Protein AF-A0A954NXP2-F1 (afdb_monomer_lite)

Structure (mmCIF, N/CA/C/O backbone):
data_AF-A0A954NXP2-F1
#
_entry.id   AF-A0A954NXP2-F1
#
loop_
_atom_site.group_PDB
_atom_site.id
_atom_site.type_symbol
_atom_site.label_atom_id
_atom_site.label_alt_id
_atom_site.label_comp_id
_atom_site.label_asym_id
_atom_site.label_entity_id
_atom_site.label_seq_id
_atom_site.pdbx_PDB_ins_code
_atom_site.Cartn_x
_atom_site.Cartn_y
_atom_site.Cartn_z
_atom_site.occupancy
_atom_site.B_iso_or_equiv
_atom_site.auth_seq_id
_atom_site.auth_comp_id
_atom_site.auth_asym_id
_atom_site.auth_atom_id
_atom_site.pdbx_PDB_model_num
ATOM 1 N N . MET A 1 1 ? -45.393 -19.868 -52.062 1.00 35.34 1 MET A N 1
ATOM 2 C CA . MET A 1 1 ? -44.579 -20.499 -53.121 1.00 35.34 1 MET A CA 1
ATOM 3 C C . MET A 1 1 ? -43.355 -21.127 -52.468 1.00 35.34 1 MET A C 1
ATOM 5 O O . MET A 1 1 ? -42.611 -20.427 -51.803 1.00 35.34 1 MET A O 1
ATOM 9 N N . ASN A 1 2 ? -43.303 -22.457 -52.566 1.00 32.53 2 ASN A N 1
ATOM 10 C CA . ASN A 1 2 ? -42.284 -23.473 -52.252 1.00 32.53 2 ASN A CA 1
ATOM 11 C C . ASN A 1 2 ? -40.882 -23.080 -51.724 1.00 32.53 2 ASN A C 1
ATOM 13 O O . ASN A 1 2 ? -40.105 -22.480 -52.453 1.00 32.53 2 ASN A O 1
ATOM 17 N N . MET A 1 3 ? -40.582 -23.494 -50.477 1.00 29.58 3 MET A N 1
ATOM 18 C CA . MET A 1 3 ? -39.776 -24.674 -50.037 1.00 29.58 3 MET A CA 1
ATOM 19 C C . MET A 1 3 ? -38.393 -25.016 -50.697 1.00 29.58 3 MET A C 1
ATOM 21 O O . MET A 1 3 ? -38.147 -24.638 -51.835 1.00 29.58 3 MET A O 1
ATOM 25 N N . PRO A 1 4 ? -37.506 -25.772 -49.985 1.00 55.12 4 PRO A N 1
ATOM 26 C CA . PRO A 1 4 ? -36.051 -25.554 -49.837 1.00 55.12 4 PRO A CA 1
ATOM 27 C C . PRO A 1 4 ? -35.172 -26.794 -50.176 1.00 55.12 4 PRO A C 1
ATOM 29 O O . PRO A 1 4 ? -35.686 -27.806 -50.637 1.00 55.12 4 PRO A O 1
ATOM 32 N N . VAL A 1 5 ? -33.867 -26.758 -49.846 1.00 34.09 5 VAL A N 1
ATOM 33 C CA . VAL A 1 5 ? -32.928 -27.911 -49.715 1.00 34.09 5 VAL A CA 1
ATOM 34 C C . VAL A 1 5 ? -31.866 -27.489 -48.665 1.00 34.09 5 VAL A C 1
ATOM 36 O O . VAL A 1 5 ? -31.324 -26.403 -48.819 1.00 34.09 5 VAL A O 1
ATOM 39 N N . SER A 1 6 ? -31.600 -28.076 -47.485 1.00 31.89 6 SER A N 1
ATOM 40 C CA . SER A 1 6 ? -31.419 -29.438 -46.932 1.00 31.89 6 SER A CA 1
ATOM 41 C C . SER A 1 6 ? -30.158 -30.189 -47.375 1.00 31.89 6 SER A C 1
ATOM 43 O O . SER A 1 6 ? -30.139 -30.759 -48.457 1.00 31.89 6 SER A O 1
ATOM 45 N N . SER A 1 7 ? -29.178 -30.322 -46.471 1.00 29.47 7 SER A N 1
ATOM 46 C CA . SER A 1 7 ? -28.538 -31.623 -46.206 1.00 29.47 7 SER A CA 1
ATOM 47 C C . SER A 1 7 ? -27.720 -31.605 -44.909 1.00 29.47 7 SER A C 1
ATOM 49 O O . SER A 1 7 ? -26.630 -31.042 -44.835 1.00 29.47 7 SER A O 1
ATOM 51 N N . SER A 1 8 ? -28.265 -32.277 -43.901 1.00 28.92 8 SER A N 1
ATOM 52 C CA . SER A 1 8 ? -27.575 -32.868 -42.756 1.00 28.92 8 SER A CA 1
ATOM 53 C C . SER A 1 8 ? -27.006 -34.242 -43.128 1.00 28.92 8 SER A C 1
ATOM 55 O O . SER A 1 8 ? -27.719 -35.015 -43.768 1.00 28.92 8 SER A O 1
ATOM 57 N N . VAL A 1 9 ? -25.831 -34.613 -42.616 1.00 31.02 9 VAL A N 1
ATOM 58 C CA . VAL A 1 9 ? -25.469 -36.021 -42.361 1.00 31.02 9 VAL A CA 1
ATOM 59 C C . VAL A 1 9 ? -24.745 -36.090 -41.016 1.00 31.02 9 VAL A C 1
ATOM 61 O O . VAL A 1 9 ? -23.775 -35.373 -40.790 1.00 31.02 9 VAL A O 1
ATOM 64 N N . GLY A 1 10 ? -25.270 -36.920 -40.113 1.00 25.20 10 GLY A N 1
ATOM 65 C CA . GLY A 1 10 ? -24.649 -37.302 -38.845 1.00 25.20 10 GLY A CA 1
ATOM 66 C C . GLY A 1 10 ? -24.140 -38.748 -38.873 1.00 25.20 10 GLY A C 1
ATOM 67 O O . GLY A 1 10 ? -23.970 -39.311 -39.949 1.00 25.20 10 GLY A O 1
ATOM 68 N N . ILE A 1 11 ? -24.032 -39.336 -37.667 1.00 28.58 11 ILE A N 1
ATOM 69 C CA . ILE A 1 11 ? -23.613 -40.710 -37.273 1.00 28.58 11 ILE A CA 1
ATOM 70 C C . ILE A 1 11 ? -22.171 -40.697 -36.724 1.00 28.58 11 ILE A C 1
ATOM 72 O O . ILE A 1 11 ? -21.231 -40.452 -37.462 1.00 28.58 11 ILE A O 1
ATOM 76 N N . SER A 1 12 ? -21.921 -40.715 -35.407 1.00 26.72 12 SER A N 1
ATOM 77 C CA . SER A 1 12 ? -22.229 -41.668 -34.309 1.00 26.72 12 SER A CA 1
ATOM 78 C C . SER A 1 12 ? -21.112 -42.688 -34.027 1.00 26.72 12 SER A C 1
ATOM 80 O O . SER A 1 12 ? -20.816 -43.529 -34.860 1.00 26.72 12 SER A O 1
ATOM 82 N N . ARG A 1 13 ? -20.603 -42.607 -32.782 1.00 29.20 13 ARG A N 1
ATOM 83 C CA . ARG A 1 13 ? -20.212 -43.659 -31.808 1.00 29.20 13 ARG A CA 1
ATOM 84 C C . ARG A 1 13 ? -19.467 -44.923 -32.280 1.00 29.20 13 ARG A C 1
ATOM 86 O O . ARG A 1 13 ? -20.029 -45.698 -33.036 1.00 29.20 13 ARG A O 1
ATOM 93 N N . LEU A 1 14 ? -18.342 -45.227 -31.606 1.00 27.02 14 LEU A N 1
ATOM 94 C CA . LEU A 1 14 ? -17.979 -46.492 -30.902 1.00 27.02 14 LEU A CA 1
ATOM 95 C C . LEU A 1 14 ? -16.476 -46.419 -30.522 1.00 27.02 14 LEU A C 1
ATOM 97 O O . LEU A 1 14 ? -15.640 -46.166 -31.375 1.00 27.02 14 LEU A O 1
ATOM 101 N N . HIS A 1 15 ? -16.115 -46.297 -29.240 1.00 26.23 15 HIS A N 1
ATOM 102 C CA . HIS A 1 15 ? -15.745 -47.370 -28.296 1.00 26.23 15 HIS A CA 1
ATOM 103 C C . HIS A 1 15 ? -14.485 -48.202 -28.639 1.00 26.23 15 HIS A C 1
ATOM 105 O O . HIS A 1 15 ? -14.541 -49.138 -29.425 1.00 26.23 15 HIS A O 1
ATOM 111 N N . SER A 1 16 ? -13.442 -47.945 -27.830 1.00 26.14 16 SER A N 1
ATOM 112 C CA . SER A 1 16 ? -12.602 -48.901 -27.074 1.00 26.14 16 SER A CA 1
ATOM 113 C C . SER A 1 16 ? -11.532 -49.767 -27.762 1.00 26.14 16 SER A C 1
ATOM 115 O O . SER A 1 16 ? -11.750 -50.287 -28.847 1.00 26.14 16 SER A O 1
ATOM 117 N N . LEU A 1 17 ? -10.481 -50.037 -26.952 1.00 25.75 17 LEU A N 1
ATOM 118 C CA . LEU A 1 17 ? -9.454 -51.109 -26.995 1.00 25.75 17 LEU A CA 1
ATOM 119 C C . LEU A 1 17 ? -8.111 -50.677 -27.650 1.00 25.75 17 LEU A C 1
ATOM 121 O O . LEU A 1 17 ? -8.141 -50.157 -28.750 1.00 25.75 17 LEU A O 1
ATOM 125 N N . TRP A 1 18 ? -6.890 -50.793 -27.090 1.00 24.31 18 TRP A N 1
ATOM 126 C CA . TRP A 1 18 ? -6.266 -51.576 -25.999 1.00 24.31 18 TRP A CA 1
ATOM 127 C C . TRP A 1 18 ? -4.946 -50.890 -25.534 1.00 24.31 18 TRP A C 1
ATOM 129 O O . TRP A 1 18 ? -4.217 -50.349 -26.352 1.00 24.31 18 TRP A O 1
ATOM 139 N N . HIS A 1 19 ? -4.717 -50.769 -24.219 1.00 26.81 19 HIS A N 1
ATOM 140 C CA . HIS A 1 19 ? -3.652 -51.396 -23.395 1.00 26.81 19 HIS A CA 1
ATOM 141 C C . HIS A 1 19 ? -2.162 -51.000 -23.572 1.00 26.81 19 HIS A C 1
ATOM 143 O O . HIS A 1 19 ? -1.520 -51.307 -24.565 1.00 26.81 19 HIS A O 1
ATOM 149 N N . ALA A 1 20 ? -1.628 -50.511 -22.440 1.00 24.98 20 ALA A N 1
ATOM 150 C CA . ALA A 1 20 ? -0.360 -50.878 -21.796 1.00 24.98 20 ALA A CA 1
ATOM 151 C C . ALA A 1 20 ? 0.980 -50.456 -22.431 1.00 24.98 20 ALA A C 1
ATOM 153 O O . ALA A 1 20 ? 1.526 -51.150 -23.280 1.00 24.98 20 ALA A O 1
ATOM 154 N N . VAL A 1 21 ? 1.619 -49.444 -21.827 1.00 28.14 21 VAL A N 1
ATOM 155 C CA . VAL A 1 21 ? 3.072 -49.479 -21.593 1.00 28.14 21 VAL A CA 1
ATOM 156 C C . VAL A 1 21 ? 3.339 -49.144 -20.127 1.00 28.14 21 VAL A C 1
ATOM 158 O O . VAL A 1 21 ? 2.949 -48.107 -19.599 1.00 28.14 21 VAL A O 1
ATOM 161 N N . THR A 1 22 ? 3.938 -50.124 -19.471 1.00 27.75 22 THR A N 1
ATOM 162 C CA . THR A 1 22 ? 4.284 -50.239 -18.060 1.00 27.75 22 THR A CA 1
ATOM 163 C C . THR A 1 22 ? 5.412 -49.309 -17.621 1.00 27.75 22 THR A C 1
ATOM 165 O O . THR A 1 22 ? 6.361 -49.059 -18.359 1.00 27.75 22 THR A O 1
ATOM 168 N N . CYS A 1 23 ? 5.330 -48.894 -16.354 1.00 24.05 23 CYS A N 1
ATOM 169 C CA . CYS A 1 23 ? 6.409 -48.328 -15.553 1.00 24.05 23 CYS A CA 1
ATOM 170 C C . CYS A 1 23 ? 7.691 -49.175 -15.594 1.00 24.05 23 CYS A C 1
ATOM 172 O O . CYS A 1 23 ? 7.631 -50.381 -15.363 1.00 24.05 23 CYS A O 1
ATOM 174 N N . LEU A 1 24 ? 8.848 -48.519 -15.715 1.00 27.11 24 LEU A N 1
ATOM 175 C CA . LEU A 1 24 ? 10.123 -49.021 -15.198 1.00 27.11 24 LEU A CA 1
ATOM 176 C C . LEU A 1 24 ? 10.852 -47.879 -14.457 1.00 27.11 24 LEU A C 1
ATOM 178 O O . LEU A 1 24 ? 11.089 -46.831 -15.058 1.00 27.11 24 LEU A O 1
ATOM 182 N N . PRO A 1 25 ? 11.208 -48.042 -13.171 1.00 30.77 25 PRO A N 1
ATOM 183 C CA . PRO A 1 25 ? 12.010 -47.071 -12.438 1.00 30.77 25 PRO A CA 1
ATOM 184 C C . PRO A 1 25 ? 13.507 -47.339 -12.650 1.00 30.77 25 PRO A C 1
ATOM 186 O O . PRO A 1 25 ? 13.994 -48.446 -12.421 1.00 30.77 25 PRO A O 1
ATOM 189 N N . LEU A 1 26 ? 14.258 -46.307 -13.042 1.00 30.31 26 LEU A N 1
ATOM 190 C CA . LEU A 1 26 ? 15.721 -46.338 -13.045 1.00 30.31 26 LEU A CA 1
ATOM 191 C C . LEU A 1 26 ? 16.240 -46.239 -11.604 1.00 30.31 26 LEU A C 1
ATOM 193 O O . LEU A 1 26 ? 16.196 -45.185 -10.968 1.00 30.31 26 LEU A O 1
ATOM 197 N N . ALA A 1 27 ? 16.730 -47.367 -11.097 1.00 28.39 27 ALA A N 1
ATOM 198 C CA . ALA A 1 27 ? 17.447 -47.474 -9.838 1.00 28.39 27 ALA A CA 1
ATOM 199 C C . ALA A 1 27 ? 18.807 -46.755 -9.925 1.00 28.39 27 ALA A C 1
ATOM 201 O O . ALA A 1 27 ? 19.636 -47.069 -10.778 1.00 28.39 27 ALA A O 1
ATOM 202 N N . ARG A 1 28 ? 19.056 -45.811 -9.009 1.00 32.50 28 ARG A N 1
ATOM 203 C CA . ARG A 1 28 ? 20.395 -45.272 -8.721 1.00 32.50 28 ARG A CA 1
ATOM 204 C C . ARG A 1 28 ? 21.007 -46.051 -7.549 1.00 32.50 28 ARG A C 1
ATOM 206 O O . ARG A 1 28 ? 20.306 -46.262 -6.557 1.00 32.50 28 ARG A O 1
ATOM 213 N N . PRO A 1 29 ? 22.282 -46.472 -7.612 1.00 30.42 29 PRO A N 1
ATOM 214 C CA . PRO A 1 29 ? 22.904 -47.207 -6.521 1.00 30.42 29 PRO A CA 1
ATOM 215 C C . PRO A 1 29 ? 23.227 -46.276 -5.347 1.00 30.42 29 PRO A C 1
ATOM 217 O O . PRO A 1 29 ? 23.830 -45.215 -5.503 1.00 30.42 29 PRO A O 1
ATOM 220 N N . ALA A 1 30 ? 22.822 -46.711 -4.156 1.00 30.14 30 ALA A N 1
ATOM 221 C CA . ALA A 1 30 ? 23.174 -46.110 -2.882 1.00 30.14 30 ALA A CA 1
ATOM 222 C C . ALA A 1 30 ? 24.629 -46.448 -2.523 1.00 30.14 30 ALA A C 1
ATOM 224 O O . ALA A 1 30 ? 24.979 -47.616 -2.353 1.00 30.14 30 ALA A O 1
ATOM 225 N N . VAL A 1 31 ? 25.464 -45.424 -2.346 1.00 29.83 31 VAL A N 1
ATOM 226 C CA . VAL A 1 31 ? 26.772 -45.565 -1.698 1.00 29.83 31 VAL A CA 1
ATOM 227 C C . VAL A 1 31 ? 26.551 -45.494 -0.188 1.00 29.83 31 VAL A C 1
ATOM 229 O O . VAL A 1 31 ? 26.245 -44.441 0.367 1.00 29.83 31 VAL A O 1
ATOM 232 N N . ARG A 1 32 ? 26.673 -46.647 0.477 1.00 27.39 32 ARG A N 1
ATOM 233 C CA . ARG A 1 32 ? 26.807 -46.753 1.934 1.00 27.39 32 ARG A CA 1
ATOM 234 C C . ARG A 1 32 ? 28.261 -46.471 2.312 1.00 27.39 32 ARG A C 1
ATOM 236 O O . ARG A 1 32 ? 29.141 -47.227 1.915 1.00 27.39 32 ARG A O 1
ATOM 243 N N . LEU A 1 33 ? 28.495 -45.456 3.139 1.00 28.25 33 LEU A N 1
ATOM 244 C CA . LEU A 1 33 ? 29.699 -45.350 3.966 1.00 28.25 33 LEU A CA 1
ATOM 245 C C . LEU A 1 33 ? 29.295 -45.630 5.413 1.00 28.25 33 LEU A C 1
ATOM 247 O O . LEU A 1 33 ? 28.451 -44.942 5.984 1.00 28.25 33 LEU A O 1
ATOM 251 N N . ALA A 1 34 ? 29.859 -46.700 5.967 1.00 27.86 34 ALA A N 1
ATOM 252 C CA . ALA A 1 34 ? 29.659 -47.134 7.336 1.00 27.86 34 ALA A CA 1
ATOM 253 C C . ALA A 1 34 ? 30.870 -46.760 8.203 1.00 27.86 34 ALA A C 1
ATOM 255 O O . ALA A 1 34 ? 32.005 -46.949 7.784 1.00 27.86 34 ALA A O 1
ATOM 256 N N . ALA A 1 35 ? 30.543 -46.342 9.429 1.00 27.70 35 ALA A N 1
ATOM 257 C CA . ALA A 1 35 ? 31.264 -46.518 10.693 1.00 27.70 35 ALA A CA 1
ATOM 258 C C . ALA A 1 35 ? 32.653 -45.879 10.890 1.00 27.70 35 ALA A C 1
ATOM 260 O O . ALA A 1 35 ? 33.600 -46.105 10.149 1.00 27.70 35 ALA A O 1
ATOM 261 N N . GLY A 1 36 ? 32.793 -45.185 12.026 1.00 26.08 36 GLY A N 1
ATOM 262 C CA . GLY A 1 36 ? 34.093 -44.774 12.552 1.00 26.08 36 GLY A CA 1
ATOM 263 C C . GLY A 1 36 ? 34.014 -43.892 13.795 1.00 26.08 36 GLY A C 1
ATOM 264 O O . GLY A 1 36 ? 34.561 -42.798 13.803 1.00 26.08 36 GLY A O 1
ATOM 265 N N . ALA A 1 37 ? 33.310 -44.336 14.838 1.00 31.61 37 ALA A N 1
ATOM 266 C CA . ALA A 1 37 ? 33.402 -43.730 16.163 1.00 31.61 37 ALA A CA 1
ATOM 267 C C . ALA A 1 37 ? 34.673 -44.226 16.862 1.00 31.61 37 ALA A C 1
ATOM 269 O O . ALA A 1 37 ? 34.780 -45.422 17.122 1.00 31.61 37 ALA A O 1
ATOM 270 N N . GLN A 1 38 ? 35.589 -43.330 17.235 1.00 29.72 38 GLN A N 1
ATOM 271 C CA . GLN A 1 38 ? 36.598 -43.616 18.255 1.00 29.72 38 GLN A CA 1
ATOM 272 C C . GLN A 1 38 ? 36.770 -42.412 19.182 1.00 29.72 38 GLN A C 1
ATOM 274 O O . GLN A 1 38 ? 37.301 -41.367 18.822 1.00 29.72 38 GLN A O 1
ATOM 279 N N . ARG A 1 39 ? 36.276 -42.601 20.409 1.00 31.14 39 ARG A N 1
ATOM 280 C CA . ARG A 1 39 ? 36.709 -41.883 21.604 1.00 31.14 39 ARG A CA 1
ATOM 281 C C . ARG A 1 39 ? 38.089 -42.415 21.982 1.00 31.14 39 ARG A C 1
ATOM 283 O O . ARG A 1 39 ? 38.246 -43.630 22.073 1.00 31.14 39 ARG A O 1
ATOM 290 N N . LEU A 1 40 ? 39.028 -41.533 22.306 1.00 27.58 40 LEU A N 1
ATOM 291 C CA . LEU A 1 40 ? 40.162 -41.907 23.142 1.00 27.58 40 LEU A CA 1
ATOM 292 C C . LEU A 1 40 ? 40.403 -40.817 24.183 1.00 27.58 40 LEU A C 1
ATOM 294 O O . LEU A 1 40 ? 40.869 -39.721 23.885 1.00 27.58 40 LEU A O 1
ATOM 298 N N . SER A 1 41 ? 40.023 -41.146 25.413 1.00 27.23 41 SER A N 1
ATOM 299 C CA . SER A 1 41 ? 40.457 -40.468 26.623 1.00 27.23 41 SER A CA 1
ATOM 300 C C . SER A 1 41 ? 41.920 -40.827 26.872 1.00 27.23 41 SER A C 1
ATOM 302 O O . SER A 1 41 ? 42.241 -42.010 26.960 1.00 27.23 41 SER A O 1
ATOM 304 N N . ILE A 1 42 ? 42.788 -39.833 27.050 1.00 30.53 42 ILE A N 1
ATOM 305 C CA . ILE A 1 42 ? 44.069 -40.023 27.733 1.00 30.53 42 ILE A CA 1
ATOM 306 C C . ILE A 1 42 ? 44.112 -39.030 28.888 1.00 30.53 42 ILE A C 1
ATOM 308 O O . ILE A 1 42 ? 44.123 -37.816 28.704 1.00 30.53 42 ILE A O 1
ATOM 312 N N . VAL A 1 43 ? 44.072 -39.602 30.087 1.00 31.05 43 VAL A N 1
ATOM 313 C CA . VAL A 1 43 ? 44.421 -38.965 31.350 1.00 31.05 43 VAL A CA 1
ATOM 314 C C . VAL A 1 43 ? 45.938 -39.037 31.471 1.00 31.05 43 VAL A C 1
ATOM 316 O O . VAL A 1 43 ? 46.486 -40.135 31.502 1.00 31.05 43 VAL A O 1
ATOM 319 N N . THR A 1 44 ? 46.601 -37.895 31.619 1.00 32.72 44 THR A N 1
ATOM 320 C CA . THR A 1 44 ? 47.915 -37.820 32.265 1.00 32.72 44 THR A CA 1
ATOM 321 C C . THR A 1 44 ? 48.008 -36.535 33.074 1.00 32.72 44 THR A C 1
ATOM 323 O O . THR A 1 44 ? 47.600 -35.458 32.646 1.00 32.72 44 THR A O 1
ATOM 326 N N . ALA A 1 45 ? 48.472 -36.708 34.305 1.00 28.45 45 ALA A N 1
ATOM 327 C CA . ALA A 1 45 ? 48.513 -35.721 35.362 1.00 28.45 45 ALA A CA 1
ATOM 328 C C . ALA A 1 45 ? 49.803 -34.884 35.349 1.00 28.45 45 ALA A C 1
ATOM 330 O O . ALA A 1 45 ? 50.826 -35.308 34.819 1.00 28.45 45 ALA A O 1
ATOM 331 N N . ALA A 1 46 ? 49.719 -33.790 36.113 1.00 29.22 46 ALA A N 1
ATOM 332 C CA . ALA A 1 46 ? 50.785 -33.077 36.819 1.00 29.22 46 ALA A CA 1
ATOM 333 C C . ALA A 1 46 ? 51.602 -32.023 36.051 1.00 29.22 46 ALA A C 1
ATOM 335 O O . ALA A 1 46 ? 52.263 -32.301 35.057 1.00 29.22 46 ALA A O 1
ATOM 336 N N . GLY A 1 47 ? 51.629 -30.813 36.624 1.00 27.36 47 GLY A N 1
ATOM 337 C CA . GLY A 1 47 ? 52.615 -29.784 36.298 1.00 27.36 47 GLY A CA 1
ATOM 338 C C . GLY A 1 47 ? 52.134 -28.360 36.559 1.00 27.36 47 GLY A C 1
ATOM 339 O O . GLY A 1 47 ? 51.875 -27.619 35.621 1.00 27.36 47 GLY A O 1
ATOM 340 N N . VAL A 1 48 ? 52.012 -27.970 37.831 1.00 35.22 48 VAL A N 1
ATOM 341 C CA . VAL A 1 48 ? 51.867 -26.563 38.236 1.00 35.22 48 VAL A CA 1
ATOM 342 C C . VAL A 1 48 ? 53.174 -25.831 37.927 1.00 35.22 48 VAL A C 1
ATOM 344 O O . VAL A 1 48 ? 54.196 -26.144 38.531 1.00 35.22 48 VAL A O 1
ATOM 347 N N . LEU A 1 49 ? 53.131 -24.831 37.045 1.00 31.66 49 LEU A N 1
ATOM 348 C CA . LEU A 1 49 ? 54.122 -23.756 36.972 1.00 31.66 49 LEU A CA 1
ATOM 349 C C . LEU A 1 49 ? 53.380 -22.432 36.770 1.00 31.66 49 LEU A C 1
ATOM 351 O O . LEU A 1 49 ? 52.818 -22.157 35.714 1.00 31.66 49 LEU A O 1
ATOM 355 N N . LEU A 1 50 ? 53.346 -21.646 37.844 1.00 34.59 50 LEU A N 1
ATOM 356 C CA . LEU A 1 50 ? 52.819 -20.290 37.892 1.00 34.59 50 LEU A CA 1
ATOM 357 C C . LEU A 1 50 ? 53.883 -19.350 37.300 1.00 34.59 50 LEU A C 1
ATOM 359 O O . LEU A 1 50 ? 54.918 -19.125 37.925 1.00 34.59 50 LEU A O 1
ATOM 363 N N . SER A 1 51 ? 53.641 -18.787 36.119 1.00 33.66 51 SER A N 1
ATOM 364 C CA . SER A 1 51 ? 54.375 -17.619 35.625 1.00 33.66 51 SER A CA 1
ATOM 365 C C . SER A 1 51 ? 53.377 -16.539 35.218 1.00 33.66 51 SER A C 1
ATOM 367 O O . SER A 1 51 ? 52.497 -16.741 34.384 1.00 33.66 51 SER A O 1
ATOM 369 N N . GLY A 1 52 ? 53.470 -15.398 35.901 1.00 38.41 52 GLY A N 1
ATOM 370 C CA . GLY A 1 52 ? 52.617 -14.243 35.672 1.00 38.41 52 GLY A CA 1
ATOM 371 C C . GLY A 1 52 ? 52.926 -13.577 34.335 1.00 38.41 52 GLY A C 1
ATOM 372 O O . GLY A 1 52 ? 54.077 -13.255 34.049 1.00 38.41 52 GLY A O 1
ATOM 373 N N . LEU A 1 53 ? 51.879 -13.319 33.554 1.00 34.09 53 LEU A N 1
ATOM 374 C CA . LEU A 1 53 ? 51.887 -12.314 32.498 1.00 34.09 53 LEU A CA 1
ATOM 375 C C . LEU A 1 53 ? 50.871 -11.230 32.869 1.00 34.09 53 LEU A C 1
ATOM 377 O O . LEU A 1 53 ? 49.664 -11.469 32.876 1.00 34.09 53 LEU A O 1
ATOM 381 N N . SER A 1 54 ? 51.376 -10.034 33.173 1.00 32.75 54 SER A N 1
ATOM 382 C CA . SER A 1 54 ? 50.585 -8.805 33.206 1.00 32.75 54 SER A CA 1
ATOM 383 C C . SER A 1 54 ? 50.051 -8.515 31.805 1.00 32.75 54 SER A C 1
ATOM 385 O O . SER A 1 54 ? 50.827 -8.245 30.890 1.00 32.75 54 SER A O 1
ATOM 387 N N . ALA A 1 55 ? 48.731 -8.539 31.637 1.00 34.81 55 ALA A N 1
ATOM 388 C CA . ALA A 1 55 ? 48.081 -7.987 30.458 1.00 34.81 55 ALA A CA 1
ATOM 389 C C . ALA A 1 55 ? 48.062 -6.456 30.582 1.00 34.81 55 ALA A C 1
ATOM 391 O O . ALA A 1 55 ? 47.358 -5.896 31.422 1.00 34.81 55 ALA A O 1
ATOM 392 N N . ALA A 1 56 ? 48.867 -5.781 29.763 1.00 32.22 56 ALA A N 1
ATOM 393 C CA . ALA A 1 56 ? 48.778 -4.342 29.576 1.00 32.22 56 ALA A CA 1
ATOM 394 C C . ALA A 1 56 ? 47.465 -4.015 28.845 1.00 32.22 56 ALA A C 1
ATOM 396 O O . ALA A 1 56 ? 47.251 -4.434 27.708 1.00 32.22 56 ALA A O 1
ATOM 397 N N . VAL A 1 57 ? 46.580 -3.279 29.515 1.00 33.44 57 VAL A N 1
ATOM 398 C CA . VAL A 1 57 ? 45.400 -2.661 28.903 1.00 33.44 57 VAL A CA 1
ATOM 399 C C . VAL A 1 57 ? 45.887 -1.487 28.057 1.00 33.44 57 VAL A C 1
ATOM 401 O O . VAL A 1 57 ? 46.358 -0.488 28.594 1.00 33.44 57 VAL A O 1
ATOM 404 N N . VAL A 1 58 ? 45.790 -1.607 26.733 1.00 35.91 58 VAL A N 1
ATOM 405 C CA . VAL A 1 58 ? 45.932 -0.463 25.825 1.00 35.91 58 VAL A CA 1
ATOM 406 C C . VAL A 1 58 ? 44.608 0.295 25.856 1.00 35.91 58 VAL A C 1
ATOM 408 O O . VAL A 1 58 ? 43.598 -0.180 25.340 1.00 35.91 58 VAL A O 1
ATOM 411 N N . ALA A 1 59 ? 44.600 1.452 26.516 1.00 33.59 59 ALA A N 1
ATOM 412 C CA . ALA A 1 59 ? 43.495 2.396 26.455 1.00 33.59 59 ALA A CA 1
ATOM 413 C C . ALA A 1 59 ? 43.471 3.036 25.058 1.00 33.59 59 ALA A C 1
ATOM 415 O O . ALA A 1 59 ? 44.442 3.671 24.652 1.00 33.59 59 ALA A O 1
ATOM 416 N N . ALA A 1 60 ? 42.380 2.840 24.317 1.00 36.84 60 ALA A N 1
ATOM 417 C CA . ALA A 1 60 ? 42.138 3.545 23.065 1.00 36.84 60 ALA A CA 1
ATOM 418 C C . ALA A 1 60 ? 41.725 4.996 23.366 1.00 36.84 60 ALA A C 1
ATOM 420 O O . ALA A 1 60 ? 40.838 5.230 24.189 1.00 36.84 60 ALA A O 1
ATOM 421 N N . GLU A 1 61 ? 42.376 5.958 22.712 1.00 36.31 61 GLU A N 1
ATOM 422 C CA . GLU A 1 61 ? 42.025 7.378 22.790 1.00 36.31 61 GLU A CA 1
ATOM 423 C C . GLU A 1 61 ? 40.613 7.636 22.229 1.00 36.31 61 GLU A C 1
ATOM 425 O O . GLU A 1 61 ? 40.218 7.020 21.233 1.00 36.31 61 GLU A O 1
ATOM 430 N N . PRO A 1 62 ? 39.833 8.548 22.838 1.00 32.19 62 PRO A N 1
ATOM 431 C CA . PRO A 1 62 ? 38.505 8.890 22.352 1.00 32.19 62 PRO A CA 1
ATOM 432 C C . PRO A 1 62 ? 38.616 9.690 21.051 1.00 32.19 62 PRO A C 1
ATOM 434 O O . PRO A 1 62 ? 39.162 10.792 21.029 1.00 32.19 62 PRO A O 1
ATOM 437 N N . GLN A 1 63 ? 38.065 9.150 19.963 1.00 31.19 63 GLN A N 1
ATOM 438 C CA . GLN A 1 63 ? 37.930 9.898 18.718 1.00 31.19 63 GLN A CA 1
ATOM 439 C C . GLN A 1 63 ? 36.873 10.994 18.871 1.00 31.19 63 GLN A C 1
ATOM 441 O O . GLN A 1 63 ? 35.711 10.734 19.188 1.00 31.19 63 GLN A O 1
ATOM 446 N N . THR A 1 64 ? 37.293 12.233 18.640 1.00 31.52 64 THR A N 1
ATOM 447 C CA . THR A 1 64 ? 36.427 13.402 18.518 1.00 31.52 64 THR A CA 1
ATOM 448 C C . THR A 1 64 ? 35.576 13.270 17.258 1.00 31.52 64 THR A C 1
ATOM 450 O O . THR A 1 64 ? 36.102 13.304 16.148 1.00 31.52 64 THR A O 1
ATOM 453 N N . VAL A 1 65 ? 34.265 13.107 17.427 1.00 37.16 65 VAL A N 1
ATOM 454 C CA . VAL A 1 65 ? 33.301 13.123 16.321 1.00 37.16 65 VAL A CA 1
ATOM 455 C C . VAL A 1 65 ? 33.089 14.575 15.894 1.00 37.16 65 VAL A C 1
ATOM 457 O O . VAL A 1 65 ? 32.568 15.383 16.662 1.00 37.16 65 VAL A O 1
ATOM 460 N N . GLU A 1 66 ? 33.526 14.908 14.683 1.00 33.41 66 GLU A N 1
ATOM 461 C CA . GLU A 1 66 ? 33.247 16.191 14.034 1.00 33.41 66 GLU A CA 1
ATOM 462 C C . GLU A 1 66 ? 31.728 16.322 13.791 1.00 33.41 66 GLU A C 1
ATOM 464 O O . GLU A 1 66 ? 31.098 15.349 13.358 1.00 33.41 66 GLU A O 1
ATOM 469 N N . PRO A 1 67 ? 31.091 17.471 14.087 1.00 36.00 67 PRO A N 1
ATOM 470 C CA . PRO A 1 67 ? 29.666 17.639 13.841 1.00 36.00 67 PRO A CA 1
ATOM 471 C C . PRO A 1 67 ? 29.375 17.565 12.340 1.00 36.00 67 PRO A C 1
ATOM 473 O O . PRO A 1 67 ? 30.071 18.163 11.521 1.00 36.00 67 PRO A O 1
ATOM 476 N N . ALA A 1 68 ? 28.324 16.822 11.993 1.00 36.66 68 ALA A N 1
ATOM 477 C CA . ALA A 1 68 ? 27.871 16.651 10.623 1.00 36.66 68 ALA A CA 1
ATOM 478 C C . ALA A 1 68 ? 27.652 18.010 9.937 1.00 36.66 68 ALA A C 1
ATOM 480 O O . ALA A 1 68 ? 26.929 18.871 10.444 1.00 36.66 68 ALA A O 1
ATOM 481 N N . SER A 1 69 ? 28.272 18.167 8.766 1.00 33.09 69 SER A N 1
ATOM 482 C CA . SER A 1 69 ? 28.034 19.277 7.844 1.00 33.09 69 SER A CA 1
ATOM 483 C C . SER A 1 69 ? 26.527 19.419 7.566 1.00 33.09 69 SER A C 1
ATOM 485 O O . SER A 1 69 ? 25.860 18.395 7.372 1.00 33.09 69 SER A O 1
ATOM 487 N N . PRO A 1 70 ? 25.958 20.641 7.564 1.00 38.12 70 PRO A N 1
ATOM 488 C CA . PRO A 1 70 ? 24.534 20.836 7.331 1.00 38.12 70 PRO A CA 1
ATOM 489 C C . PRO A 1 70 ? 24.143 20.264 5.967 1.00 38.12 70 PRO A C 1
ATOM 491 O O . PRO A 1 70 ? 24.773 20.556 4.949 1.00 38.12 70 PRO A O 1
ATOM 494 N N . ALA A 1 71 ? 23.104 19.425 5.971 1.00 36.88 71 ALA A N 1
ATOM 495 C CA . ALA A 1 71 ? 22.534 18.826 4.776 1.00 36.88 71 ALA A CA 1
ATOM 496 C C . ALA A 1 71 ? 22.272 19.912 3.725 1.00 36.88 71 ALA A C 1
ATOM 498 O O . ALA A 1 71 ? 21.584 20.898 3.998 1.00 36.88 71 ALA A O 1
ATOM 499 N N . ALA A 1 72 ? 22.841 19.732 2.532 1.00 35.38 72 ALA A N 1
ATOM 500 C CA . ALA A 1 72 ? 22.536 20.568 1.384 1.00 35.38 72 ALA A CA 1
ATOM 501 C C . ALA A 1 72 ? 21.012 20.605 1.196 1.00 35.38 72 ALA A C 1
ATOM 503 O O . ALA A 1 72 ? 20.365 19.556 1.158 1.00 35.38 72 ALA A O 1
ATOM 504 N N . ALA A 1 73 ? 20.445 21.812 1.133 1.00 39.62 73 ALA A N 1
ATOM 505 C CA . ALA A 1 73 ? 19.025 22.008 0.882 1.00 39.62 73 ALA A CA 1
ATOM 506 C C . ALA A 1 73 ? 18.627 21.243 -0.389 1.00 39.62 73 ALA A C 1
ATOM 508 O O . ALA A 1 73 ? 19.297 21.358 -1.418 1.00 39.62 73 ALA A O 1
ATOM 509 N N . ALA A 1 74 ? 17.568 20.435 -0.292 1.00 45.22 74 ALA A N 1
ATOM 510 C CA . ALA A 1 74 ? 17.055 19.671 -1.420 1.00 45.22 74 ALA A CA 1
ATOM 511 C C . ALA A 1 74 ? 16.775 20.611 -2.610 1.00 45.22 74 ALA A C 1
ATOM 513 O O . ALA A 1 74 ? 16.305 21.735 -2.394 1.00 45.22 74 ALA A O 1
ATOM 514 N N . PRO A 1 75 ? 17.069 20.192 -3.853 1.00 50.91 75 PRO A N 1
ATOM 515 C CA . PRO A 1 75 ? 16.808 21.012 -5.027 1.00 50.91 75 PRO A CA 1
ATOM 516 C C . PRO A 1 75 ? 15.326 21.393 -5.071 1.00 50.91 75 PRO A C 1
ATOM 518 O O . PRO A 1 75 ? 14.443 20.544 -4.952 1.00 50.91 75 PRO A O 1
ATOM 521 N N . VAL A 1 76 ? 15.054 22.690 -5.220 1.00 57.91 76 VAL A N 1
ATOM 522 C CA . VAL A 1 76 ? 13.689 23.202 -5.346 1.00 57.91 76 VAL A CA 1
ATOM 523 C C . VAL A 1 76 ? 13.156 22.763 -6.706 1.00 57.91 76 VAL A C 1
ATOM 525 O O . VAL A 1 76 ? 13.574 23.289 -7.737 1.00 57.91 76 VAL A O 1
ATOM 528 N N . VAL A 1 77 ? 12.250 21.786 -6.711 1.00 68.94 77 VAL A N 1
ATOM 529 C CA . VAL A 1 77 ? 11.524 21.370 -7.915 1.00 68.94 77 VAL A CA 1
ATOM 530 C C . VAL A 1 77 ? 10.682 22.557 -8.387 1.00 68.94 77 VAL A C 1
ATOM 532 O O . VAL A 1 77 ? 9.730 22.948 -7.715 1.00 68.94 77 VAL A O 1
ATOM 535 N N . GLN A 1 78 ? 11.040 23.161 -9.522 1.00 73.88 78 GLN A N 1
ATOM 536 C CA . GLN A 1 78 ? 10.197 24.166 -10.169 1.00 73.88 78 GLN A CA 1
ATOM 537 C C . GLN A 1 78 ? 9.106 23.448 -10.964 1.00 73.88 78 GLN A C 1
ATOM 539 O O . GLN A 1 78 ? 9.402 22.726 -11.912 1.00 73.88 78 GLN A O 1
ATOM 544 N N . THR A 1 79 ? 7.848 23.645 -10.577 1.00 85.38 79 THR A N 1
ATOM 545 C CA . THR A 1 79 ? 6.684 23.099 -11.285 1.00 85.38 79 THR A CA 1
ATOM 546 C C . THR A 1 79 ? 5.605 24.165 -11.463 1.00 85.38 79 THR A C 1
ATOM 548 O O . THR A 1 79 ? 5.489 25.100 -10.664 1.00 85.38 79 THR A O 1
ATOM 551 N N . ALA A 1 80 ? 4.815 24.023 -12.528 1.00 86.12 80 ALA A N 1
ATOM 552 C CA . ALA A 1 80 ? 3.684 24.892 -12.838 1.00 86.12 80 ALA A CA 1
ATOM 553 C C . ALA A 1 80 ? 2.547 24.784 -11.803 1.00 86.12 80 ALA A C 1
ATOM 555 O O . ALA A 1 80 ? 1.727 25.696 -11.702 1.00 86.12 80 ALA A O 1
ATOM 556 N N . GLY A 1 81 ? 2.501 23.703 -11.021 1.00 94.44 81 GLY A N 1
ATOM 557 C CA . GLY A 1 81 ? 1.509 23.502 -9.973 1.00 94.44 81 GLY A CA 1
ATOM 558 C C . GLY A 1 81 ? 1.725 22.205 -9.207 1.00 94.44 81 GLY A C 1
ATOM 559 O O . GLY A 1 81 ? 2.693 21.482 -9.431 1.00 94.44 81 GLY A O 1
ATOM 560 N N . ILE A 1 82 ? 0.797 21.915 -8.298 1.00 97.50 82 ILE A N 1
ATOM 561 C CA . ILE A 1 82 ? 0.687 20.595 -7.680 1.00 97.50 82 ILE A CA 1
ATOM 562 C C . ILE A 1 82 ? -0.740 20.066 -7.817 1.00 97.50 82 ILE A C 1
ATOM 564 O O . ILE A 1 82 ? -1.719 20.815 -7.671 1.00 97.50 82 ILE A O 1
ATOM 568 N N . VAL A 1 83 ? -0.837 18.757 -8.035 1.00 98.00 83 VAL A N 1
ATOM 569 C CA . VAL A 1 83 ? -2.072 17.975 -7.966 1.00 98.00 83 VAL A CA 1
ATOM 570 C C . VAL A 1 83 ? -2.030 17.129 -6.704 1.00 98.00 83 VAL A C 1
ATOM 572 O O . VAL A 1 83 ? -1.025 16.480 -6.426 1.00 98.00 83 VAL A O 1
ATOM 575 N N . VAL A 1 84 ? -3.135 17.118 -5.960 1.00 98.25 84 VAL A N 1
ATOM 576 C CA . VAL A 1 84 ? -3.303 16.291 -4.762 1.00 98.25 84 VAL A CA 1
ATOM 577 C C . VAL A 1 84 ? -4.415 15.292 -5.027 1.00 98.25 84 VAL A C 1
ATOM 579 O O . VAL A 1 84 ? -5.495 15.681 -5.477 1.00 98.25 84 VAL A O 1
ATOM 582 N N . ARG A 1 85 ? -4.148 14.006 -4.792 1.00 97.62 85 ARG A N 1
ATOM 583 C CA . ARG A 1 85 ? -5.120 12.925 -4.986 1.00 97.62 85 ARG A CA 1
ATOM 584 C C . ARG A 1 85 ? -5.256 12.075 -3.721 1.00 97.62 85 ARG A C 1
ATOM 586 O O . ARG A 1 85 ? -4.235 11.767 -3.116 1.00 97.62 85 ARG A O 1
ATOM 593 N N . PRO A 1 86 ? -6.475 11.633 -3.374 1.00 97.56 86 PRO A N 1
ATOM 594 C CA . PRO A 1 86 ? -7.760 12.087 -3.918 1.00 97.56 86 PRO A CA 1
ATOM 595 C C . PRO A 1 86 ? -8.045 13.570 -3.602 1.00 97.56 86 PRO A C 1
ATOM 597 O O . PRO A 1 86 ? -7.421 14.163 -2.726 1.00 97.56 86 PRO A O 1
ATOM 600 N N . ALA A 1 87 ? -8.974 14.177 -4.348 1.00 97.25 87 ALA A N 1
ATOM 601 C CA . ALA A 1 87 ? -9.335 15.591 -4.189 1.00 97.25 87 ALA A CA 1
ATOM 602 C C . ALA A 1 87 ? -10.207 15.865 -2.949 1.00 97.25 87 ALA A C 1
ATOM 604 O O . ALA A 1 87 ? -10.304 17.008 -2.515 1.00 97.25 87 ALA A O 1
ATOM 605 N N . SER A 1 88 ? -10.823 14.825 -2.387 1.00 98.19 88 SER A N 1
ATOM 606 C CA . SER A 1 88 ? -11.569 14.810 -1.127 1.00 98.19 88 SER A CA 1
ATOM 607 C C . SER A 1 88 ? -11.443 13.423 -0.496 1.00 98.19 88 SER A C 1
ATOM 609 O O . SER A 1 88 ? -11.170 12.449 -1.204 1.00 98.19 88 SER A O 1
ATOM 611 N N . VAL A 1 89 ? -11.635 13.319 0.818 1.00 98.50 89 VAL A N 1
ATOM 612 C CA . VAL A 1 89 ? -11.559 12.039 1.539 1.00 98.50 89 VAL A CA 1
ATOM 613 C C . VAL A 1 89 ? -12.766 11.863 2.449 1.00 98.50 89 VAL A C 1
ATOM 615 O O . VAL A 1 89 ? -13.136 12.772 3.185 1.00 98.50 89 VAL A O 1
ATOM 618 N N . GLU A 1 90 ? -13.332 10.663 2.439 1.00 98.25 90 GLU A N 1
ATOM 619 C CA . GLU A 1 90 ? -14.316 10.212 3.420 1.00 98.25 90 GLU A CA 1
ATOM 620 C C . GLU A 1 90 ? -13.693 9.075 4.232 1.00 98.25 90 GLU A C 1
ATOM 622 O O . GLU A 1 90 ? -13.221 8.083 3.671 1.00 98.25 90 GLU A O 1
ATOM 627 N N . LEU A 1 91 ? -13.644 9.236 5.553 1.00 98.06 91 LEU A N 1
ATOM 628 C CA . LEU A 1 91 ? -13.153 8.223 6.478 1.00 98.06 91 LEU A CA 1
ATOM 629 C C . LEU A 1 91 ? -14.322 7.676 7.293 1.00 98.06 91 LEU A C 1
ATOM 631 O O . LEU A 1 91 ? -14.923 8.389 8.093 1.00 98.06 91 LEU A O 1
ATOM 635 N N . ASP A 1 92 ? -14.612 6.392 7.100 1.00 95.62 92 ASP A N 1
ATOM 636 C CA . ASP A 1 92 ? -15.689 5.697 7.803 1.00 95.62 92 ASP A CA 1
ATOM 637 C C . ASP A 1 92 ? -15.137 4.758 8.885 1.00 95.62 92 ASP A C 1
ATOM 639 O O . ASP A 1 92 ? -14.437 3.783 8.589 1.00 95.62 92 ASP A O 1
ATOM 643 N N . GLY A 1 93 ? -15.445 5.075 10.140 1.00 95.62 93 GLY A N 1
ATOM 644 C CA . GLY A 1 93 ? -15.185 4.240 11.300 1.00 95.62 93 GLY A CA 1
ATOM 645 C C . GLY A 1 93 ? -13.818 4.424 11.957 1.00 95.62 93 GLY A C 1
ATOM 646 O O . GLY A 1 93 ? -12.896 5.083 11.467 1.00 95.62 93 GLY A O 1
ATOM 647 N N . ASN A 1 94 ? -13.673 3.790 13.120 1.00 96.94 94 ASN A N 1
ATOM 648 C CA . ASN A 1 94 ? -12.421 3.773 13.869 1.00 96.94 94 ASN A CA 1
ATOM 649 C C . ASN A 1 94 ? -11.281 3.152 13.044 1.00 96.94 94 ASN A C 1
ATOM 651 O O . ASN A 1 94 ? -11.470 2.165 12.331 1.00 96.94 94 ASN A O 1
ATOM 655 N N . PHE A 1 95 ? -10.068 3.690 13.204 1.00 96.69 95 PHE A N 1
ATOM 656 C CA . PHE A 1 95 ? -8.850 3.236 12.510 1.00 96.69 95 PHE A CA 1
ATOM 657 C C . PHE A 1 95 ? -8.878 3.409 10.981 1.00 96.69 95 PHE A C 1
ATOM 659 O O . PHE A 1 95 ? -7.990 2.895 10.292 1.00 96.69 95 PHE A O 1
ATOM 666 N N . SER A 1 96 ? -9.880 4.114 10.447 1.00 97.31 96 SER A N 1
ATOM 667 C CA . SER A 1 96 ? -9.955 4.444 9.029 1.00 97.31 96 SER A CA 1
ATOM 668 C C . SER A 1 96 ? -8.801 5.364 8.636 1.00 97.31 96 SER A C 1
ATOM 670 O O . SER A 1 96 ? -8.451 6.301 9.362 1.00 97.31 96 SER A O 1
ATOM 672 N N . ARG A 1 97 ? -8.168 5.037 7.509 1.00 97.75 97 ARG A N 1
ATOM 673 C CA . ARG A 1 97 ? -6.970 5.698 6.989 1.00 97.75 97 ARG A CA 1
ATOM 674 C C . ARG A 1 97 ? -7.123 5.945 5.499 1.00 97.75 97 ARG A C 1
ATOM 676 O O . ARG A 1 97 ? -7.786 5.165 4.820 1.00 97.75 97 ARG A O 1
ATOM 683 N N . ALA A 1 98 ? -6.460 6.982 5.006 1.00 98.44 98 ALA A N 1
ATOM 684 C CA . ALA A 1 98 ? -6.323 7.247 3.579 1.00 98.44 98 ALA A CA 1
ATOM 685 C C . ALA A 1 98 ? -4.940 7.821 3.277 1.00 98.44 98 ALA A C 1
ATOM 687 O O . ALA A 1 98 ? -4.386 8.558 4.086 1.00 98.44 98 ALA A O 1
ATOM 688 N N . GLN A 1 99 ? -4.387 7.507 2.113 1.00 98.69 99 GLN A N 1
ATOM 689 C CA . GLN A 1 99 ? -3.120 8.047 1.644 1.00 98.69 99 GLN A CA 1
ATOM 690 C C . GLN A 1 99 ? -3.383 9.200 0.671 1.00 98.69 99 GLN A C 1
ATOM 692 O O . GLN A 1 99 ? -4.059 9.025 -0.340 1.00 98.69 99 GLN A O 1
ATOM 697 N N . LEU A 1 100 ? -2.824 10.378 0.938 1.00 98.69 100 LEU A N 1
ATOM 698 C CA . LEU A 1 100 ? -2.779 11.461 -0.044 1.00 98.69 100 LEU A CA 1
ATOM 699 C C . LEU A 1 100 ? -1.497 11.360 -0.874 1.00 98.69 100 LEU A C 1
ATOM 701 O O . LEU A 1 100 ? -0.422 11.101 -0.337 1.00 98.69 100 LEU A O 1
ATOM 705 N N . LEU A 1 101 ? -1.607 11.598 -2.178 1.00 98.56 101 LEU A N 1
ATOM 706 C CA . LEU A 1 101 ? -0.488 11.708 -3.110 1.00 98.56 101 LEU A CA 1
ATOM 707 C C . LEU A 1 101 ? -0.381 13.144 -3.617 1.00 98.56 101 LEU A C 1
ATOM 709 O O . LEU A 1 101 ? -1.395 13.754 -3.957 1.00 98.56 101 LEU A O 1
ATOM 713 N N . VAL A 1 102 ? 0.840 13.668 -3.705 1.00 98.31 102 VAL A N 1
ATOM 714 C CA . VAL A 1 102 ? 1.143 14.989 -4.271 1.00 98.31 102 VAL A CA 1
ATOM 715 C C . VAL A 1 102 ? 2.038 14.812 -5.482 1.00 98.31 102 VAL A C 1
ATOM 717 O O . VAL A 1 102 ? 3.136 14.280 -5.372 1.00 98.31 102 VAL A O 1
ATOM 720 N N . THR A 1 103 ? 1.601 15.296 -6.636 1.00 97.50 103 THR A N 1
ATOM 721 C CA . THR A 1 103 ? 2.348 15.187 -7.893 1.00 97.50 103 THR A CA 1
ATOM 722 C C . THR A 1 103 ? 2.639 16.575 -8.453 1.00 97.50 103 THR A C 1
ATOM 724 O O . THR A 1 103 ? 1.780 17.458 -8.400 1.00 97.50 103 THR A O 1
ATOM 727 N N . ALA A 1 104 ? 3.850 16.776 -8.977 1.00 96.25 104 ALA A N 1
ATOM 728 C CA . ALA A 1 104 ? 4.352 18.047 -9.504 1.00 96.25 104 ALA A CA 1
ATOM 729 C C . ALA A 1 104 ? 3.753 18.425 -10.874 1.00 96.25 104 ALA A C 1
ATOM 731 O O . ALA A 1 104 ? 4.494 18.657 -11.826 1.00 96.25 104 ALA A O 1
ATOM 732 N N . GLU A 1 105 ? 2.429 18.503 -10.970 1.00 95.25 105 GLU A N 1
ATOM 733 C CA . GLU A 1 105 ? 1.697 18.864 -12.187 1.00 95.25 105 GLU A CA 1
ATOM 734 C C . GLU A 1 105 ? 0.667 19.961 -11.917 1.00 95.25 105 GLU A C 1
ATOM 736 O O . GLU A 1 105 ? 0.199 20.139 -10.792 1.00 95.25 105 GLU A O 1
ATOM 741 N N . ALA A 1 106 ? 0.278 20.701 -12.956 1.00 90.19 106 ALA A N 1
ATOM 742 C CA . ALA A 1 106 ? -0.753 21.735 -12.834 1.00 90.19 106 ALA A CA 1
ATOM 743 C C . ALA A 1 106 ? -2.189 21.177 -12.898 1.00 90.19 106 ALA A C 1
ATOM 745 O O . ALA A 1 106 ? -3.093 21.762 -12.298 1.00 90.19 106 ALA A O 1
ATOM 746 N N . ASP A 1 107 ? -2.391 20.062 -13.606 1.00 92.12 107 ASP A N 1
ATOM 747 C CA . ASP A 1 107 ? -3.693 19.443 -13.886 1.00 92.12 107 ASP A CA 1
ATOM 748 C C . ASP A 1 107 ? -3.588 17.915 -13.713 1.00 92.12 107 ASP A C 1
ATOM 750 O O . ASP A 1 107 ? -2.611 17.326 -14.186 1.00 92.12 107 ASP A O 1
ATOM 754 N N . PRO A 1 108 ? -4.563 17.243 -13.065 1.00 92.50 108 PRO A N 1
ATOM 755 C CA . PRO A 1 108 ? -4.630 15.783 -13.021 1.00 92.50 108 PRO A CA 1
ATOM 756 C C . PRO A 1 108 ? -4.445 15.076 -14.372 1.00 92.50 108 PRO A C 1
ATOM 758 O O . PRO A 1 108 ? -3.845 14.004 -14.407 1.00 92.50 108 PRO A O 1
ATOM 761 N N . ALA A 1 109 ? -4.933 15.655 -15.475 1.00 93.31 109 ALA A N 1
ATOM 762 C CA . ALA A 1 109 ? -4.808 15.072 -16.813 1.00 93.31 109 ALA A CA 1
ATOM 763 C C . ALA A 1 109 ? -3.375 15.121 -17.377 1.00 93.31 109 ALA A C 1
ATOM 765 O O . ALA A 1 109 ? -3.066 14.398 -18.322 1.00 93.31 109 ALA A O 1
ATOM 766 N N . ALA A 1 110 ? -2.504 15.957 -16.803 1.00 92.56 110 ALA A N 1
ATOM 767 C CA . ALA A 1 110 ? -1.100 16.075 -17.190 1.00 92.56 110 ALA A CA 1
ATOM 768 C C . ALA A 1 110 ? -0.187 15.076 -16.458 1.00 92.56 110 ALA A C 1
ATOM 770 O O . ALA A 1 110 ? 0.995 14.989 -16.780 1.00 92.56 110 ALA A O 1
ATOM 771 N N . ILE A 1 111 ? -0.711 14.312 -15.490 1.00 94.38 111 ILE A N 1
ATOM 772 C CA . ILE A 1 111 ? 0.076 13.306 -14.773 1.00 94.38 111 ILE A CA 1
ATOM 773 C C . ILE A 1 111 ? 0.499 12.200 -15.739 1.00 94.38 111 ILE A C 1
ATOM 775 O O . ILE A 1 111 ? -0.326 11.533 -16.360 1.00 94.38 111 ILE A O 1
ATOM 779 N N . THR A 1 112 ? 1.806 11.973 -15.812 1.00 94.69 112 THR A N 1
ATOM 780 C CA . THR A 1 112 ? 2.434 10.913 -16.601 1.00 94.69 112 THR A CA 1
ATOM 781 C C . THR A 1 112 ? 3.286 10.017 -15.709 1.00 94.69 112 THR A C 1
ATOM 783 O O . THR A 1 112 ? 3.584 10.352 -14.561 1.00 94.69 112 THR A O 1
ATOM 786 N N . ALA A 1 113 ? 3.789 8.915 -16.268 1.00 93.94 113 ALA A N 1
ATOM 787 C CA . ALA A 1 113 ? 4.782 8.083 -15.598 1.00 93.94 113 ALA A CA 1
ATOM 788 C C . ALA A 1 113 ? 6.064 8.852 -15.221 1.00 93.94 113 ALA A C 1
ATOM 790 O O . ALA A 1 113 ? 6.819 8.367 -14.388 1.00 93.94 113 ALA A O 1
ATOM 791 N N . ARG A 1 114 ? 6.344 10.032 -15.798 1.00 92.88 114 ARG A N 1
ATOM 792 C CA . ARG A 1 114 ? 7.524 10.866 -15.485 1.00 92.88 114 ARG A CA 1
ATOM 793 C C . ARG A 1 114 ? 7.259 11.952 -14.440 1.00 92.88 114 ARG A C 1
ATOM 795 O O . ARG A 1 114 ? 8.215 12.580 -13.990 1.00 92.88 114 ARG A O 1
ATOM 802 N N . SER A 1 115 ? 6.006 12.171 -14.049 1.00 94.75 115 SER A N 1
ATOM 803 C CA . SER A 1 115 ? 5.651 13.233 -13.110 1.00 94.75 115 SER A CA 1
ATOM 804 C C . SER A 1 115 ? 6.262 12.984 -11.730 1.00 94.75 115 SER A C 1
ATOM 806 O O . SER A 1 115 ? 6.210 11.875 -11.200 1.00 94.75 115 SER A O 1
ATOM 808 N N . ILE A 1 116 ? 6.853 14.027 -11.147 1.00 95.25 116 ILE A N 1
ATOM 809 C CA . ILE A 1 116 ? 7.600 13.929 -9.888 1.00 95.25 116 ILE A CA 1
ATOM 810 C C . ILE A 1 116 ? 6.625 13.776 -8.717 1.00 95.25 116 ILE A C 1
ATOM 812 O O . ILE A 1 116 ? 5.685 14.563 -8.573 1.00 95.25 116 ILE A O 1
ATOM 816 N N . ASP A 1 117 ? 6.876 12.788 -7.859 1.00 97.12 117 ASP A N 1
ATOM 817 C CA . ASP A 1 117 ? 6.185 12.644 -6.582 1.00 97.12 117 ASP A CA 1
ATOM 818 C C . ASP A 1 117 ? 6.773 13.611 -5.549 1.00 97.12 117 ASP A C 1
ATOM 820 O O . ASP A 1 117 ? 7.970 13.604 -5.266 1.00 97.12 117 ASP A O 1
ATOM 824 N N . LEU A 1 118 ? 5.910 14.446 -4.980 1.00 97.50 118 LEU A N 1
ATOM 825 C CA . LEU A 1 118 ? 6.248 15.419 -3.947 1.00 97.50 118 LEU A CA 1
ATOM 826 C C . LEU A 1 118 ? 5.714 15.010 -2.571 1.00 97.50 118 LEU A C 1
ATOM 828 O O . LEU A 1 118 ? 5.973 15.725 -1.602 1.00 97.50 118 LEU A O 1
ATOM 832 N N . THR A 1 119 ? 5.009 13.878 -2.454 1.00 98.06 119 THR A N 1
ATOM 833 C CA . THR A 1 119 ? 4.288 13.456 -1.238 1.00 98.06 119 THR A CA 1
ATOM 834 C C . THR A 1 119 ? 5.170 13.481 0.010 1.00 98.06 119 THR A C 1
ATOM 836 O O . THR A 1 119 ? 4.797 14.073 1.021 1.00 98.06 119 THR A O 1
ATOM 839 N N . GLY A 1 120 ? 6.373 12.902 -0.072 1.00 95.62 120 GLY A N 1
ATOM 840 C CA . GLY A 1 120 ? 7.318 12.837 1.051 1.00 95.62 120 GLY A CA 1
ATOM 841 C C . GLY A 1 120 ? 8.040 14.153 1.375 1.00 95.62 120 GLY A C 1
ATOM 842 O O . GLY A 1 120 ? 8.704 14.242 2.403 1.00 95.62 120 GLY A O 1
ATOM 843 N N . THR A 1 121 ? 7.930 15.165 0.511 1.00 95.81 121 THR A N 1
ATOM 844 C CA . THR A 1 121 ? 8.540 16.499 0.698 1.00 95.81 121 THR A CA 1
ATOM 845 C C . THR A 1 121 ? 7.515 17.590 0.996 1.00 95.81 121 THR A C 1
ATOM 847 O O . THR A 1 121 ? 7.884 18.726 1.294 1.00 95.81 121 THR A O 1
ATOM 850 N N . ALA A 1 122 ? 6.230 17.258 0.893 1.00 97.62 122 ALA A N 1
ATOM 851 C CA . ALA A 1 122 ? 5.146 18.180 1.147 1.00 97.62 122 ALA A CA 1
ATOM 852 C C . ALA A 1 122 ? 5.026 18.489 2.646 1.00 97.62 122 ALA A C 1
ATOM 854 O O . ALA A 1 122 ? 5.281 17.650 3.511 1.00 97.62 122 ALA A O 1
ATOM 855 N N . VAL A 1 123 ? 4.609 19.714 2.945 1.00 98.38 123 VAL A N 1
ATOM 856 C CA . VAL A 1 123 ? 4.254 20.146 4.296 1.00 98.38 123 VAL A CA 1
ATOM 857 C C . VAL A 1 123 ? 2.751 19.989 4.462 1.00 98.38 123 VAL A C 1
ATOM 859 O O . VAL A 1 123 ? 1.979 20.558 3.688 1.00 98.38 123 VAL A O 1
ATOM 862 N N . TRP A 1 124 ? 2.356 19.232 5.481 1.00 98.50 124 TRP A N 1
ATOM 863 C CA . TRP A 1 124 ? 0.974 18.865 5.762 1.00 98.50 124 TRP A CA 1
ATOM 864 C C . TRP A 1 124 ? 0.472 19.547 7.033 1.00 98.50 124 TRP A C 1
ATOM 866 O O . TRP A 1 124 ? 1.213 19.663 8.008 1.00 98.50 124 TRP A O 1
ATOM 876 N N . ALA A 1 125 ? -0.791 19.967 7.034 1.00 98.62 125 ALA A N 1
ATOM 877 C CA . ALA A 1 125 ? -1.470 20.476 8.220 1.00 98.62 125 ALA A CA 1
ATOM 878 C C . ALA A 1 125 ? -2.952 20.089 8.198 1.00 98.62 125 ALA A C 1
ATOM 880 O O . ALA A 1 125 ? -3.604 20.209 7.161 1.00 98.62 125 ALA A O 1
ATOM 881 N N . SER A 1 126 ? -3.489 19.669 9.343 1.00 98.75 126 SER A N 1
ATOM 882 C CA . SER A 1 126 ? -4.932 19.499 9.540 1.00 98.75 126 SER A CA 1
ATOM 883 C C . SER A 1 126 ? -5.523 20.759 10.164 1.00 98.75 126 SER A C 1
ATOM 885 O O . SER A 1 126 ? -4.921 21.348 11.062 1.00 98.75 126 SER A O 1
ATOM 887 N N . SER A 1 127 ? -6.707 21.177 9.711 1.00 98.81 127 SER A N 1
ATOM 888 C CA . SER A 1 127 ? -7.449 22.260 10.365 1.00 98.81 127 SER A CA 1
ATOM 889 C C . SER A 1 127 ? -7.962 21.872 11.756 1.00 98.81 127 SER A C 1
ATOM 891 O O . SER A 1 127 ? -8.192 22.758 12.575 1.00 98.81 127 SER A O 1
ATOM 893 N N . ASP A 1 128 ? -8.162 20.573 12.013 1.00 98.69 128 ASP A N 1
ATOM 894 C CA . ASP A 1 128 ? -8.562 20.043 13.317 1.00 98.69 128 ASP A CA 1
ATOM 895 C C . ASP A 1 128 ? -8.039 18.608 13.520 1.00 98.69 128 ASP A C 1
ATOM 897 O O . ASP A 1 128 ? -8.617 17.623 13.052 1.00 98.69 128 ASP A O 1
ATOM 901 N N . GLU A 1 129 ? -6.940 18.485 14.265 1.00 98.50 129 GLU A N 1
ATOM 902 C CA . GLU A 1 129 ? -6.328 17.196 14.613 1.00 98.50 129 GLU A CA 1
ATOM 903 C C . GLU A 1 129 ? -7.187 16.334 15.550 1.00 98.50 129 GLU A C 1
ATOM 905 O O . GLU A 1 129 ? -6.910 15.146 15.711 1.00 98.50 129 GLU A O 1
ATOM 910 N N . LYS A 1 130 ? -8.241 16.894 16.160 1.00 98.50 130 LYS A N 1
ATOM 911 C CA . LYS A 1 130 ? -9.200 16.112 16.955 1.00 98.50 130 LYS A CA 1
ATOM 912 C C . LYS A 1 130 ? -10.193 15.355 16.080 1.00 98.50 130 LYS A C 1
ATOM 914 O O . LYS A 1 130 ? -10.812 14.423 16.580 1.00 98.50 130 LYS A O 1
ATOM 919 N N . ILE A 1 131 ? -10.337 15.740 14.811 1.00 98.62 131 ILE A N 1
ATOM 920 C CA . ILE A 1 131 ? -11.191 15.071 13.820 1.00 98.62 131 ILE A CA 1
ATOM 921 C C . ILE A 1 131 ? -10.339 14.131 12.965 1.00 98.62 131 ILE A C 1
ATOM 923 O O . ILE A 1 131 ? -10.632 12.939 12.863 1.00 98.62 131 ILE A O 1
ATOM 927 N N . VAL A 1 132 ? -9.243 14.642 12.397 1.00 98.81 132 VAL A N 1
ATOM 928 C CA . VAL A 1 132 ? -8.341 13.877 11.525 1.00 98.81 132 VAL A CA 1
ATOM 929 C C . VAL A 1 132 ? -6.904 14.366 11.666 1.00 98.81 132 VAL A C 1
ATOM 931 O O . VAL A 1 132 ? -6.634 15.567 11.619 1.00 98.81 132 VAL A O 1
ATOM 934 N N . THR A 1 133 ? -5.961 13.435 11.803 1.00 98.75 133 THR A N 1
ATOM 935 C CA . THR A 1 133 ? -4.522 13.746 11.747 1.00 98.75 133 THR A CA 1
ATOM 936 C C . THR A 1 133 ? -3.954 13.437 10.368 1.00 98.75 133 THR A C 1
ATOM 938 O O . THR A 1 133 ? -4.504 12.614 9.638 1.00 98.75 133 THR A O 1
ATOM 941 N N . VAL A 1 134 ? -2.853 14.101 10.007 1.00 98.62 134 VAL A N 1
ATOM 942 C CA . VAL A 1 134 ? -2.091 13.847 8.778 1.00 98.62 134 VAL A CA 1
ATOM 943 C C . VAL A 1 134 ? -0.615 13.656 9.120 1.00 98.62 134 VAL A C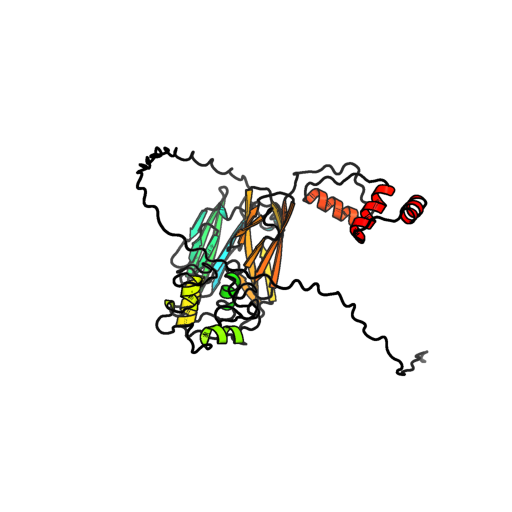 1
ATOM 945 O O . VAL A 1 134 ? -0.033 14.450 9.858 1.00 98.62 134 VAL A O 1
ATOM 948 N N . SER A 1 135 ? -0.006 12.584 8.618 1.00 97.44 135 SER A N 1
ATOM 949 C CA . SER A 1 135 ? 1.414 12.295 8.832 1.00 97.44 135 SER A CA 1
ATOM 950 C C . SER A 1 135 ? 2.312 13.106 7.888 1.00 97.44 135 SER A C 1
ATOM 952 O O . SER A 1 135 ? 1.863 13.670 6.891 1.00 97.44 135 SER A O 1
ATOM 954 N N . SER A 1 136 ? 3.627 13.095 8.133 1.00 95.94 136 SER A N 1
ATOM 955 C CA . SER A 1 136 ? 4.606 13.695 7.213 1.00 95.94 136 SER A CA 1
ATOM 956 C C . SER A 1 136 ? 4.679 12.998 5.848 1.00 95.94 136 SER A C 1
ATOM 958 O O . SER A 1 136 ? 5.315 13.517 4.937 1.00 95.94 136 SER A O 1
ATOM 960 N N . THR A 1 137 ? 4.064 11.822 5.699 1.00 95.69 137 THR A N 1
ATOM 961 C CA . THR A 1 137 ? 3.968 11.092 4.429 1.00 95.69 137 THR A CA 1
ATOM 962 C C . THR A 1 137 ? 2.591 11.231 3.786 1.00 95.69 137 THR A C 1
ATOM 964 O O . THR A 1 137 ? 2.321 10.516 2.832 1.00 95.69 137 THR A O 1
ATOM 967 N N . GLY A 1 138 ? 1.709 12.098 4.296 1.00 97.56 138 GLY A N 1
ATOM 968 C CA . GLY A 1 138 ? 0.360 12.288 3.755 1.00 97.56 138 GLY A CA 1
ATOM 969 C C . GLY A 1 138 ? -0.645 11.190 4.126 1.00 97.56 138 GLY A C 1
ATOM 970 O O . GLY A 1 138 ? -1.696 11.105 3.496 1.00 97.56 138 GLY A O 1
ATOM 971 N N . GLU A 1 139 ? -0.351 10.348 5.124 1.00 98.25 139 GLU A N 1
ATOM 972 C CA . GLU A 1 139 ? -1.323 9.377 5.653 1.00 98.25 139 GLU A CA 1
ATOM 973 C C . GLU A 1 139 ? -2.297 10.094 6.595 1.00 98.25 139 GLU A C 1
ATOM 975 O O . GLU A 1 139 ? -1.876 10.709 7.576 1.00 98.25 139 GLU A O 1
ATOM 980 N N . LEU A 1 140 ? -3.591 10.002 6.301 1.00 98.75 140 LEU A N 1
ATOM 981 C CA . LEU A 1 140 ? -4.680 10.482 7.142 1.00 98.75 140 LEU A CA 1
ATOM 982 C C . LEU A 1 140 ? -5.133 9.395 8.111 1.00 98.75 140 LEU A C 1
ATOM 984 O O . LEU A 1 140 ? -5.213 8.226 7.732 1.00 98.75 140 LEU A O 1
ATOM 988 N N . LEU A 1 141 ? -5.503 9.788 9.330 1.00 98.56 141 LEU A N 1
ATOM 989 C CA . LEU A 1 141 ? -6.095 8.900 10.332 1.00 98.56 141 LEU A CA 1
ATOM 990 C C . LEU A 1 141 ? -7.313 9.559 10.986 1.00 98.56 141 LEU A C 1
ATOM 992 O O . LEU A 1 141 ? -7.204 10.654 11.541 1.00 98.56 141 LEU A O 1
ATOM 996 N N . ALA A 1 142 ? -8.448 8.858 10.959 1.00 98.44 142 ALA A N 1
ATOM 997 C CA . ALA A 1 142 ? -9.679 9.268 11.632 1.00 98.44 142 ALA A CA 1
ATOM 998 C C . ALA A 1 142 ? -9.518 9.265 13.161 1.00 98.44 142 ALA A C 1
ATOM 1000 O O . ALA A 1 142 ? -9.051 8.277 13.736 1.00 98.44 142 ALA A O 1
ATOM 1001 N N . ILE A 1 143 ? -9.944 10.353 13.811 1.00 98.38 143 ILE A N 1
ATOM 1002 C CA . ILE A 1 143 ? -9.894 10.534 15.270 1.00 98.38 143 ILE A CA 1
ATOM 1003 C C . ILE A 1 143 ? -11.296 10.691 15.869 1.00 98.38 143 ILE A C 1
ATOM 1005 O O . ILE A 1 143 ? -11.585 10.047 16.877 1.00 98.38 143 ILE A O 1
ATOM 1009 N N . ALA A 1 144 ? -12.161 11.508 15.262 1.00 98.38 144 ALA A N 1
ATOM 1010 C CA . ALA A 1 144 ? -13.547 11.716 15.688 1.00 98.38 144 ALA A CA 1
ATOM 1011 C C . ALA A 1 144 ? -14.420 12.191 14.521 1.00 98.38 144 ALA A C 1
ATOM 1013 O O . ALA A 1 144 ? -13.900 12.725 13.544 1.00 98.38 144 ALA A O 1
ATOM 1014 N N . ASP A 1 145 ? -15.737 12.030 14.650 1.00 98.62 145 ASP A N 1
ATOM 1015 C CA . ASP A 1 145 ? -16.705 12.486 13.650 1.00 98.62 145 ASP A CA 1
ATOM 1016 C C . ASP A 1 145 ? -16.649 14.006 13.446 1.00 98.62 145 ASP A C 1
ATOM 1018 O O . ASP A 1 145 ? -16.568 14.778 14.407 1.00 98.62 145 ASP A O 1
ATOM 1022 N N . GLY A 1 146 ? -16.740 14.437 12.189 1.00 98.50 146 GLY A N 1
ATOM 1023 C CA . GLY A 1 146 ? -16.753 15.847 11.818 1.00 98.50 146 GLY A CA 1
ATOM 1024 C C . GLY A 1 146 ? -16.136 16.121 10.452 1.00 98.50 146 GLY A C 1
ATOM 1025 O O . GLY A 1 146 ? -15.803 15.213 9.693 1.00 98.50 146 GLY A O 1
ATOM 1026 N N . GLU A 1 147 ? -15.973 17.404 10.148 1.00 98.75 147 GLU A N 1
ATOM 1027 C CA . GLU A 1 147 ? -15.354 17.881 8.914 1.00 98.75 147 GLU A CA 1
ATOM 1028 C C . GLU A 1 147 ? -14.057 18.623 9.233 1.00 98.75 147 GLU A C 1
ATOM 1030 O O . GLU A 1 147 ? -13.989 19.428 10.163 1.00 98.75 147 GLU A O 1
ATOM 1035 N N . ALA A 1 148 ? -13.026 18.379 8.433 1.00 98.69 148 ALA A N 1
ATOM 1036 C CA . ALA A 1 148 ? -11.750 19.068 8.519 1.00 98.69 148 ALA A CA 1
ATOM 1037 C C . ALA A 1 148 ? -11.180 19.304 7.118 1.00 98.69 148 ALA A C 1
ATOM 1039 O O . ALA A 1 148 ? -11.600 18.710 6.129 1.00 98.69 148 ALA A O 1
ATOM 1040 N N . THR A 1 149 ? -10.203 20.194 7.018 1.00 98.81 149 THR A N 1
ATOM 1041 C CA . THR A 1 149 ? -9.478 20.464 5.778 1.00 98.81 149 THR A CA 1
ATOM 1042 C C . THR A 1 149 ? -8.004 20.171 5.980 1.00 98.81 149 THR A C 1
ATOM 1044 O O . THR A 1 149 ? -7.372 20.716 6.886 1.00 98.81 149 THR A O 1
ATOM 1047 N N . ILE A 1 150 ? -7.439 19.350 5.098 1.00 98.81 150 ILE A N 1
ATOM 1048 C CA . ILE A 1 150 ? -5.998 19.128 5.029 1.00 98.81 150 ILE A CA 1
ATOM 1049 C C . ILE A 1 150 ? -5.396 20.159 4.088 1.00 98.81 150 ILE A C 1
ATOM 1051 O O . ILE A 1 150 ? -5.738 20.213 2.908 1.00 98.81 150 ILE A O 1
ATOM 1055 N N . THR A 1 151 ? -4.495 20.983 4.610 1.00 98.69 151 THR A N 1
ATOM 1056 C CA . THR A 1 151 ? -3.687 21.912 3.818 1.00 98.69 151 THR A CA 1
ATOM 1057 C C . THR A 1 151 ? -2.366 21.246 3.473 1.00 98.69 151 THR A C 1
ATOM 1059 O O . THR A 1 151 ? -1.671 20.738 4.353 1.00 98.69 151 THR A O 1
ATOM 1062 N N . VAL A 1 152 ? -2.004 21.276 2.195 1.00 98.38 152 VAL A N 1
ATOM 1063 C CA . VAL A 1 152 ? -0.752 20.720 1.689 1.00 98.38 152 VAL A CA 1
ATOM 1064 C C . VAL A 1 152 ? 0.007 21.769 0.900 1.00 98.38 152 VAL A C 1
ATOM 1066 O O . VAL A 1 152 ? -0.547 22.412 0.007 1.00 98.38 152 VAL A O 1
ATOM 1069 N N . THR A 1 153 ? 1.279 21.953 1.248 1.00 98.06 153 THR A N 1
ATOM 1070 C CA . THR A 1 153 ? 2.185 22.878 0.565 1.00 98.06 153 THR A CA 1
ATOM 1071 C C . THR A 1 153 ? 3.393 22.130 0.024 1.00 98.06 153 THR A C 1
ATOM 1073 O O . THR A 1 153 ? 4.119 21.494 0.784 1.00 98.06 153 THR A O 1
ATOM 1076 N N . ALA A 1 154 ? 3.631 22.221 -1.282 1.00 96.44 154 ALA A N 1
ATOM 1077 C CA . ALA A 1 154 ? 4.786 21.620 -1.941 1.00 96.44 154 ALA A CA 1
ATOM 1078 C C . ALA A 1 154 ? 5.220 22.477 -3.135 1.00 96.44 154 ALA A C 1
ATOM 1080 O O . ALA A 1 154 ? 4.384 23.054 -3.826 1.00 96.44 154 ALA A O 1
ATOM 1081 N N . ALA A 1 155 ? 6.533 22.585 -3.363 1.00 94.19 155 ALA A N 1
ATOM 1082 C CA . ALA A 1 155 ? 7.109 23.371 -4.462 1.00 94.19 155 ALA A CA 1
ATOM 1083 C C . ALA A 1 155 ? 6.576 24.824 -4.568 1.00 94.19 155 ALA A C 1
ATOM 1085 O O . ALA A 1 155 ? 6.425 25.364 -5.660 1.00 94.19 155 ALA A O 1
ATOM 1086 N N . GLY A 1 156 ? 6.263 25.460 -3.430 1.00 93.88 156 GLY A N 1
ATOM 1087 C CA . GLY A 1 156 ? 5.713 26.824 -3.376 1.00 93.88 156 GLY A CA 1
ATOM 1088 C C . GLY A 1 156 ? 4.218 26.945 -3.700 1.00 93.88 156 GLY A C 1
ATOM 1089 O O . GLY A 1 156 ? 3.681 28.048 -3.653 1.00 93.88 156 GLY A O 1
ATOM 1090 N N . HIS A 1 157 ? 3.537 25.833 -3.984 1.00 96.56 157 HIS A N 1
ATOM 1091 C CA . HIS A 1 157 ? 2.098 25.782 -4.236 1.00 96.56 157 HIS A CA 1
ATOM 1092 C C . HIS A 1 157 ? 1.355 25.221 -3.029 1.00 96.56 157 HIS A C 1
ATOM 1094 O O . HIS A 1 157 ? 1.839 24.300 -2.372 1.00 96.56 157 HIS A O 1
ATOM 1100 N N . THR A 1 158 ? 0.152 25.734 -2.777 1.00 97.50 158 THR A N 1
ATOM 1101 C CA . THR A 1 158 ? -0.729 25.256 -1.705 1.00 97.50 158 THR A CA 1
ATOM 1102 C C . THR A 1 158 ? -2.049 24.750 -2.281 1.00 97.50 158 THR A C 1
ATOM 1104 O O . THR A 1 158 ? -2.631 25.352 -3.193 1.00 97.50 158 THR A O 1
ATOM 1107 N N . ARG A 1 159 ? -2.529 23.630 -1.740 1.00 98.12 159 ARG A N 1
ATOM 1108 C CA . ARG A 1 159 ? -3.836 23.032 -2.031 1.00 98.12 159 ARG A CA 1
ATOM 1109 C C . ARG A 1 159 ? -4.516 22.622 -0.730 1.00 98.12 159 ARG A C 1
ATOM 1111 O O . ARG A 1 159 ? -3.862 22.450 0.298 1.00 98.12 159 ARG A O 1
ATOM 1118 N N . THR A 1 160 ? -5.828 22.454 -0.797 1.00 98.50 160 THR A N 1
ATOM 1119 C CA . THR A 1 160 ? -6.647 21.983 0.319 1.00 98.50 160 THR A CA 1
ATOM 1120 C C . THR A 1 160 ? -7.462 20.772 -0.101 1.00 98.50 160 THR A C 1
ATOM 1122 O O . THR A 1 160 ? -7.990 20.750 -1.211 1.00 98.50 160 THR A O 1
ATOM 1125 N N . VAL A 1 161 ? -7.589 19.799 0.796 1.00 98.75 161 VAL A N 1
ATOM 1126 C CA . VAL A 1 161 ? -8.389 18.584 0.616 1.00 98.75 161 VAL A CA 1
ATOM 1127 C C . VAL A 1 161 ? -9.436 18.539 1.732 1.00 98.75 161 VAL A C 1
ATOM 1129 O O . VAL A 1 161 ? -9.047 18.450 2.900 1.00 98.75 161 VAL A O 1
ATOM 1132 N N . PRO A 1 162 ? -10.740 18.639 1.425 1.00 98.75 162 PRO A N 1
ATOM 1133 C CA . PRO A 1 162 ? -11.786 18.440 2.417 1.00 98.75 162 PRO A CA 1
ATOM 1134 C C . PRO A 1 162 ? -11.832 16.972 2.851 1.00 98.75 162 PRO A C 1
ATOM 1136 O O . PRO A 1 162 ? -11.712 16.059 2.026 1.00 98.75 162 PRO A O 1
ATOM 1139 N N . VAL A 1 163 ? -12.013 16.763 4.151 1.00 98.81 163 VAL A N 1
ATOM 1140 C CA . VAL A 1 163 ? -12.106 15.449 4.782 1.00 98.81 163 VAL A CA 1
ATOM 1141 C C . VAL A 1 163 ? -13.346 15.396 5.659 1.00 98.81 163 VAL A C 1
ATOM 1143 O O . VAL A 1 163 ? -13.536 16.259 6.515 1.00 98.81 163 VAL A O 1
ATOM 1146 N N . VAL A 1 164 ? -14.157 14.362 5.464 1.00 98.75 164 VAL A N 1
ATOM 1147 C CA . VAL A 1 164 ? -15.301 14.043 6.321 1.00 98.75 164 VAL A CA 1
ATOM 1148 C C . VAL A 1 164 ? -14.994 12.752 7.066 1.00 98.75 164 VAL A C 1
ATOM 1150 O O . VAL A 1 164 ? -14.570 11.767 6.461 1.00 98.75 164 VAL A O 1
ATOM 1153 N N . VAL A 1 165 ? -15.190 12.760 8.379 1.00 98.75 165 VAL A N 1
ATOM 1154 C CA . VAL A 1 165 ? -15.038 11.592 9.247 1.00 98.75 165 VAL A CA 1
ATOM 1155 C C . VAL A 1 165 ? -16.399 11.252 9.840 1.00 98.75 165 VAL A C 1
ATOM 1157 O O . VAL A 1 165 ? -17.086 12.135 10.357 1.00 98.75 165 VAL A O 1
ATOM 1160 N N . GLN A 1 166 ? -16.785 9.981 9.765 1.00 98.25 166 GLN A N 1
ATOM 1161 C CA . GLN A 1 166 ? -18.063 9.488 10.274 1.00 98.25 166 GLN A CA 1
ATOM 1162 C C . GLN A 1 166 ? -17.922 8.125 10.958 1.00 98.25 166 GLN A C 1
ATOM 1164 O O . GLN A 1 166 ? -16.987 7.373 10.684 1.00 98.25 166 GLN A O 1
ATOM 1169 N N . ASN A 1 167 ? -18.904 7.781 11.796 1.00 96.81 167 ASN A N 1
ATOM 1170 C CA . ASN A 1 167 ? -19.045 6.484 12.465 1.00 96.81 167 ASN A CA 1
ATOM 1171 C C . ASN A 1 167 ? -17.884 6.111 13.408 1.00 96.81 167 ASN A C 1
ATOM 1173 O O . ASN A 1 167 ? -17.657 4.929 13.683 1.00 96.81 167 ASN A O 1
ATOM 1177 N N . VAL A 1 168 ? -17.157 7.092 13.945 1.00 97.31 168 VAL A N 1
ATOM 1178 C CA . VAL A 1 168 ? -16.165 6.874 14.999 1.00 97.31 168 VAL A CA 1
ATOM 1179 C C . VAL A 1 168 ? -16.877 6.765 16.344 1.00 97.31 168 VAL A C 1
ATOM 1181 O O . VAL A 1 168 ? -17.465 7.718 16.850 1.00 97.31 168 VAL A O 1
ATOM 1184 N N . VAL A 1 169 ? -16.801 5.586 16.961 1.00 96.75 169 VAL A N 1
ATOM 1185 C CA . VAL A 1 169 ? -17.510 5.285 18.213 1.00 96.75 169 VAL A CA 1
ATOM 1186 C C . VAL A 1 169 ? -16.546 4.904 19.335 1.00 96.75 169 VAL A C 1
ATOM 1188 O O . VAL A 1 169 ? -15.410 4.498 19.091 1.00 96.75 169 VAL A O 1
ATOM 1191 N N . ALA A 1 170 ? -17.001 5.023 20.585 1.00 92.62 170 ALA A N 1
ATOM 1192 C CA . ALA A 1 170 ? -16.192 4.706 21.764 1.00 92.62 170 ALA A CA 1
ATOM 1193 C C . ALA A 1 170 ? -15.833 3.210 21.864 1.00 92.62 170 ALA A C 1
ATOM 1195 O O . ALA A 1 170 ? -14.728 2.865 22.276 1.00 92.62 170 ALA A O 1
ATOM 1196 N N . GLU A 1 171 ? -16.750 2.329 21.455 1.00 91.38 171 GLU A N 1
ATOM 1197 C CA . GLU A 1 171 ? -16.589 0.871 21.506 1.00 91.38 171 GLU A CA 1
ATOM 1198 C C . GLU A 1 171 ? -16.803 0.261 20.112 1.00 91.38 171 GLU A C 1
ATOM 1200 O O . GLU A 1 171 ? -17.886 -0.244 19.802 1.00 91.38 171 GLU A O 1
ATOM 1205 N N . PRO A 1 172 ? -15.803 0.340 19.217 1.00 93.06 172 PRO A N 1
ATOM 1206 C CA . PRO A 1 172 ? -15.972 -0.138 17.855 1.00 93.06 172 PRO A CA 1
ATOM 1207 C C . PRO A 1 172 ? -15.988 -1.662 17.780 1.00 93.06 172 PRO A C 1
ATOM 1209 O O . PRO A 1 172 ? -15.177 -2.357 18.395 1.00 93.06 172 PRO A O 1
ATOM 1212 N N . THR A 1 173 ? -16.877 -2.188 16.937 1.00 90.00 173 THR A N 1
ATOM 1213 C CA . THR A 1 173 ? -16.836 -3.595 16.530 1.00 90.00 173 THR A CA 1
ATOM 1214 C C . THR A 1 173 ? -15.898 -3.732 15.337 1.00 90.00 173 THR A C 1
ATOM 1216 O O . THR A 1 173 ? -16.258 -3.419 14.206 1.00 90.00 173 THR A O 1
ATOM 1219 N N . VAL A 1 174 ? -14.673 -4.193 15.582 1.00 94.94 174 VAL A N 1
ATOM 1220 C CA . VAL A 1 174 ? -13.677 -4.380 14.519 1.00 94.94 174 VAL A CA 1
ATOM 1221 C C . VAL A 1 174 ? -13.997 -5.636 13.705 1.00 94.94 174 VAL A C 1
ATOM 1223 O O . VAL A 1 174 ? -14.095 -6.736 14.247 1.00 94.94 174 VAL A O 1
ATOM 1226 N N . SER A 1 175 ? -14.135 -5.474 12.387 1.00 94.62 175 SER A N 1
ATOM 1227 C CA . SER A 1 175 ? -14.391 -6.576 11.451 1.00 94.62 175 SER A CA 1
ATOM 1228 C C . SER A 1 175 ? -13.197 -7.530 11.356 1.00 94.62 175 SER A C 1
ATOM 1230 O O . SER A 1 175 ? -12.057 -7.103 11.139 1.00 94.62 175 SER A O 1
ATOM 1232 N N . TYR A 1 176 ? -13.457 -8.837 11.468 1.00 96.25 176 TYR A N 1
ATOM 1233 C CA . TYR A 1 176 ? -12.420 -9.842 11.244 1.00 96.25 176 TYR A CA 1
ATOM 1234 C C . TYR A 1 176 ? -11.952 -9.834 9.785 1.00 96.25 176 TYR A C 1
ATOM 1236 O O . TYR A 1 176 ? -10.751 -9.752 9.535 1.00 96.25 176 TYR A O 1
ATOM 1244 N N . ASP A 1 177 ? -12.900 -9.867 8.842 1.00 94.50 177 ASP A N 1
ATOM 1245 C CA . ASP A 1 177 ? -12.616 -9.965 7.408 1.00 94.50 177 ASP A CA 1
ATOM 1246 C C . ASP A 1 177 ? -11.897 -8.711 6.890 1.00 94.50 177 ASP A C 1
ATOM 1248 O O . ASP A 1 177 ? -10.877 -8.817 6.226 1.00 94.50 177 ASP A O 1
ATOM 1252 N N . GLN A 1 178 ? -12.378 -7.513 7.239 1.00 93.19 178 GLN A N 1
ATOM 1253 C CA . GLN A 1 178 ? -11.890 -6.263 6.633 1.00 93.19 178 GLN A CA 1
ATOM 1254 C C . GLN A 1 178 ? -10.734 -5.600 7.396 1.00 93.19 178 GLN A C 1
ATOM 1256 O O . GLN A 1 178 ? -10.145 -4.641 6.893 1.00 93.19 178 GLN A O 1
ATOM 1261 N N . THR A 1 179 ? -10.416 -6.053 8.612 1.00 94.88 179 THR A N 1
ATOM 1262 C CA . THR A 1 179 ? -9.370 -5.427 9.439 1.00 94.88 179 THR A CA 1
ATOM 1263 C C . THR A 1 179 ? -8.401 -6.455 10.008 1.00 94.88 179 THR A C 1
ATOM 1265 O O . THR A 1 179 ? -7.208 -6.384 9.722 1.00 94.88 179 THR A O 1
ATOM 1268 N N . VAL A 1 180 ? -8.875 -7.441 10.774 1.00 97.00 180 VAL A N 1
ATOM 1269 C CA . VAL A 1 180 ? -7.984 -8.397 11.462 1.00 97.00 180 VAL A CA 1
ATOM 1270 C C . VAL A 1 180 ? -7.198 -9.250 10.468 1.00 97.00 180 VAL A C 1
ATOM 1272 O O . VAL A 1 180 ? -5.973 -9.331 10.557 1.00 97.00 180 VAL A O 1
ATOM 1275 N N . GLN A 1 181 ? -7.877 -9.863 9.501 1.00 95.31 181 GLN A N 1
ATOM 1276 C CA . GLN A 1 181 ? -7.252 -10.704 8.484 1.00 95.31 181 GLN A CA 1
ATOM 1277 C C . GLN A 1 181 ? -6.216 -9.934 7.633 1.00 95.31 181 GLN A C 1
ATOM 1279 O O . GLN A 1 181 ? -5.086 -10.427 7.490 1.00 95.31 181 GLN A O 1
ATOM 1284 N N . PRO A 1 182 ? -6.517 -8.726 7.116 1.00 95.50 182 PRO A N 1
ATOM 1285 C CA . PRO A 1 182 ? -5.526 -7.896 6.440 1.00 95.50 182 PRO A CA 1
ATOM 1286 C C . PRO A 1 182 ? -4.315 -7.558 7.310 1.00 95.50 182 PRO A C 1
ATOM 1288 O O . PRO A 1 182 ? -3.184 -7.696 6.847 1.00 95.50 182 PRO A O 1
ATOM 1291 N N . ILE A 1 183 ? -4.518 -7.212 8.587 1.00 96.88 183 ILE A N 1
ATOM 1292 C CA . ILE A 1 183 ? -3.422 -6.947 9.533 1.00 96.88 183 ILE A CA 1
ATOM 1293 C C . ILE A 1 183 ? -2.514 -8.181 9.668 1.00 96.88 183 ILE A C 1
ATOM 1295 O O . ILE A 1 183 ? -1.291 -8.064 9.570 1.00 96.88 183 ILE A O 1
ATOM 1299 N N . LEU A 1 184 ? -3.081 -9.382 9.839 1.00 95.69 184 LEU A N 1
ATOM 1300 C CA . LEU A 1 184 ? -2.293 -10.620 9.928 1.00 95.69 184 LEU A CA 1
ATOM 1301 C C . LEU A 1 184 ? -1.465 -10.875 8.660 1.00 95.69 184 LEU A C 1
ATOM 1303 O O . LEU A 1 184 ? -0.319 -11.325 8.755 1.00 95.69 184 LEU A O 1
ATOM 1307 N N . SER A 1 185 ? -2.038 -10.579 7.494 1.00 93.31 185 SER A N 1
ATOM 1308 C CA . SER A 1 185 ? -1.398 -10.775 6.189 1.00 93.31 185 SER A CA 1
ATOM 1309 C C . SER A 1 185 ? -0.265 -9.785 5.947 1.00 93.31 185 SER A C 1
ATOM 1311 O O . SER A 1 185 ? 0.854 -10.180 5.606 1.00 93.31 185 SER A O 1
ATOM 1313 N N . ARG A 1 186 ? -0.526 -8.504 6.209 1.00 93.38 186 ARG A N 1
ATOM 1314 C CA . ARG A 1 186 ? 0.441 -7.414 6.083 1.00 93.38 186 ARG A CA 1
ATOM 1315 C C . ARG A 1 186 ? 1.676 -7.630 6.947 1.00 93.38 186 ARG A C 1
ATOM 1317 O O . ARG A 1 186 ? 2.794 -7.526 6.453 1.00 93.38 186 ARG A O 1
ATOM 1324 N N . HIS A 1 187 ? 1.483 -8.007 8.211 1.00 94.25 187 HIS A N 1
ATOM 1325 C CA . HIS A 1 187 ? 2.590 -8.278 9.141 1.00 94.25 187 HIS A CA 1
ATOM 1326 C C . HIS A 1 187 ? 3.247 -9.650 8.923 1.00 94.25 187 HIS A C 1
ATOM 1328 O O . HIS A 1 187 ? 4.179 -10.033 9.635 1.00 94.25 187 HIS A O 1
ATOM 1334 N N . GLY A 1 188 ? 2.792 -10.404 7.918 1.00 92.62 188 GLY A N 1
ATOM 1335 C CA . GLY A 1 188 ? 3.387 -11.664 7.496 1.00 92.62 188 GLY A CA 1
ATOM 1336 C C . GLY A 1 188 ? 3.151 -12.839 8.450 1.00 92.62 188 GLY A C 1
ATOM 1337 O O . GLY A 1 188 ? 3.863 -13.845 8.370 1.00 92.62 188 GLY A O 1
ATOM 1338 N N . CYS A 1 189 ? 2.167 -12.746 9.348 1.00 94.81 189 CYS A N 1
ATOM 1339 C CA . CYS A 1 189 ? 1.867 -13.783 10.335 1.00 94.81 189 CYS A CA 1
ATOM 1340 C C . CYS A 1 189 ? 1.460 -15.101 9.657 1.00 94.81 189 CYS A C 1
ATOM 1342 O O . CYS A 1 189 ? 1.936 -16.175 10.032 1.00 94.81 189 CYS A O 1
ATOM 1344 N N . ASN A 1 190 ? 0.632 -15.011 8.617 1.00 93.56 190 ASN A N 1
ATOM 1345 C CA . ASN A 1 190 ? 0.063 -16.121 7.845 1.00 93.56 190 ASN A CA 1
ATOM 1346 C C . ASN A 1 190 ? 0.880 -16.476 6.577 1.00 93.56 190 ASN A C 1
ATOM 1348 O O . ASN A 1 190 ? 0.341 -17.012 5.605 1.00 93.56 190 ASN A O 1
ATOM 1352 N N . MET A 1 191 ? 2.190 -16.210 6.581 1.00 89.38 191 MET A N 1
ATOM 1353 C CA . MET A 1 191 ? 3.103 -16.544 5.476 1.00 89.38 191 MET A CA 1
ATOM 1354 C C . MET A 1 191 ? 3.698 -17.944 5.620 1.00 89.38 191 MET A C 1
ATOM 1356 O O . MET A 1 191 ? 3.916 -18.415 6.741 1.00 89.38 191 MET A O 1
ATOM 1360 N N . GLY A 1 192 ? 4.025 -18.585 4.490 1.00 90.56 192 GLY A N 1
ATOM 1361 C CA . GLY A 1 192 ? 4.502 -19.977 4.457 1.00 90.56 192 GLY A CA 1
ATOM 1362 C C . GLY A 1 192 ? 5.783 -20.225 5.265 1.00 90.56 192 GLY A C 1
ATOM 1363 O O . GLY A 1 192 ? 6.018 -21.335 5.734 1.00 90.56 192 GLY A O 1
ATOM 1364 N N . ALA A 1 193 ? 6.584 -19.184 5.512 1.00 90.06 193 ALA A N 1
ATOM 1365 C CA . ALA A 1 193 ? 7.753 -19.246 6.391 1.00 90.06 193 ALA A CA 1
ATOM 1366 C C . ALA A 1 193 ? 7.400 -19.278 7.901 1.00 90.06 193 ALA A C 1
ATOM 1368 O O . ALA A 1 193 ? 8.209 -19.714 8.725 1.00 90.06 193 ALA A O 1
ATOM 1369 N N . CYS A 1 194 ? 6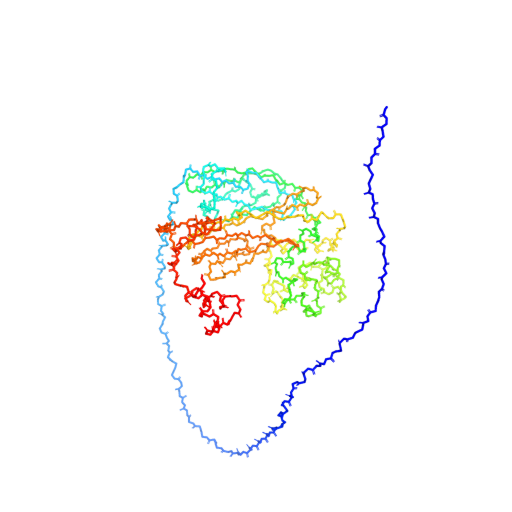.197 -18.829 8.272 1.00 94.19 194 CYS A N 1
ATOM 1370 C CA . CYS A 1 194 ? 5.731 -18.610 9.644 1.00 94.19 194 CYS A CA 1
ATOM 1371 C C . CYS A 1 194 ? 4.516 -19.497 9.977 1.00 94.19 194 CYS A C 1
ATOM 1373 O O . CYS A 1 194 ? 4.618 -20.728 9.909 1.00 94.19 194 CYS A O 1
ATOM 1375 N N . HIS A 1 195 ? 3.384 -18.914 10.393 1.00 95.94 195 HIS A N 1
ATOM 1376 C CA . HIS A 1 195 ? 2.257 -19.680 10.929 1.00 95.94 195 HIS A CA 1
ATOM 1377 C C . HIS A 1 195 ? 1.442 -20.411 9.863 1.00 95.94 195 HIS A C 1
ATOM 1379 O O . HIS A 1 195 ? 0.675 -21.289 10.240 1.00 95.94 195 HIS A O 1
ATOM 1385 N N . SER A 1 196 ? 1.662 -20.163 8.569 1.00 94.56 196 SER A N 1
ATOM 1386 C CA . SER A 1 196 ? 1.085 -20.992 7.499 1.00 94.56 196 SER A CA 1
ATOM 1387 C C . SER A 1 196 ? 2.056 -21.996 6.878 1.00 94.56 196 SER A C 1
ATOM 1389 O O . SER A 1 196 ? 1.752 -22.631 5.870 1.00 94.56 196 SER A O 1
ATOM 1391 N N . SER A 1 197 ? 3.210 -22.219 7.519 1.00 93.31 197 SER A N 1
ATOM 1392 C CA . SER A 1 197 ? 4.040 -23.390 7.219 1.00 93.31 197 SER A CA 1
ATOM 1393 C C . SER A 1 197 ? 3.250 -24.695 7.408 1.00 93.31 197 SER A C 1
ATOM 1395 O O . SER A 1 197 ? 2.261 -24.740 8.146 1.00 93.31 197 SER A O 1
ATOM 1397 N N . GLN A 1 198 ? 3.706 -25.788 6.783 1.00 90.06 198 GLN A N 1
ATOM 1398 C CA . GLN A 1 198 ? 3.017 -27.091 6.780 1.00 90.06 198 GLN A CA 1
ATOM 1399 C C . GLN A 1 198 ? 2.514 -27.529 8.171 1.00 90.06 198 GLN A C 1
ATOM 1401 O O . GLN A 1 198 ? 1.396 -28.039 8.296 1.00 90.06 198 GLN A O 1
ATOM 1406 N N . TYR A 1 199 ? 3.304 -27.271 9.217 1.00 90.62 199 TYR A N 1
ATOM 1407 C CA . TYR A 1 199 ? 3.005 -27.629 10.608 1.00 90.62 199 TYR A CA 1
ATOM 1408 C C . TYR A 1 199 ? 2.686 -26.422 11.512 1.00 90.62 199 TYR A C 1
ATOM 1410 O O . TYR A 1 199 ? 2.518 -26.587 12.721 1.00 90.62 199 TYR A O 1
ATOM 1418 N N . GLY A 1 200 ? 2.609 -25.208 10.957 1.00 92.81 200 GLY A N 1
ATOM 1419 C CA . GLY A 1 200 ? 2.560 -23.967 11.730 1.00 92.81 200 GLY A CA 1
ATOM 1420 C C . GLY A 1 200 ? 3.809 -23.763 12.601 1.00 92.81 200 GLY A C 1
ATOM 1421 O O . GLY A 1 200 ? 4.849 -24.402 12.417 1.00 92.81 200 GLY A O 1
ATOM 1422 N N . LYS A 1 201 ? 3.722 -22.867 13.589 1.00 92.75 201 LYS A N 1
ATOM 1423 C CA . LYS A 1 201 ? 4.805 -22.612 14.560 1.00 92.75 201 LYS A CA 1
ATOM 1424 C C . LYS A 1 201 ? 4.261 -22.641 15.979 1.00 92.75 201 LYS A C 1
ATOM 1426 O O . LYS A 1 201 ? 3.237 -22.029 16.267 1.00 92.75 201 LYS A O 1
ATOM 1431 N N . GLY A 1 202 ? 4.937 -23.359 16.878 1.00 87.94 202 GLY A N 1
ATOM 1432 C CA . GLY A 1 202 ? 4.552 -23.423 18.295 1.00 87.94 202 GLY A CA 1
ATOM 1433 C C . GLY A 1 202 ? 3.131 -23.955 18.531 1.00 87.94 202 GLY A C 1
ATOM 1434 O O . GLY A 1 202 ? 2.458 -23.516 19.460 1.00 87.94 202 GLY A O 1
ATOM 1435 N N . GLY A 1 203 ? 2.649 -24.849 17.659 1.00 89.31 203 GLY A N 1
ATOM 1436 C CA . GLY A 1 203 ? 1.279 -25.365 17.701 1.00 89.31 203 GLY A CA 1
ATOM 1437 C C . GLY A 1 203 ? 0.207 -24.349 17.301 1.00 89.31 203 GLY A C 1
ATOM 1438 O O . GLY A 1 203 ? -0.957 -24.583 17.601 1.00 89.31 203 GLY A O 1
ATOM 1439 N N . PHE A 1 204 ? 0.586 -23.225 16.682 1.00 94.69 204 PHE A N 1
ATOM 1440 C CA . PHE A 1 204 ? -0.309 -22.235 16.088 1.00 94.69 204 PHE A CA 1
ATOM 1441 C C . PHE A 1 204 ? -0.156 -22.259 14.565 1.00 94.69 204 PHE A C 1
ATOM 1443 O O . PHE A 1 204 ? 0.942 -22.001 14.050 1.00 94.69 204 PHE A O 1
ATOM 1450 N N . LYS A 1 205 ? -1.249 -22.592 13.874 1.00 95.06 205 LYS A N 1
ATOM 1451 C CA . LYS A 1 205 ? -1.309 -22.719 12.421 1.00 95.06 205 LYS A CA 1
ATOM 1452 C C . LYS A 1 205 ? -2.423 -21.835 11.869 1.00 95.06 205 LYS A C 1
ATOM 1454 O O . LYS A 1 205 ? -3.539 -21.889 12.368 1.00 95.06 205 LYS A O 1
ATOM 1459 N N . LEU A 1 206 ? -2.082 -21.058 10.855 1.00 95.69 206 LEU A N 1
ATOM 1460 C CA . LEU A 1 206 ? -2.990 -20.257 10.046 1.00 95.69 206 LEU A CA 1
ATOM 1461 C C . LEU A 1 206 ? -2.981 -20.811 8.621 1.00 95.69 206 LEU A C 1
ATOM 1463 O O . LEU A 1 206 ? -2.013 -21.446 8.193 1.00 95.69 206 LEU A O 1
ATOM 1467 N N . SER A 1 207 ? -4.047 -20.574 7.881 1.00 94.06 207 SER A N 1
ATOM 1468 C CA . SER A 1 207 ? -4.087 -20.797 6.444 1.00 94.06 207 SER A CA 1
ATOM 1469 C C . SER A 1 207 ? -3.146 -19.826 5.726 1.00 94.06 207 SER A C 1
ATOM 1471 O O . SER A 1 207 ? -2.851 -18.729 6.206 1.00 94.06 207 SER A O 1
ATOM 1473 N N . VAL A 1 208 ? -2.597 -20.253 4.588 1.00 90.19 208 VAL A N 1
ATOM 1474 C CA . VAL A 1 208 ? -1.714 -19.407 3.771 1.00 90.19 208 VAL A CA 1
ATOM 1475 C C . VAL A 1 208 ? -2.520 -18.200 3.301 1.00 90.19 208 VAL A C 1
ATOM 1477 O O . VAL A 1 208 ? -3.646 -18.388 2.855 1.00 90.19 208 VAL A O 1
ATOM 1480 N N . PHE A 1 209 ? -1.988 -16.984 3.462 1.00 83.00 209 PHE A N 1
ATOM 1481 C CA . PHE A 1 209 ? -2.660 -15.727 3.085 1.00 83.00 209 PHE A CA 1
ATOM 1482 C C . PHE A 1 209 ? -4.090 -15.564 3.647 1.00 83.00 209 PHE A C 1
ATOM 1484 O O . PHE A 1 209 ? -4.887 -14.789 3.133 1.00 83.00 209 PHE A O 1
ATOM 1491 N N . SER A 1 210 ? -4.420 -16.300 4.713 1.00 85.38 210 SER A N 1
ATOM 1492 C CA . SER A 1 210 ? -5.752 -16.343 5.319 1.00 85.38 210 SER A CA 1
ATOM 1493 C C . SER A 1 210 ? -6.893 -16.823 4.408 1.00 85.38 210 SER A C 1
ATOM 1495 O O . SER A 1 210 ? -8.047 -16.447 4.591 1.00 85.38 210 SER A O 1
ATOM 1497 N N . PHE A 1 211 ? -6.607 -17.735 3.472 1.00 87.44 211 PHE A N 1
ATOM 1498 C CA . PHE A 1 211 ? -7.614 -18.352 2.592 1.00 87.44 211 PHE A CA 1
ATOM 1499 C C . PHE A 1 211 ? -8.750 -19.108 3.316 1.00 87.44 211 PHE A C 1
ATOM 1501 O O . PHE A 1 211 ? -9.748 -19.456 2.686 1.00 87.44 211 PHE A O 1
ATOM 1508 N N . GLN A 1 212 ? -8.631 -19.397 4.618 1.00 92.50 212 GLN A N 1
ATOM 1509 C CA . GLN A 1 212 ? -9.676 -20.052 5.418 1.00 92.50 212 GLN A CA 1
ATOM 1510 C C . GLN A 1 212 ? -9.991 -19.245 6.695 1.00 92.50 212 GLN A C 1
ATOM 1512 O O . GLN A 1 212 ? -9.627 -19.673 7.795 1.00 92.50 212 GLN A O 1
ATOM 1517 N N . PRO A 1 213 ? -10.710 -18.107 6.587 1.00 93.56 213 PRO A N 1
ATOM 1518 C CA . PRO A 1 213 ? -10.924 -17.168 7.695 1.00 93.56 213 PRO A CA 1
ATOM 1519 C C . PRO A 1 213 ? -11.528 -17.799 8.954 1.00 93.56 213 PRO A C 1
ATOM 1521 O O . PRO A 1 213 ? -11.112 -17.480 10.065 1.00 93.56 213 PRO A O 1
ATOM 1524 N N . SER A 1 214 ? -12.480 -18.727 8.802 1.00 95.31 214 SER A N 1
ATOM 1525 C CA . SER A 1 214 ? -13.113 -19.402 9.945 1.00 95.31 214 SER A CA 1
ATOM 1526 C C . SER A 1 214 ? -12.139 -20.302 10.707 1.00 95.31 214 SER A C 1
ATOM 1528 O O . SER A 1 214 ? -12.172 -20.325 11.933 1.00 95.31 214 SER A O 1
ATOM 1530 N N . GLN A 1 215 ? -11.249 -21.008 9.999 1.00 95.25 215 GLN A N 1
ATOM 1531 C CA . GLN A 1 215 ? -10.234 -21.856 10.635 1.00 95.25 215 GLN A CA 1
ATOM 1532 C C . GLN A 1 215 ? -9.140 -21.014 11.293 1.00 95.25 215 GLN A C 1
ATOM 1534 O O . GLN A 1 215 ? -8.698 -21.335 12.394 1.00 95.25 215 GLN A O 1
ATOM 1539 N N . ASP A 1 216 ? -8.735 -19.913 10.656 1.00 96.19 216 ASP A N 1
ATOM 1540 C CA . ASP A 1 216 ? -7.785 -18.963 11.238 1.00 96.19 216 ASP A CA 1
ATOM 1541 C C . ASP A 1 216 ? -8.332 -18.363 12.536 1.00 96.19 216 ASP A C 1
ATOM 1543 O O . ASP A 1 216 ? -7.638 -18.338 13.554 1.00 96.19 216 ASP A O 1
ATOM 1547 N N . HIS A 1 217 ? -9.599 -17.939 12.522 1.00 97.25 217 HIS A N 1
ATOM 1548 C CA . HIS A 1 217 ? -10.282 -17.413 13.699 1.00 97.25 217 HIS A CA 1
ATOM 1549 C C . HIS A 1 217 ? -10.333 -18.442 14.827 1.00 97.25 217 HIS A C 1
ATOM 1551 O O . HIS A 1 217 ? -9.960 -18.134 15.959 1.00 97.25 217 HIS A O 1
ATOM 1557 N N . GLU A 1 218 ? -10.719 -19.682 14.522 1.00 95.88 218 GLU A N 1
ATOM 1558 C CA . GLU A 1 218 ? -10.745 -20.765 15.503 1.00 95.88 218 GLU A CA 1
ATOM 1559 C C . GLU A 1 218 ? -9.349 -21.028 16.090 1.00 95.88 218 GLU A C 1
ATOM 1561 O O . GLU A 1 218 ? -9.196 -21.130 17.312 1.00 95.88 218 GLU A O 1
ATOM 1566 N N . ALA A 1 219 ? -8.308 -21.050 15.252 1.00 95.56 219 ALA A N 1
ATOM 1567 C CA . ALA A 1 219 ? -6.924 -21.228 15.682 1.00 95.56 219 ALA A CA 1
ATOM 1568 C C . ALA A 1 219 ? -6.431 -20.090 16.596 1.00 95.56 219 ALA A C 1
ATOM 1570 O O . ALA A 1 219 ? -5.649 -20.322 17.529 1.00 95.56 219 ALA A O 1
ATOM 1571 N N . ILE A 1 220 ? -6.882 -18.860 16.342 1.00 96.81 220 ILE A N 1
ATOM 1572 C CA . ILE A 1 220 ? -6.553 -17.680 17.145 1.00 96.81 220 ILE A CA 1
ATOM 1573 C C . ILE A 1 220 ? -7.317 -17.693 18.472 1.00 96.81 220 ILE A C 1
ATOM 1575 O O . ILE A 1 220 ? -6.704 -17.540 19.526 1.00 96.81 220 ILE A O 1
ATOM 1579 N N . VAL A 1 221 ? -8.637 -17.877 18.433 1.00 96.56 221 VAL A N 1
ATOM 1580 C CA . VAL A 1 221 ? -9.536 -17.572 19.557 1.00 96.56 221 VAL A CA 1
ATOM 1581 C C . VAL A 1 221 ? -9.890 -18.799 20.397 1.00 96.56 221 VAL A C 1
ATOM 1583 O O . VAL A 1 221 ? -10.065 -18.685 21.610 1.00 96.56 221 VAL A O 1
ATOM 1586 N N . ARG A 1 222 ? -10.030 -19.979 19.783 1.00 92.00 222 ARG A N 1
ATOM 1587 C CA . ARG A 1 222 ? -10.590 -21.180 20.432 1.00 92.00 222 ARG A CA 1
ATOM 1588 C C . ARG A 1 222 ? -9.546 -22.240 20.752 1.00 92.00 222 ARG A C 1
ATOM 1590 O O . ARG A 1 222 ? -9.574 -22.830 21.834 1.00 92.00 222 ARG A O 1
ATOM 1597 N N . ASP A 1 223 ? -8.632 -22.473 19.824 1.00 91.00 223 ASP A N 1
ATOM 1598 C CA . ASP A 1 223 ? -7.686 -23.576 19.886 1.00 91.00 223 ASP A CA 1
ATOM 1599 C C . ASP A 1 223 ? -6.767 -23.515 21.127 1.00 91.00 223 ASP A C 1
ATOM 1601 O O . ASP A 1 223 ? -6.499 -22.455 21.701 1.00 91.00 223 ASP A O 1
ATOM 1605 N N . ARG A 1 224 ? -6.275 -24.685 21.560 1.00 86.56 224 ARG A N 1
ATOM 1606 C CA . ARG A 1 224 ? -5.405 -24.850 22.744 1.00 86.56 224 ARG A CA 1
ATOM 1607 C C . ARG A 1 224 ? -5.967 -24.196 24.016 1.00 86.56 224 ARG A C 1
ATOM 1609 O O . ARG A 1 224 ? -5.226 -23.520 24.732 1.00 86.56 224 ARG A O 1
ATOM 1616 N N . GLN A 1 225 ? -7.249 -24.428 24.309 1.00 87.25 225 GLN A N 1
ATOM 1617 C CA . GLN A 1 225 ? -7.934 -23.904 25.503 1.00 87.25 225 GLN A CA 1
ATOM 1618 C C . GLN A 1 225 ? -7.915 -22.365 25.564 1.00 87.25 225 GLN A C 1
ATOM 1620 O O . GLN A 1 225 ? -7.714 -21.789 26.627 1.00 87.25 225 GLN A O 1
ATOM 1625 N N . GLN A 1 226 ? -8.071 -21.698 24.412 1.00 88.69 226 GLN A N 1
ATOM 1626 C CA . GLN A 1 226 ? -8.151 -20.231 24.302 1.00 88.69 226 GLN A CA 1
ATOM 1627 C C . GLN A 1 226 ? -6.918 -19.474 24.820 1.00 88.69 226 GLN A C 1
ATOM 1629 O O . GLN A 1 226 ? -6.955 -18.269 25.036 1.00 88.69 226 GLN A O 1
ATOM 1634 N N . ARG A 1 227 ? -5.773 -20.150 24.967 1.00 90.56 227 ARG A N 1
ATOM 1635 C CA . ARG A 1 227 ? -4.564 -19.593 25.602 1.00 90.56 227 ARG A CA 1
ATOM 1636 C C . ARG A 1 227 ? -3.938 -18.374 24.908 1.00 90.56 227 ARG A C 1
ATOM 1638 O O . ARG A 1 227 ? -2.934 -17.856 25.394 1.00 90.56 227 ARG A O 1
ATOM 1645 N N . ARG A 1 228 ? -4.406 -18.010 23.710 1.00 95.06 228 ARG A N 1
ATOM 1646 C CA . ARG A 1 228 ? -3.820 -16.955 22.867 1.00 95.06 228 ARG A CA 1
ATOM 1647 C C . ARG A 1 228 ? -4.494 -15.602 23.055 1.00 95.06 228 ARG A C 1
ATOM 1649 O O . ARG A 1 228 ? -3.843 -14.592 22.786 1.00 95.06 228 ARG A O 1
ATOM 1656 N N . ILE A 1 229 ? -5.734 -15.601 23.540 1.00 97.06 229 ILE A N 1
ATOM 1657 C CA . ILE A 1 229 ? -6.557 -14.413 23.748 1.00 97.06 229 ILE A CA 1
ATOM 1658 C C . ILE A 1 229 ? -6.887 -14.295 25.231 1.00 97.06 229 ILE A C 1
ATOM 1660 O O . ILE A 1 229 ? -7.317 -15.256 25.862 1.00 97.06 229 ILE A O 1
ATOM 1664 N N . ASN A 1 230 ? -6.676 -13.108 25.781 1.00 96.62 230 ASN A N 1
ATOM 1665 C CA . ASN A 1 230 ? -7.125 -12.733 27.109 1.00 96.62 230 ASN A CA 1
ATOM 1666 C C . ASN A 1 230 ? -8.212 -11.666 26.946 1.00 96.62 230 ASN A C 1
ATOM 1668 O O . ASN A 1 230 ? -7.913 -10.540 26.576 1.00 96.62 230 ASN A O 1
ATOM 1672 N N . PHE A 1 231 ? -9.470 -12.028 27.194 1.00 95.12 231 PHE A N 1
ATOM 1673 C CA . PHE A 1 231 ? -10.597 -11.098 27.066 1.00 95.12 231 PHE A CA 1
ATOM 1674 C C . PHE A 1 231 ? -10.704 -10.105 28.227 1.00 95.12 231 PHE A C 1
ATOM 1676 O O . PHE A 1 231 ? -11.323 -9.060 28.069 1.00 95.12 231 PHE A O 1
ATOM 1683 N N . LEU A 1 232 ? -10.119 -10.424 29.387 1.00 96.00 232 LEU A N 1
ATOM 1684 C CA . LEU A 1 232 ? -10.143 -9.543 30.555 1.00 96.00 232 LEU A CA 1
ATOM 1685 C C . LEU A 1 232 ? -9.073 -8.452 30.447 1.00 96.00 232 LEU A C 1
ATOM 1687 O O . LEU A 1 232 ? -9.315 -7.299 30.783 1.00 96.00 232 LEU A O 1
ATOM 1691 N N . GLU A 1 233 ? -7.900 -8.824 29.941 1.00 97.06 233 GLU A N 1
ATOM 1692 C CA . GLU A 1 233 ? -6.787 -7.921 29.664 1.00 97.06 233 GLU A CA 1
ATOM 1693 C C . GLU A 1 233 ? -6.324 -8.129 28.211 1.00 97.06 233 GLU A C 1
ATOM 1695 O O . GLU A 1 233 ? -5.361 -8.868 27.975 1.00 97.06 233 GLU A O 1
ATOM 1700 N N . PRO A 1 234 ? -6.996 -7.506 27.223 1.00 97.06 234 PRO A N 1
ATOM 1701 C CA . PRO A 1 234 ? -6.716 -7.678 25.796 1.00 97.06 234 PRO A CA 1
ATOM 1702 C C . PRO A 1 234 ? -5.237 -7.575 25.430 1.00 97.06 234 PRO A C 1
ATOM 1704 O O . PRO A 1 234 ? -4.717 -8.457 24.744 1.00 97.06 234 PRO A O 1
ATOM 1707 N N . GLU A 1 235 ? -4.530 -6.576 25.965 1.00 97.69 235 GLU A N 1
ATOM 1708 C CA . GLU A 1 235 ? -3.092 -6.369 25.746 1.00 97.69 235 GLU A CA 1
ATOM 1709 C C . GLU A 1 235 ? -2.223 -7.548 26.216 1.00 97.69 235 GLU A C 1
ATOM 1711 O O . GLU A 1 235 ? -1.152 -7.798 25.663 1.00 97.69 235 GLU A O 1
ATOM 1716 N N . ASN A 1 236 ? -2.695 -8.325 27.198 1.00 97.62 236 ASN A N 1
ATOM 1717 C CA . ASN A 1 236 ? -1.986 -9.494 27.710 1.00 97.62 236 ASN A CA 1
ATOM 1718 C C . ASN A 1 236 ? -2.125 -10.741 26.819 1.00 97.62 236 ASN A C 1
ATOM 1720 O O . ASN A 1 236 ? -1.491 -11.768 27.094 1.00 97.62 236 ASN A O 1
ATOM 1724 N N . SER A 1 237 ? -2.899 -10.658 25.735 1.00 98.06 237 SER A N 1
ATOM 1725 C CA . SER A 1 237 ? -3.053 -11.722 24.742 1.00 98.06 237 SER A CA 1
ATOM 1726 C C . SER A 1 237 ? -1.716 -12.082 24.092 1.00 98.06 237 SER A C 1
ATOM 1728 O O . SER A 1 237 ? -0.967 -11.217 23.632 1.00 98.06 237 SER A O 1
ATOM 1730 N N . LEU A 1 238 ? -1.418 -13.381 23.969 1.00 96.50 238 LEU A N 1
ATOM 1731 C CA . LEU A 1 238 ? -0.217 -13.834 23.256 1.00 96.50 238 LEU A CA 1
ATOM 1732 C C . LEU A 1 238 ? -0.238 -13.425 21.779 1.00 96.50 238 LEU A C 1
ATOM 1734 O O . LEU A 1 238 ? 0.838 -13.245 21.209 1.00 96.50 238 LEU A O 1
ATOM 1738 N N . LEU A 1 239 ? -1.428 -13.254 21.186 1.00 97.00 239 LEU A N 1
ATOM 1739 C CA . LEU A 1 239 ? -1.590 -12.718 19.831 1.00 97.00 239 LEU A CA 1
ATOM 1740 C C . LEU A 1 239 ? -0.941 -11.333 19.668 1.00 97.00 239 LEU A C 1
ATOM 1742 O O . LEU A 1 239 ? -0.458 -11.031 18.585 1.00 97.00 239 LEU A O 1
ATOM 1746 N N . LEU A 1 240 ? -0.885 -10.525 20.731 1.00 98.12 240 LEU A N 1
ATOM 1747 C CA . LEU A 1 240 ? -0.280 -9.192 20.722 1.00 98.12 240 LEU A CA 1
ATOM 1748 C C . LEU A 1 240 ? 1.156 -9.222 21.247 1.00 98.12 240 LEU A C 1
ATOM 1750 O O . LEU A 1 240 ? 2.077 -8.785 20.561 1.00 98.12 240 LEU A O 1
ATOM 1754 N N . ARG A 1 241 ? 1.373 -9.827 22.420 1.00 98.00 241 ARG A N 1
ATOM 1755 C CA . ARG A 1 241 ? 2.675 -9.806 23.111 1.00 98.00 241 ARG A CA 1
ATOM 1756 C C . ARG A 1 241 ? 3.801 -10.479 22.335 1.00 98.00 241 ARG A C 1
ATOM 1758 O O . ARG A 1 241 ? 4.969 -10.129 22.499 1.00 98.00 241 ARG A O 1
ATOM 1765 N N . LYS A 1 242 ? 3.482 -11.502 21.535 1.00 97.06 242 LYS A N 1
ATOM 1766 C CA . LYS A 1 242 ? 4.474 -12.181 20.693 1.00 97.06 242 LYS A CA 1
ATOM 1767 C C . LYS A 1 242 ? 4.946 -11.230 19.584 1.00 97.06 242 LYS A C 1
ATOM 1769 O O . LYS A 1 242 ? 6.141 -10.943 19.556 1.00 97.06 242 LYS A O 1
ATOM 1774 N N . PRO A 1 243 ? 4.090 -10.726 18.673 1.00 97.25 243 PRO A N 1
ATOM 1775 C CA . PRO A 1 243 ? 4.566 -9.902 17.558 1.00 97.25 243 PRO A CA 1
ATOM 1776 C C . PRO A 1 243 ? 5.104 -8.533 17.989 1.00 97.25 243 PRO A C 1
ATOM 1778 O O . PRO A 1 243 ? 5.933 -7.984 17.262 1.00 97.25 243 PRO A O 1
ATOM 1781 N N . THR A 1 244 ? 4.729 -8.017 19.168 1.00 97.88 244 THR A N 1
ATOM 1782 C CA . THR A 1 244 ? 5.350 -6.823 19.780 1.00 97.88 244 THR A CA 1
ATOM 1783 C C . THR A 1 244 ? 6.688 -7.096 20.470 1.00 97.88 244 THR A C 1
ATOM 1785 O O . THR A 1 244 ? 7.375 -6.148 20.846 1.00 97.88 244 THR A O 1
ATOM 1788 N N . MET A 1 245 ? 7.096 -8.366 20.594 1.00 97.50 245 MET A N 1
ATOM 1789 C CA . MET A 1 245 ? 8.287 -8.821 21.325 1.00 97.50 245 MET A CA 1
ATOM 1790 C C . MET A 1 245 ? 8.269 -8.519 22.835 1.00 97.50 245 MET A C 1
ATOM 1792 O O . MET A 1 245 ? 9.314 -8.534 23.480 1.00 97.50 245 MET A O 1
ATOM 1796 N N . GLU A 1 246 ? 7.088 -8.341 23.434 1.00 97.00 246 GLU A N 1
ATOM 1797 C CA . GLU A 1 246 ? 6.914 -8.327 24.898 1.00 97.00 246 GLU A CA 1
ATOM 1798 C C . GLU A 1 246 ? 7.128 -9.720 25.518 1.00 97.00 246 GLU A C 1
ATOM 1800 O O . GLU A 1 246 ? 7.382 -9.853 26.715 1.00 97.00 246 GLU A O 1
ATOM 1805 N N . VAL A 1 247 ? 7.038 -10.775 24.701 1.00 96.62 247 VAL A N 1
ATOM 1806 C CA . VAL A 1 247 ? 7.512 -12.130 25.012 1.00 96.62 247 VAL A CA 1
ATOM 1807 C C . VAL A 1 247 ? 8.217 -12.742 23.790 1.00 96.62 247 VAL A C 1
ATOM 1809 O O . VAL A 1 247 ? 7.916 -12.360 22.659 1.00 96.62 247 VAL A O 1
ATOM 1812 N N . PRO A 1 248 ? 9.106 -13.745 23.955 1.00 96.25 248 PRO A N 1
ATOM 1813 C CA . PRO A 1 248 ? 9.863 -14.303 22.829 1.00 96.25 248 PRO A CA 1
ATOM 1814 C C . PRO A 1 248 ? 8.969 -14.902 21.726 1.00 96.25 248 PRO A C 1
ATOM 1816 O O . PRO A 1 248 ? 8.259 -15.876 21.981 1.00 96.25 248 PRO A O 1
ATOM 1819 N N . HIS A 1 249 ? 9.005 -14.366 20.499 1.00 95.19 249 HIS A N 1
ATOM 1820 C CA . HIS A 1 249 ? 8.242 -14.885 19.344 1.00 95.19 249 HIS A CA 1
ATOM 1821 C C . HIS A 1 249 ? 9.030 -15.893 18.496 1.00 95.19 249 HIS A C 1
ATOM 1823 O O . HIS A 1 249 ? 8.448 -16.807 17.915 1.00 95.19 249 HIS A O 1
ATOM 1829 N N . GLY A 1 250 ? 10.346 -15.712 18.364 1.00 92.00 250 GLY A N 1
ATOM 1830 C CA . GLY A 1 250 ? 11.182 -16.449 17.403 1.00 92.00 250 GLY A CA 1
ATOM 1831 C C . GLY A 1 250 ? 11.033 -15.992 15.942 1.00 92.00 250 GLY A C 1
ATOM 1832 O O . GLY A 1 250 ? 11.861 -16.350 15.118 1.00 92.00 250 GLY A O 1
ATOM 1833 N N . GLY A 1 251 ? 10.022 -15.173 15.622 1.00 90.81 251 GLY A N 1
ATOM 1834 C CA . GLY A 1 251 ? 9.795 -14.575 14.299 1.00 90.81 251 GLY A CA 1
ATOM 1835 C C . GLY A 1 251 ? 10.221 -13.108 14.203 1.00 90.81 251 GLY A C 1
ATOM 1836 O O . GLY A 1 251 ? 9.840 -12.447 13.239 1.00 90.81 251 GLY A O 1
ATOM 1837 N N . SER A 1 252 ? 10.986 -12.621 15.188 1.00 92.56 252 SER A N 1
ATOM 1838 C CA . SER A 1 252 ? 11.319 -11.205 15.412 1.00 92.56 252 SER A CA 1
ATOM 1839 C C . SER A 1 252 ? 10.086 -10.323 15.659 1.00 92.56 252 SER A C 1
ATOM 1841 O O . SER A 1 252 ? 8.965 -10.820 15.779 1.00 92.56 252 SER A O 1
ATOM 1843 N N . ARG A 1 253 ? 10.291 -9.007 15.798 1.00 95.62 253 ARG A N 1
ATOM 1844 C CA . ARG A 1 253 ? 9.194 -8.041 15.923 1.00 95.62 253 ARG A CA 1
ATOM 1845 C C . ARG A 1 253 ? 8.433 -7.962 14.601 1.00 95.62 253 ARG A C 1
ATOM 1847 O O . ARG A 1 253 ? 9.046 -7.745 13.561 1.00 95.62 253 ARG A O 1
ATOM 1854 N N . ARG A 1 254 ? 7.113 -8.121 14.670 1.00 95.44 254 ARG A N 1
ATOM 1855 C CA . ARG A 1 254 ? 6.189 -8.020 13.530 1.00 95.44 254 ARG A CA 1
ATOM 1856 C C . ARG A 1 254 ? 5.169 -6.909 13.694 1.00 95.44 254 ARG A C 1
ATOM 1858 O O . ARG A 1 254 ? 4.667 -6.433 12.701 1.00 95.44 254 ARG A O 1
ATOM 1865 N N . LEU A 1 255 ? 4.896 -6.469 14.919 1.00 96.25 255 LEU A N 1
ATOM 1866 C CA . LEU A 1 255 ? 3.910 -5.436 15.216 1.00 96.25 255 LEU A CA 1
ATOM 1867 C C . LEU A 1 255 ? 4.521 -4.421 16.182 1.00 96.25 255 LEU A C 1
ATOM 1869 O O . LEU A 1 255 ? 5.291 -4.786 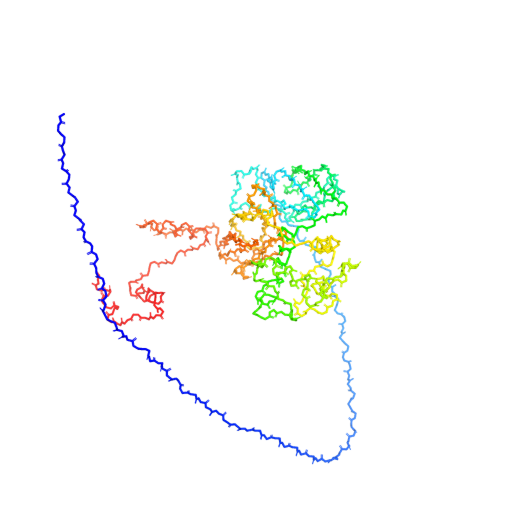17.072 1.00 96.25 255 LEU A O 1
ATOM 1873 N N . ARG A 1 256 ? 4.198 -3.136 16.028 1.00 96.25 256 ARG A N 1
ATOM 1874 C CA . ARG A 1 256 ? 4.609 -2.101 16.990 1.00 96.25 256 ARG A CA 1
ATOM 1875 C C . ARG A 1 256 ? 3.485 -1.878 17.996 1.00 96.25 256 ARG A C 1
ATOM 1877 O O . ARG A 1 256 ? 2.345 -1.648 17.593 1.00 96.25 256 ARG A O 1
ATOM 1884 N N . LYS A 1 257 ? 3.802 -1.927 19.293 1.00 97.06 257 LYS A N 1
ATOM 1885 C CA . LYS A 1 257 ? 2.845 -1.596 20.358 1.00 97.06 257 LYS A CA 1
ATOM 1886 C C . LYS A 1 257 ? 2.362 -0.152 20.187 1.00 97.06 257 LYS A C 1
ATOM 1888 O O . LYS A 1 257 ? 3.170 0.722 19.883 1.00 97.06 257 LYS A O 1
ATOM 1893 N N . GLY A 1 258 ? 1.058 0.068 20.333 1.00 96.56 258 GLY A N 1
ATOM 1894 C CA . GLY A 1 258 ? 0.419 1.377 20.163 1.00 96.56 258 GLY A CA 1
ATOM 1895 C C . GLY A 1 258 ? 0.235 1.842 18.712 1.00 96.56 258 GLY A C 1
ATOM 1896 O O . GLY A 1 258 ? -0.318 2.916 18.499 1.00 96.56 258 GLY A O 1
ATOM 1897 N N . SER A 1 259 ? 0.661 1.060 17.711 1.00 97.12 259 SER A N 1
ATOM 1898 C CA . SER A 1 259 ? 0.322 1.343 16.307 1.00 97.12 259 SER A CA 1
ATOM 1899 C C . SER A 1 259 ? -1.182 1.209 16.050 1.00 97.12 259 SER A C 1
ATOM 1901 O O . SER A 1 259 ? -1.882 0.525 16.797 1.00 97.12 259 SER A O 1
ATOM 1903 N N . VAL A 1 260 ? -1.671 1.809 14.959 1.00 97.25 260 VAL A N 1
ATOM 1904 C CA . VAL A 1 260 ? -3.077 1.701 14.526 1.00 97.25 260 VAL A CA 1
ATOM 1905 C C . VAL A 1 260 ? -3.512 0.236 14.428 1.00 97.25 260 VAL A C 1
ATOM 1907 O O . VAL A 1 260 ? -4.520 -0.144 15.015 1.00 97.25 260 VAL A O 1
ATOM 1910 N N . ASP A 1 261 ? -2.701 -0.609 13.788 1.00 97.75 261 ASP A N 1
ATOM 1911 C CA . ASP A 1 261 ? -2.983 -2.040 13.642 1.00 97.75 261 ASP A CA 1
ATOM 1912 C C . ASP A 1 261 ? -3.005 -2.771 14.998 1.00 97.75 261 ASP A C 1
ATOM 1914 O O . ASP A 1 261 ? -3.855 -3.628 15.232 1.00 97.75 261 ASP A O 1
ATOM 1918 N N . TYR A 1 262 ? -2.103 -2.420 15.926 1.00 98.44 262 TYR A N 1
ATOM 1919 C CA . TYR A 1 262 ? -2.113 -2.971 17.286 1.00 98.44 262 TYR A CA 1
ATOM 1920 C C . TYR A 1 262 ? -3.391 -2.579 18.034 1.00 98.44 262 TYR A C 1
ATOM 1922 O O . TYR A 1 262 ? -4.045 -3.444 18.612 1.00 98.44 262 TYR A O 1
ATOM 1930 N N . ASN A 1 263 ? -3.780 -1.304 17.983 1.00 97.94 263 ASN A N 1
ATOM 1931 C CA . ASN A 1 263 ? -4.978 -0.810 18.662 1.00 97.94 263 ASN A CA 1
ATOM 1932 C C . ASN A 1 263 ? -6.260 -1.400 18.052 1.00 97.94 263 ASN A C 1
ATOM 1934 O O . ASN A 1 263 ? -7.193 -1.715 18.788 1.00 97.94 263 ASN A O 1
ATOM 1938 N N . ALA A 1 264 ? -6.285 -1.632 16.736 1.00 98.19 264 ALA A N 1
ATOM 1939 C CA . ALA A 1 264 ? -7.381 -2.328 16.069 1.00 98.19 264 ALA A CA 1
ATOM 1940 C C . ALA A 1 264 ? -7.513 -3.783 16.552 1.00 98.19 264 ALA A C 1
ATOM 1942 O O . ALA A 1 264 ? -8.618 -4.240 16.835 1.00 98.19 264 ALA A O 1
ATOM 1943 N N . LEU A 1 265 ? -6.398 -4.505 16.717 1.00 98.44 265 LEU A N 1
ATOM 1944 C CA . LEU A 1 265 ? -6.415 -5.860 17.278 1.00 98.44 265 LEU A CA 1
ATOM 1945 C C . LEU A 1 265 ? -6.810 -5.877 18.762 1.00 98.44 265 LEU A C 1
ATOM 1947 O O . LEU A 1 265 ? -7.555 -6.764 19.174 1.00 98.44 265 LEU A O 1
ATOM 1951 N N . VAL A 1 266 ? -6.348 -4.908 19.561 1.00 98.12 266 VAL A N 1
ATOM 1952 C CA . VAL A 1 266 ? -6.790 -4.736 20.957 1.00 98.12 266 VAL A CA 1
ATOM 1953 C C . VAL A 1 266 ? -8.301 -4.541 20.999 1.00 98.12 266 VAL A C 1
ATOM 1955 O O . VAL A 1 266 ? -8.986 -5.285 21.691 1.00 98.12 266 VAL A O 1
ATOM 1958 N N . SER A 1 267 ? -8.827 -3.603 20.211 1.00 97.69 267 SER A N 1
ATOM 1959 C CA . SER A 1 267 ? -10.259 -3.317 20.137 1.00 97.69 267 SER A CA 1
ATOM 1960 C C . SER A 1 267 ? -11.076 -4.525 19.670 1.00 97.69 267 SER A C 1
ATOM 1962 O O . SER A 1 267 ? -12.109 -4.826 20.266 1.00 97.69 267 SER A O 1
ATOM 1964 N N . TRP A 1 268 ? -10.586 -5.275 18.679 1.00 98.12 268 TRP A N 1
ATOM 1965 C CA . TRP A 1 268 ? -11.207 -6.526 18.245 1.00 98.12 268 TRP A CA 1
ATOM 1966 C C . TRP A 1 268 ? -11.318 -7.544 19.388 1.00 98.12 268 TRP A C 1
ATOM 1968 O O . TRP A 1 268 ? -12.372 -8.151 19.571 1.00 98.12 268 TRP A O 1
ATOM 1978 N N . ILE A 1 269 ? -10.259 -7.709 20.188 1.00 98.00 269 ILE A N 1
ATOM 1979 C CA . ILE A 1 269 ? -10.262 -8.610 21.348 1.00 98.00 269 ILE A CA 1
ATOM 1980 C C . ILE A 1 269 ? -11.220 -8.103 22.430 1.00 98.00 269 ILE A C 1
ATOM 1982 O O . ILE A 1 269 ? -12.003 -8.897 22.951 1.00 98.00 269 ILE A O 1
ATOM 1986 N N . THR A 1 270 ? -11.202 -6.801 22.733 1.00 96.75 270 THR A N 1
ATOM 1987 C CA . THR A 1 270 ? -12.122 -6.165 23.691 1.00 96.75 270 THR A CA 1
ATOM 1988 C C . THR A 1 270 ? -13.583 -6.407 23.313 1.00 96.75 270 THR A C 1
ATOM 1990 O O . THR A 1 270 ? -14.393 -6.728 24.176 1.00 96.75 270 THR A O 1
ATOM 1993 N N . ALA A 1 271 ? -13.912 -6.352 22.019 1.00 95.81 271 ALA A N 1
ATOM 1994 C CA . ALA A 1 271 ? -15.249 -6.626 21.490 1.00 95.81 271 ALA A CA 1
ATOM 1995 C C . ALA A 1 271 ? -15.631 -8.125 21.481 1.00 95.81 271 ALA A C 1
ATOM 1997 O O . ALA A 1 271 ? -16.624 -8.516 20.868 1.00 95.81 271 ALA A O 1
ATOM 1998 N N . GLY A 1 272 ? -14.847 -8.994 22.129 1.00 95.88 272 GLY A N 1
ATOM 1999 C CA . GLY A 1 272 ? -15.108 -10.433 22.195 1.00 95.88 272 GLY A CA 1
ATOM 2000 C C . GLY A 1 272 ? -14.565 -11.228 21.006 1.00 95.88 272 GLY A C 1
ATOM 2001 O O . GLY A 1 272 ? -14.949 -12.384 20.826 1.00 95.88 272 GLY A O 1
ATOM 2002 N N . ALA A 1 273 ? -13.654 -10.640 20.222 1.00 96.94 273 ALA A N 1
ATOM 2003 C CA . ALA A 1 273 ? -13.018 -11.251 19.058 1.00 96.94 273 ALA A CA 1
ATOM 2004 C C . ALA A 1 273 ? -14.040 -11.860 18.071 1.00 96.94 273 ALA A C 1
ATOM 2006 O O . ALA A 1 273 ? -13.989 -13.070 17.811 1.00 96.94 273 ALA A O 1
ATOM 2007 N N . PRO A 1 274 ? -14.988 -11.064 17.530 1.00 96.69 274 PRO A N 1
ATOM 2008 C CA . PRO A 1 274 ? -15.986 -11.557 16.582 1.00 96.69 274 PRO A CA 1
ATOM 2009 C C . PRO A 1 274 ? -15.325 -12.248 15.382 1.00 96.69 274 PRO A C 1
ATOM 2011 O O . PRO A 1 274 ? -14.247 -11.853 14.933 1.00 96.69 274 PRO A O 1
ATOM 2014 N N . GLY A 1 275 ? -15.957 -13.320 14.904 1.00 96.50 275 GLY A N 1
ATOM 2015 C CA . GLY A 1 275 ? -15.466 -14.114 13.777 1.00 96.50 275 GLY A CA 1
ATOM 2016 C C . GLY A 1 275 ? -15.776 -13.509 12.409 1.00 96.50 275 GLY A C 1
ATOM 2017 O O . GLY A 1 275 ? -16.442 -12.475 12.328 1.00 96.50 275 GLY A O 1
ATOM 2018 N N . PRO A 1 276 ? -15.312 -14.158 11.327 1.00 95.56 276 PRO A N 1
ATOM 2019 C CA . PRO A 1 276 ? -15.672 -13.770 9.968 1.00 95.56 276 PRO A CA 1
ATOM 2020 C C . PRO A 1 276 ? -17.187 -13.850 9.754 1.00 95.56 276 PRO A C 1
ATOM 2022 O O . PRO A 1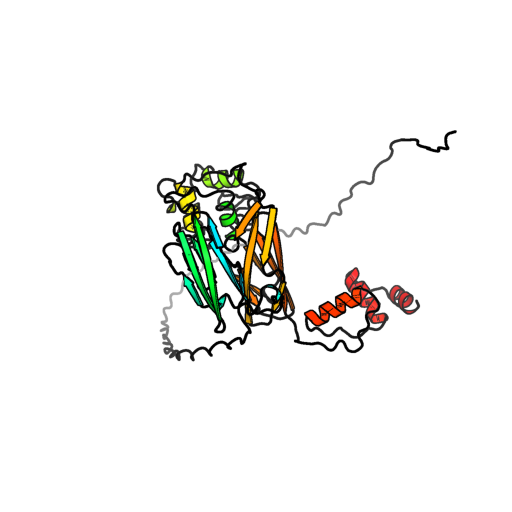 276 ? -17.866 -14.722 10.306 1.00 95.56 276 PRO A O 1
ATOM 2025 N N . SER A 1 277 ? -17.711 -12.957 8.920 1.00 94.19 277 SER A N 1
ATOM 2026 C CA . SER A 1 277 ? -19.134 -12.867 8.598 1.00 94.19 277 SER A CA 1
ATOM 2027 C C . SER A 1 277 ? -19.376 -13.190 7.128 1.00 94.19 277 SER A C 1
ATOM 2029 O O . SER A 1 277 ? -18.713 -12.673 6.231 1.00 94.19 277 SER A O 1
ATOM 2031 N N . SER A 1 278 ? -20.397 -14.006 6.854 1.00 90.25 278 SER A N 1
ATOM 2032 C CA . SER A 1 278 ? -20.850 -14.267 5.481 1.00 90.25 278 SER A CA 1
ATOM 2033 C C . SER A 1 278 ? -21.456 -13.036 4.801 1.00 90.25 278 SER A C 1
ATOM 2035 O O . SER A 1 278 ? -21.635 -13.048 3.588 1.00 90.25 278 SER A O 1
ATOM 2037 N N . LYS A 1 279 ? -21.775 -11.988 5.573 1.00 91.81 279 LYS A N 1
ATOM 2038 C CA . LYS A 1 279 ? -22.288 -10.708 5.070 1.00 91.81 279 LYS A CA 1
ATOM 2039 C C . LYS A 1 279 ? -21.184 -9.694 4.770 1.00 91.81 279 LYS A C 1
ATOM 2041 O O . LYS A 1 279 ? -21.493 -8.654 4.204 1.00 91.81 279 LYS A O 1
ATOM 2046 N N . SER A 1 280 ? -19.938 -9.957 5.177 1.00 91.62 280 SER A N 1
ATOM 2047 C CA . SER A 1 280 ? -18.823 -9.052 4.892 1.00 91.62 280 SER A CA 1
ATOM 2048 C C . SER A 1 280 ? -18.602 -8.977 3.380 1.00 91.62 280 SER A C 1
ATOM 2050 O O . SER A 1 280 ? -18.484 -10.038 2.747 1.00 91.62 280 SER A O 1
ATOM 2052 N N . PRO A 1 281 ? -18.525 -7.770 2.796 1.00 94.06 281 PRO A N 1
ATOM 2053 C CA . PRO A 1 281 ? -18.285 -7.629 1.371 1.00 94.06 281 PRO A CA 1
ATOM 2054 C C . PRO A 1 281 ? -16.891 -8.163 1.025 1.00 94.06 281 PRO A C 1
ATOM 2056 O O . PRO A 1 281 ? -15.959 -8.091 1.831 1.00 94.06 281 PRO A O 1
ATOM 2059 N N . LYS A 1 282 ? -16.756 -8.752 -0.163 1.00 93.81 282 LYS A N 1
ATOM 2060 C CA . LYS A 1 282 ? -15.506 -9.363 -0.635 1.00 93.81 282 LYS A CA 1
ATOM 2061 C C . LYS A 1 282 ? -14.753 -8.400 -1.530 1.00 93.81 282 LYS A C 1
ATOM 2063 O O . LYS A 1 282 ? -15.384 -7.650 -2.269 1.00 93.81 282 LYS A O 1
ATOM 2068 N N . VAL A 1 283 ? -13.426 -8.432 -1.483 1.00 95.88 283 VAL A N 1
ATOM 2069 C CA . VAL A 1 283 ? -12.601 -7.686 -2.436 1.00 95.88 283 VAL A CA 1
ATOM 2070 C C . VAL A 1 283 ? -12.811 -8.280 -3.828 1.00 95.88 283 VAL A C 1
ATOM 2072 O O . VAL A 1 283 ? -12.778 -9.495 -4.004 1.00 95.88 283 VAL A O 1
ATOM 2075 N N . VAL A 1 284 ? -13.063 -7.419 -4.811 1.00 97.31 284 VAL A N 1
ATOM 2076 C CA . VAL A 1 284 ? -13.228 -7.790 -6.230 1.00 97.31 284 VAL A CA 1
ATOM 2077 C C . VAL A 1 284 ? -12.102 -7.240 -7.111 1.00 97.31 284 VAL A C 1
ATOM 2079 O O . VAL A 1 284 ? -12.114 -7.407 -8.330 1.00 97.31 284 VAL A O 1
ATOM 2082 N N . GLY A 1 285 ? -11.161 -6.509 -6.517 1.00 97.62 285 GLY A N 1
ATOM 2083 C CA . GLY A 1 285 ? -10.001 -5.947 -7.194 1.00 97.62 285 GLY A CA 1
ATOM 2084 C C . GLY A 1 285 ? -9.301 -4.898 -6.345 1.00 97.62 285 GLY A C 1
ATOM 2085 O O . GLY A 1 285 ? -9.900 -4.320 -5.436 1.00 97.62 285 GLY A O 1
ATOM 2086 N N . ILE A 1 286 ? -8.046 -4.619 -6.683 1.00 98.31 286 ILE A N 1
ATOM 2087 C CA . ILE A 1 286 ? -7.304 -3.483 -6.141 1.00 98.31 286 ILE A CA 1
ATOM 2088 C C . ILE A 1 286 ? -6.808 -2.590 -7.278 1.00 98.31 286 ILE A C 1
ATOM 2090 O O . ILE A 1 286 ? -6.614 -3.045 -8.400 1.00 98.31 286 ILE A O 1
ATOM 2094 N N . GLU A 1 287 ? -6.647 -1.305 -6.997 1.00 98.25 287 GLU A N 1
ATOM 2095 C CA . GLU A 1 287 ? -6.082 -0.303 -7.898 1.00 98.25 287 GLU A CA 1
ATOM 2096 C C . GLU A 1 287 ? -4.837 0.273 -7.229 1.00 98.25 287 GLU A C 1
ATOM 2098 O O . GLU A 1 287 ? -4.916 0.771 -6.104 1.00 98.25 287 GLU A O 1
ATOM 2103 N N . VAL A 1 288 ? -3.693 0.209 -7.910 1.00 98.50 288 VAL A N 1
ATOM 2104 C CA . VAL A 1 288 ? -2.429 0.781 -7.429 1.00 98.50 288 VAL A CA 1
ATOM 2105 C C . VAL A 1 288 ? -2.133 2.046 -8.219 1.00 98.50 288 VAL A C 1
ATOM 2107 O O . VAL A 1 288 ? -2.087 2.019 -9.447 1.00 98.50 288 VAL A O 1
ATOM 2110 N N . THR A 1 289 ? -1.937 3.158 -7.514 1.00 97.81 289 THR A N 1
ATOM 2111 C CA . THR A 1 289 ? -1.590 4.447 -8.117 1.00 97.81 289 THR A CA 1
ATOM 2112 C C . THR A 1 289 ? -0.218 4.922 -7.624 1.00 97.81 289 THR A C 1
ATOM 2114 O O . THR A 1 289 ? -0.018 4.996 -6.410 1.00 97.81 289 THR A O 1
ATOM 2117 N N . PRO A 1 290 ? 0.703 5.299 -8.532 1.00 97.44 290 PRO A N 1
ATOM 2118 C CA . PRO A 1 290 ? 0.635 5.065 -9.979 1.00 97.44 290 PRO A CA 1
ATOM 2119 C C . PRO A 1 290 ? 0.805 3.571 -10.330 1.00 97.44 290 PRO A C 1
ATOM 2121 O O . PRO A 1 290 ? 1.404 2.815 -9.569 1.00 97.44 290 PRO A O 1
ATOM 2124 N N . SER A 1 291 ? 0.307 3.144 -11.493 1.00 96.31 291 SER A N 1
ATOM 2125 C CA . SER A 1 291 ? 0.521 1.783 -12.024 1.00 96.31 291 SER A CA 1
ATOM 2126 C C . SER A 1 291 ? 1.883 1.622 -12.713 1.00 96.31 291 SER A C 1
ATOM 2128 O O . SER A 1 291 ? 2.404 0.516 -12.846 1.00 96.31 291 SER A O 1
ATOM 2130 N N . GLU A 1 292 ? 2.483 2.731 -13.139 1.00 96.56 292 GLU A N 1
ATOM 2131 C CA . GLU A 1 292 ? 3.805 2.778 -13.753 1.00 96.56 292 GLU A CA 1
ATOM 2132 C C . GLU A 1 292 ? 4.547 4.061 -13.374 1.00 96.56 292 GLU A C 1
ATOM 2134 O O . GLU A 1 292 ? 3.939 5.103 -13.120 1.00 96.56 292 GLU A O 1
ATOM 2139 N N . ARG A 1 293 ? 5.877 3.991 -13.347 1.00 96.38 293 ARG A N 1
ATOM 2140 C CA . ARG A 1 293 ? 6.737 5.132 -13.049 1.00 96.38 293 ARG A CA 1
ATOM 2141 C C . ARG A 1 293 ? 8.038 5.045 -13.836 1.00 96.38 293 ARG A C 1
ATOM 2143 O O . ARG A 1 293 ? 8.673 3.999 -13.891 1.00 96.38 293 ARG A O 1
ATOM 2150 N N . VAL A 1 294 ? 8.468 6.170 -14.390 1.00 94.81 294 VAL A N 1
ATOM 2151 C CA . VAL A 1 294 ? 9.802 6.369 -14.950 1.00 94.81 294 VAL A CA 1
ATOM 2152 C C . VAL A 1 294 ? 10.593 7.263 -14.006 1.00 94.81 294 VAL A C 1
ATOM 2154 O O . VAL A 1 294 ? 10.308 8.456 -13.917 1.00 94.81 294 VAL A O 1
ATOM 2157 N N . ALA A 1 295 ? 11.566 6.699 -13.301 1.00 93.19 295 ALA A N 1
ATOM 2158 C CA . ALA A 1 295 ? 12.284 7.397 -12.237 1.00 93.19 295 ALA A CA 1
ATOM 2159 C C . ALA A 1 295 ? 13.796 7.176 -12.329 1.00 93.19 295 ALA A C 1
ATOM 2161 O O . ALA A 1 295 ? 14.265 6.235 -12.969 1.00 93.19 295 ALA A O 1
ATOM 2162 N N . VAL A 1 296 ? 14.565 8.046 -11.679 1.00 92.19 296 VAL A N 1
ATOM 2163 C CA . VAL A 1 296 ? 16.034 7.947 -11.620 1.00 92.19 296 VAL A CA 1
ATOM 2164 C C . VAL A 1 296 ? 16.520 7.635 -10.199 1.00 92.19 296 VAL A C 1
ATOM 2166 O O . VAL A 1 296 ? 15.794 7.883 -9.233 1.00 92.19 296 VAL A O 1
ATOM 2169 N N . PRO A 1 297 ? 17.738 7.079 -10.029 1.00 94.06 297 PRO A N 1
ATOM 2170 C CA . PRO A 1 297 ? 18.285 6.783 -8.708 1.00 94.06 297 PRO A CA 1
ATOM 2171 C C . PRO A 1 297 ? 18.223 7.974 -7.749 1.00 94.06 297 PRO A C 1
ATOM 2173 O O . PRO A 1 297 ? 18.615 9.086 -8.095 1.00 94.06 297 PRO A O 1
ATOM 2176 N N . GLY A 1 298 ? 17.763 7.717 -6.525 1.00 93.31 298 GLY A N 1
ATOM 2177 C CA . GLY A 1 298 ? 17.575 8.734 -5.491 1.00 93.31 298 GLY A CA 1
ATOM 2178 C C . GLY A 1 298 ? 16.153 9.287 -5.399 1.00 93.31 298 GLY A C 1
ATOM 2179 O O . GLY A 1 298 ? 15.788 9.774 -4.330 1.00 93.31 298 GLY A O 1
ATOM 2180 N N . GLU A 1 299 ? 15.336 9.154 -6.447 1.00 95.06 299 GLU A N 1
ATOM 2181 C CA . GLU A 1 299 ? 13.920 9.518 -6.383 1.00 95.06 299 GLU A CA 1
ATOM 2182 C C . GLU A 1 299 ? 13.112 8.534 -5.527 1.00 95.06 299 GLU A C 1
ATOM 2184 O O . GLU A 1 299 ? 13.463 7.359 -5.344 1.00 95.06 299 GLU A O 1
ATOM 2189 N N . THR A 1 300 ? 11.995 9.035 -5.006 1.00 96.94 300 THR A N 1
ATOM 2190 C CA . THR A 1 300 ? 11.015 8.261 -4.247 1.00 96.94 300 THR A CA 1
ATOM 2191 C C . THR A 1 300 ? 9.640 8.352 -4.890 1.00 96.94 300 THR A C 1
ATOM 2193 O O . THR A 1 300 ? 9.338 9.332 -5.564 1.00 96.94 300 THR A O 1
ATOM 2196 N N . GLN A 1 301 ? 8.807 7.345 -4.647 1.00 98.12 301 GLN A N 1
ATOM 2197 C CA . GLN A 1 301 ? 7.412 7.312 -5.068 1.00 98.12 301 GLN A CA 1
ATOM 2198 C C . GLN A 1 301 ? 6.555 6.707 -3.955 1.00 98.12 301 GLN A C 1
ATOM 2200 O O . GLN A 1 301 ? 6.717 5.535 -3.619 1.00 98.12 301 GLN A O 1
ATOM 2205 N N . GLN A 1 302 ? 5.622 7.474 -3.402 1.00 98.50 302 GLN A N 1
ATOM 2206 C CA . GLN A 1 302 ? 4.559 6.955 -2.550 1.00 98.50 302 GLN A CA 1
ATOM 2207 C C . GLN A 1 302 ? 3.500 6.266 -3.420 1.00 98.50 302 GLN A C 1
ATOM 2209 O O . GLN A 1 302 ? 3.029 6.837 -4.407 1.00 98.50 302 GLN A O 1
ATOM 2214 N N . LEU A 1 303 ? 3.132 5.036 -3.062 1.00 98.56 303 LEU A N 1
ATOM 2215 C CA . LEU A 1 303 ? 2.021 4.313 -3.677 1.00 98.56 303 LEU A CA 1
ATOM 2216 C C . LEU A 1 303 ? 0.734 4.532 -2.876 1.00 98.56 303 LEU A C 1
ATOM 2218 O O . LEU A 1 303 ? 0.774 4.647 -1.650 1.00 98.56 303 LEU A O 1
ATOM 2222 N N . GLN A 1 304 ? -0.399 4.532 -3.573 1.00 98.56 304 GLN A N 1
ATOM 2223 C CA . GLN A 1 304 ? -1.735 4.395 -2.996 1.00 98.56 304 GLN A CA 1
ATOM 2224 C C . GLN A 1 304 ? -2.379 3.109 -3.506 1.00 98.56 304 GLN A C 1
ATOM 2226 O O . GLN A 1 304 ? -2.260 2.780 -4.688 1.00 98.56 304 GLN A O 1
ATOM 2231 N N . VAL A 1 305 ? -3.091 2.406 -2.627 1.00 98.69 305 VAL A N 1
ATOM 2232 C CA . VAL A 1 305 ? -3.809 1.173 -2.956 1.00 98.69 305 VAL A CA 1
ATOM 2233 C C . VAL A 1 305 ? -5.270 1.316 -2.563 1.00 98.69 305 VAL A C 1
ATOM 2235 O O . VAL A 1 305 ? -5.583 1.450 -1.383 1.00 98.69 305 VAL A O 1
ATOM 2238 N N . ILE A 1 306 ? -6.168 1.255 -3.543 1.00 98.38 306 ILE A N 1
ATOM 2239 C CA . ILE A 1 306 ? -7.617 1.285 -3.324 1.00 98.38 306 ILE A CA 1
ATOM 2240 C C . ILE A 1 306 ? -8.192 -0.103 -3.593 1.00 98.38 306 ILE A C 1
ATOM 2242 O O . ILE A 1 306 ? -8.076 -0.615 -4.702 1.00 98.38 306 ILE A O 1
ATOM 2246 N N . ALA A 1 307 ? -8.839 -0.709 -2.602 1.00 98.19 307 ALA A N 1
ATOM 2247 C CA . ALA A 1 307 ? -9.617 -1.929 -2.791 1.00 98.19 307 ALA A CA 1
ATOM 2248 C C . ALA A 1 307 ? -11.042 -1.588 -3.236 1.00 98.19 307 ALA A C 1
ATOM 2250 O O . ALA A 1 307 ? -11.671 -0.686 -2.677 1.00 98.19 307 ALA A O 1
ATOM 2251 N N . ARG A 1 308 ? -11.559 -2.330 -4.220 1.00 97.94 308 ARG A N 1
ATOM 2252 C CA . ARG A 1 308 ? -12.976 -2.338 -4.600 1.00 97.94 308 ARG A CA 1
ATOM 2253 C C . ARG A 1 308 ? -13.644 -3.561 -3.991 1.00 97.94 308 ARG A C 1
ATOM 2255 O O . ARG A 1 308 ? -13.104 -4.665 -4.088 1.00 97.94 308 ARG A O 1
ATOM 2262 N N . TYR A 1 309 ? -14.818 -3.373 -3.411 1.00 96.88 309 TYR A N 1
ATOM 2263 C CA . TYR A 1 309 ? -15.579 -4.425 -2.751 1.00 96.88 309 TYR A CA 1
ATOM 2264 C C . TYR A 1 309 ? -16.834 -4.815 -3.543 1.00 96.88 309 TYR A C 1
ATOM 2266 O O . TYR A 1 309 ? -17.289 -4.095 -4.428 1.00 96.88 309 TYR A O 1
ATOM 2274 N N . SER A 1 310 ? -17.393 -5.984 -3.230 1.00 97.12 310 SER A N 1
ATOM 2275 C CA . SER A 1 310 ? -18.571 -6.566 -3.888 1.00 97.12 310 SER A CA 1
ATOM 2276 C C . SER A 1 310 ? -19.881 -5.808 -3.645 1.00 97.12 310 SER A C 1
ATOM 2278 O O . SER A 1 310 ? -20.897 -6.154 -4.238 1.00 97.12 310 SER A O 1
ATOM 2280 N N . ASP A 1 311 ? -19.879 -4.844 -2.728 1.00 95.62 311 ASP A N 1
ATOM 2281 C CA . ASP A 1 311 ? -20.979 -3.920 -2.438 1.00 95.62 311 ASP A CA 1
ATOM 2282 C C . ASP A 1 311 ? -20.745 -2.528 -3.057 1.00 95.62 311 ASP A C 1
ATOM 2284 O O . ASP A 1 311 ? -21.343 -1.548 -2.621 1.00 95.62 311 ASP A O 1
ATOM 2288 N N . ASP A 1 312 ? -19.846 -2.448 -4.044 1.00 95.88 312 ASP A N 1
ATOM 2289 C CA . ASP A 1 312 ? -19.403 -1.238 -4.745 1.00 95.88 312 ASP A CA 1
ATOM 2290 C C . ASP A 1 312 ? -18.648 -0.218 -3.878 1.00 95.88 312 ASP A C 1
ATOM 2292 O O . ASP A 1 312 ? -18.186 0.811 -4.387 1.00 95.88 312 ASP A O 1
ATOM 2296 N N . THR A 1 313 ? -18.436 -0.509 -2.590 1.00 95.25 313 THR A N 1
ATOM 2297 C CA . THR A 1 313 ? -17.618 0.350 -1.737 1.00 95.25 313 THR A CA 1
ATOM 2298 C C . THR A 1 313 ? -16.152 0.308 -2.164 1.00 95.25 313 THR A C 1
ATOM 2300 O O . THR A 1 313 ? -15.630 -0.680 -2.698 1.00 95.25 313 THR A O 1
ATOM 2303 N N . ARG A 1 314 ? -15.464 1.429 -1.941 1.00 96.50 314 ARG A N 1
ATOM 2304 C CA . ARG A 1 314 ? -14.030 1.585 -2.184 1.00 96.50 314 ARG A CA 1
ATOM 2305 C C . ARG A 1 314 ? -13.356 1.963 -0.881 1.00 96.50 314 ARG A C 1
ATOM 2307 O O . ARG A 1 314 ? -13.858 2.820 -0.161 1.00 96.50 314 ARG A O 1
ATOM 2314 N N . ARG A 1 315 ? -12.207 1.358 -0.592 1.00 96.62 315 ARG A N 1
ATOM 2315 C CA . ARG A 1 315 ? -11.435 1.666 0.615 1.00 96.62 315 ARG A CA 1
ATOM 2316 C C . ARG A 1 315 ? -9.975 1.856 0.276 1.00 96.62 315 ARG A C 1
ATOM 2318 O O . ARG A 1 315 ? -9.401 1.050 -0.453 1.00 96.62 315 ARG A O 1
ATOM 2325 N N . ASP A 1 316 ? -9.369 2.880 0.857 1.00 98.19 316 ASP A N 1
ATOM 2326 C CA . ASP A 1 316 ? -7.920 2.985 0.865 1.00 98.19 316 ASP A CA 1
ATOM 2327 C C . ASP A 1 316 ? -7.341 1.916 1.800 1.00 98.19 316 ASP A C 1
ATOM 2329 O O . ASP A 1 316 ? -7.602 1.872 3.005 1.00 98.19 316 ASP A O 1
ATOM 2333 N N . VAL A 1 317 ? -6.587 1.001 1.204 1.00 97.94 317 VAL A N 1
ATOM 2334 C CA . VAL A 1 317 ? -5.924 -0.111 1.879 1.00 97.94 317 VAL A CA 1
ATOM 2335 C C . VAL A 1 317 ? -4.410 0.028 1.791 1.00 97.94 317 VAL A C 1
ATOM 2337 O O . VAL A 1 317 ? -3.703 -0.937 2.054 1.00 97.94 317 VAL A O 1
ATOM 2340 N N . THR A 1 318 ? -3.880 1.216 1.485 1.00 98.38 318 THR A N 1
ATOM 2341 C CA . THR A 1 318 ? -2.433 1.477 1.382 1.00 98.38 318 THR A CA 1
ATOM 2342 C C . THR A 1 318 ? -1.690 0.995 2.628 1.00 98.38 318 THR A C 1
ATOM 2344 O O . THR A 1 318 ? -0.672 0.303 2.541 1.00 98.38 318 THR A O 1
ATOM 2347 N N . ALA A 1 319 ? -2.256 1.282 3.800 1.00 96.62 319 ALA A N 1
ATOM 2348 C CA . ALA A 1 319 ? -1.703 0.904 5.092 1.00 96.62 319 ALA A CA 1
ATOM 2349 C C . ALA A 1 319 ? -2.044 -0.535 5.532 1.00 96.62 319 ALA A C 1
ATOM 2351 O O . ALA A 1 319 ? -1.626 -0.950 6.609 1.00 96.62 319 ALA A O 1
ATOM 2352 N N . LEU A 1 320 ? -2.802 -1.294 4.733 1.00 96.56 320 LEU A N 1
ATOM 2353 C CA . LEU A 1 320 ? -3.142 -2.707 4.960 1.00 96.56 320 LEU A CA 1
ATOM 2354 C C . LEU A 1 320 ? -2.580 -3.640 3.873 1.00 96.56 320 LEU A C 1
ATOM 2356 O O . LEU A 1 320 ? -2.491 -4.846 4.088 1.00 96.56 320 LEU A O 1
ATOM 2360 N N . ALA A 1 321 ? -2.167 -3.099 2.730 1.00 97.25 321 ALA A N 1
ATOM 2361 C CA . ALA A 1 321 ? -1.545 -3.841 1.649 1.00 97.25 321 ALA A CA 1
ATOM 2362 C C . ALA A 1 321 ? -0.135 -4.303 2.035 1.00 97.25 321 ALA A C 1
ATOM 2364 O O . ALA A 1 321 ? 0.503 -3.783 2.953 1.00 97.25 321 ALA A O 1
ATOM 2365 N N . ARG A 1 322 ? 0.361 -5.298 1.314 1.00 95.06 322 ARG A N 1
ATOM 2366 C CA . ARG A 1 322 ? 1.736 -5.776 1.389 1.00 95.06 322 ARG A CA 1
ATOM 2367 C C . ARG A 1 322 ? 2.469 -5.378 0.117 1.00 95.06 322 ARG A C 1
ATOM 2369 O O . ARG A 1 322 ? 1.925 -5.526 -0.972 1.00 95.06 322 ARG A O 1
ATOM 2376 N N . TYR A 1 323 ? 3.713 -4.952 0.276 1.00 97.00 323 TYR A N 1
ATOM 2377 C CA . TYR A 1 323 ? 4.583 -4.541 -0.816 1.00 97.00 323 TYR A CA 1
ATOM 2378 C C . TYR A 1 323 ? 5.832 -5.416 -0.823 1.00 97.00 323 TYR A C 1
ATOM 2380 O O . TYR A 1 323 ? 6.447 -5.613 0.224 1.00 97.00 323 TYR A O 1
ATOM 2388 N N . ASP A 1 324 ? 6.212 -5.925 -1.989 1.00 95.75 324 ASP A N 1
ATOM 2389 C CA . ASP A 1 324 ? 7.466 -6.647 -2.185 1.00 95.75 324 ASP A CA 1
ATOM 2390 C C . ASP A 1 324 ? 8.175 -6.072 -3.427 1.00 95.75 324 ASP A C 1
ATOM 2392 O O . ASP A 1 324 ? 7.569 -5.928 -4.492 1.00 95.75 324 ASP A O 1
ATOM 2396 N N . SER A 1 325 ? 9.458 -5.722 -3.290 1.00 97.00 325 SER A N 1
ATOM 2397 C CA . SER A 1 325 ? 10.306 -5.386 -4.439 1.00 97.00 325 SER A CA 1
ATOM 2398 C C . SER A 1 325 ? 10.733 -6.678 -5.122 1.00 97.00 325 SER A C 1
ATOM 2400 O O . SER A 1 325 ? 11.220 -7.592 -4.458 1.00 97.00 325 SER A O 1
ATOM 2402 N N . MET A 1 326 ? 10.548 -6.771 -6.438 1.00 97.38 326 MET A N 1
ATOM 2403 C CA . MET A 1 326 ? 10.959 -7.960 -7.191 1.00 97.38 326 MET A CA 1
ATOM 2404 C C . MET A 1 326 ? 12.437 -7.914 -7.603 1.00 97.38 326 MET A C 1
ATOM 2406 O O . MET A 1 326 ? 12.971 -8.930 -8.041 1.00 97.38 326 MET A O 1
ATOM 2410 N N . ASP A 1 327 ? 13.092 -6.763 -7.431 1.00 97.06 327 ASP A N 1
ATOM 2411 C CA . ASP A 1 327 ? 14.536 -6.591 -7.573 1.00 97.06 327 ASP A CA 1
ATOM 2412 C C . ASP A 1 327 ? 15.043 -5.573 -6.535 1.00 97.06 327 ASP A C 1
ATOM 2414 O O . ASP A 1 327 ? 14.954 -4.353 -6.711 1.00 97.06 327 ASP A O 1
ATOM 2418 N N . GLU A 1 328 ? 15.575 -6.089 -5.425 1.00 95.56 328 GLU A N 1
ATOM 2419 C CA . GLU A 1 328 ? 16.087 -5.279 -4.313 1.00 95.56 328 GLU A CA 1
ATOM 2420 C C . GLU A 1 328 ? 17.377 -4.513 -4.654 1.00 95.56 328 GLU A C 1
ATOM 2422 O O . GLU A 1 328 ? 17.738 -3.584 -3.930 1.00 95.56 328 GLU A O 1
ATOM 2427 N N . ALA A 1 329 ? 18.067 -4.852 -5.752 1.00 95.62 329 ALA A N 1
ATOM 2428 C CA . ALA A 1 329 ? 19.211 -4.072 -6.223 1.00 95.62 329 ALA A CA 1
ATOM 2429 C C . ALA A 1 329 ? 18.767 -2.778 -6.923 1.00 95.62 329 ALA A C 1
ATOM 2431 O O . ALA A 1 329 ? 19.522 -1.803 -6.962 1.00 95.62 329 ALA A O 1
ATOM 2432 N N . LEU A 1 330 ? 17.542 -2.753 -7.459 1.00 96.69 330 LEU A N 1
ATOM 2433 C CA . LEU A 1 330 ? 16.994 -1.613 -8.191 1.00 96.69 330 LEU A CA 1
ATOM 2434 C C . LEU A 1 330 ? 16.029 -0.775 -7.358 1.00 96.69 330 LEU A C 1
ATOM 2436 O O . LEU A 1 330 ? 16.048 0.452 -7.477 1.00 96.69 330 LEU A O 1
ATOM 2440 N N . LEU A 1 331 ? 15.213 -1.405 -6.510 1.00 97.50 331 LEU A N 1
ATOM 2441 C CA . LEU A 1 331 ? 14.179 -0.738 -5.721 1.00 97.50 331 LEU A CA 1
ATOM 2442 C C . LEU A 1 331 ? 14.125 -1.280 -4.294 1.00 97.50 331 LEU A C 1
ATOM 2444 O O . LEU A 1 331 ? 14.153 -2.487 -4.067 1.00 97.50 331 LEU A O 1
ATOM 2448 N N . SER A 1 332 ? 13.889 -0.388 -3.338 1.00 97.81 332 SER A N 1
ATOM 2449 C CA . SER A 1 332 ? 13.389 -0.759 -2.008 1.00 97.81 332 SER A CA 1
ATOM 2450 C C . SER A 1 332 ? 11.973 -0.224 -1.825 1.00 97.81 332 SER A C 1
ATOM 2452 O O . SER A 1 332 ? 11.696 0.889 -2.271 1.00 97.81 332 SER A O 1
ATOM 2454 N N . VAL A 1 333 ? 11.103 -0.958 -1.129 1.00 98.00 333 VAL A N 1
ATOM 2455 C CA . VAL A 1 333 ? 9.755 -0.494 -0.770 1.00 98.00 333 VAL A CA 1
ATOM 2456 C C . VAL A 1 333 ? 9.521 -0.609 0.736 1.00 98.00 333 VAL A C 1
ATOM 2458 O O . VAL A 1 333 ? 9.884 -1.607 1.358 1.00 98.00 333 VAL A O 1
ATOM 2461 N N . SER A 1 334 ? 8.960 0.440 1.340 1.00 96.00 334 SER A N 1
ATOM 2462 C CA . SER A 1 334 ? 8.628 0.469 2.767 1.00 96.00 334 SER A CA 1
ATOM 2463 C C . SER A 1 334 ? 7.328 -0.286 3.073 1.00 96.00 334 SER A C 1
ATOM 2465 O O . SER A 1 334 ? 6.514 -0.550 2.190 1.00 96.00 334 SER A O 1
ATOM 2467 N N . GLU A 1 335 ? 7.079 -0.567 4.358 1.00 92.56 335 GLU A N 1
ATOM 2468 C CA . GLU A 1 335 ? 5.808 -1.155 4.813 1.00 92.56 335 GLU A CA 1
ATOM 2469 C C . GLU A 1 335 ? 4.599 -0.288 4.411 1.00 92.56 335 GLU A C 1
ATOM 2471 O O . GLU A 1 335 ? 3.513 -0.810 4.192 1.00 92.56 335 GLU A O 1
ATOM 2476 N N . LEU A 1 336 ? 4.759 1.032 4.287 1.00 93.75 336 LEU A N 1
ATOM 2477 C CA . LEU A 1 336 ? 3.688 1.969 3.920 1.00 93.75 336 LEU A CA 1
ATOM 2478 C C . LEU A 1 336 ? 3.647 2.281 2.416 1.00 93.75 336 LEU A C 1
ATOM 2480 O O . LEU A 1 336 ? 2.985 3.230 2.019 1.00 93.75 336 LEU A O 1
ATOM 2484 N N . GLY A 1 337 ? 4.340 1.510 1.572 1.00 96.94 337 GLY A N 1
ATOM 2485 C CA . GLY A 1 337 ? 4.283 1.689 0.118 1.00 96.94 337 GLY A CA 1
ATOM 2486 C C . GLY A 1 337 ? 5.135 2.842 -0.419 1.00 96.94 337 GLY A C 1
ATOM 2487 O O . GLY A 1 337 ? 4.919 3.276 -1.545 1.00 96.94 337 GLY A O 1
ATOM 2488 N N . LEU A 1 338 ? 6.115 3.333 0.350 1.00 98.12 338 LEU A N 1
ATOM 2489 C CA . LEU A 1 338 ? 7.103 4.296 -0.149 1.00 98.12 338 LEU A CA 1
ATOM 2490 C C . LEU A 1 338 ? 8.217 3.544 -0.879 1.00 98.12 338 LEU A C 1
ATOM 2492 O O . LEU A 1 338 ? 9.008 2.838 -0.248 1.00 98.12 338 LEU A O 1
ATOM 2496 N N . VAL A 1 339 ? 8.284 3.707 -2.194 1.00 98.44 339 VAL A N 1
ATOM 2497 C CA . VAL A 1 339 ? 9.330 3.147 -3.051 1.00 98.44 339 VAL A CA 1
ATOM 2498 C C . VAL A 1 339 ? 10.498 4.124 -3.132 1.00 98.44 339 VAL A C 1
ATOM 2500 O O . VAL A 1 339 ? 10.300 5.329 -3.274 1.00 98.44 339 VAL A O 1
ATOM 2503 N N . LYS A 1 340 ? 11.724 3.607 -3.064 1.00 98.06 340 LYS A N 1
ATOM 2504 C CA . LYS A 1 340 ? 12.961 4.350 -3.320 1.00 98.06 340 LYS A CA 1
ATOM 2505 C C . LYS A 1 340 ? 13.740 3.673 -4.437 1.00 98.06 340 LYS A C 1
ATOM 2507 O O . LYS A 1 340 ? 13.975 2.464 -4.377 1.00 98.06 340 LYS A O 1
ATOM 2512 N N . VAL A 1 341 ? 14.174 4.471 -5.405 1.00 97.38 341 VAL A N 1
ATOM 2513 C CA . VAL A 1 341 ? 14.979 4.013 -6.535 1.00 97.38 341 VAL A CA 1
ATOM 2514 C C . VAL A 1 341 ? 16.454 3.965 -6.150 1.00 97.38 341 VAL A C 1
ATOM 2516 O O . VAL A 1 341 ? 17.019 4.952 -5.671 1.00 97.38 341 VAL A O 1
ATOM 2519 N N . LEU A 1 342 ? 17.079 2.809 -6.367 1.00 96.94 342 LEU A N 1
ATOM 2520 C CA . LEU A 1 342 ? 18.470 2.519 -6.013 1.00 96.94 342 LEU A CA 1
ATOM 2521 C C . LEU A 1 342 ? 19.376 2.402 -7.247 1.00 96.94 342 LEU A C 1
ATOM 2523 O O . LEU A 1 342 ? 20.534 2.812 -7.188 1.00 96.94 342 LEU A O 1
ATOM 2527 N N . GLY A 1 343 ? 18.853 1.871 -8.357 1.00 94.00 343 GLY A N 1
ATOM 2528 C CA . GLY A 1 343 ? 19.626 1.554 -9.562 1.00 94.00 343 GLY A CA 1
ATOM 2529 C C . GLY A 1 343 ? 18.927 1.924 -10.873 1.00 94.00 343 GLY A C 1
ATOM 2530 O O . GLY A 1 343 ? 17.932 2.643 -10.883 1.00 94.00 343 GLY A O 1
ATOM 2531 N N . ARG A 1 344 ? 19.480 1.440 -11.990 1.00 93.94 344 ARG A N 1
ATOM 2532 C CA . ARG A 1 344 ? 18.955 1.600 -13.360 1.00 93.94 344 ARG A CA 1
ATOM 2533 C C . ARG A 1 344 ? 18.588 0.226 -13.930 1.00 93.94 344 ARG A C 1
ATOM 2535 O O . ARG A 1 344 ? 19.238 -0.755 -13.581 1.00 93.94 344 ARG A O 1
ATOM 2542 N N . GLY A 1 345 ? 17.574 0.156 -14.786 1.00 92.88 345 GLY A N 1
ATOM 2543 C CA . GLY A 1 345 ? 16.970 -1.079 -15.285 1.00 92.88 345 GLY A CA 1
ATOM 2544 C C . GLY A 1 345 ? 15.444 -0.996 -15.320 1.00 92.88 345 GLY A C 1
ATOM 2545 O O . GLY A 1 345 ? 14.868 0.066 -15.539 1.00 92.88 345 GLY A O 1
ATOM 2546 N N . GLN A 1 346 ? 14.772 -2.117 -15.088 1.00 94.69 346 GLN A N 1
ATOM 2547 C CA . GLN A 1 346 ? 13.324 -2.161 -14.911 1.00 94.69 346 GLN A CA 1
ATOM 2548 C C . GLN A 1 346 ? 13.003 -3.137 -13.790 1.00 94.69 346 GLN A C 1
ATOM 2550 O O . GLN A 1 346 ? 13.497 -4.262 -13.800 1.00 94.69 346 GLN A O 1
ATOM 2555 N N . ALA A 1 347 ? 12.168 -2.721 -12.845 1.00 96.44 347 ALA A N 1
ATOM 2556 C CA . ALA A 1 347 ? 11.782 -3.563 -11.726 1.00 96.44 347 ALA A CA 1
ATOM 2557 C C . ALA A 1 347 ? 10.309 -3.342 -11.359 1.00 96.44 347 ALA A C 1
ATOM 2559 O O . ALA A 1 347 ? 9.856 -2.198 -11.267 1.00 96.44 347 ALA A O 1
ATOM 2560 N N . PRO A 1 348 ? 9.540 -4.419 -11.143 1.00 97.50 348 PRO A N 1
ATOM 2561 C CA . PRO A 1 348 ? 8.202 -4.310 -10.593 1.00 97.50 348 PRO A CA 1
ATOM 2562 C C . PRO A 1 348 ? 8.217 -4.261 -9.059 1.00 97.50 348 PRO A C 1
ATOM 2564 O O . PRO A 1 348 ? 8.976 -4.974 -8.398 1.00 97.50 348 PRO A O 1
ATOM 2567 N N . VAL A 1 349 ? 7.305 -3.473 -8.492 1.00 98.38 349 VAL A N 1
ATOM 2568 C CA . VAL A 1 349 ? 6.862 -3.601 -7.099 1.00 98.38 349 VAL A CA 1
ATOM 2569 C C . VAL A 1 349 ? 5.548 -4.364 -7.108 1.00 98.38 349 VAL A C 1
ATOM 2571 O O . VAL A 1 349 ? 4.570 -3.917 -7.710 1.00 98.38 349 VAL A O 1
ATOM 2574 N N . MET A 1 350 ? 5.520 -5.519 -6.448 1.00 97.94 350 MET A N 1
ATOM 2575 C CA . MET A 1 350 ? 4.298 -6.297 -6.297 1.00 97.94 350 MET A CA 1
ATOM 2576 C C . MET A 1 350 ? 3.524 -5.818 -5.074 1.00 97.94 350 MET A C 1
ATOM 2578 O O . MET A 1 350 ? 4.056 -5.792 -3.963 1.00 97.94 350 MET A O 1
ATOM 2582 N N . VAL A 1 351 ? 2.255 -5.484 -5.281 1.00 98.00 351 VAL A N 1
ATOM 2583 C CA . VAL A 1 351 ? 1.323 -5.047 -4.243 1.00 98.00 351 VAL A CA 1
ATOM 2584 C C . VAL A 1 351 ? 0.271 -6.126 -4.055 1.00 98.00 351 VAL A C 1
ATOM 2586 O O . VAL A 1 351 ? -0.342 -6.563 -5.023 1.00 98.00 351 VAL A O 1
ATOM 2589 N N . ARG A 1 352 ? 0.055 -6.572 -2.819 1.00 95.44 352 ARG A N 1
ATOM 2590 C CA . ARG A 1 352 ? -0.942 -7.598 -2.492 1.00 95.44 352 ARG A CA 1
ATOM 2591 C C . ARG A 1 352 ? -1.886 -7.126 -1.405 1.00 95.44 352 ARG A C 1
ATOM 2593 O O . ARG A 1 352 ? -1.450 -6.544 -0.413 1.00 95.44 352 ARG A O 1
ATOM 2600 N N . PHE A 1 353 ? -3.157 -7.454 -1.555 1.00 95.69 353 PHE A N 1
ATOM 2601 C CA . PHE A 1 353 ? -4.168 -7.260 -0.529 1.00 95.69 353 PHE A CA 1
ATOM 2602 C C . PHE A 1 353 ? -5.207 -8.372 -0.662 1.00 95.69 353 PHE A C 1
ATOM 2604 O O . PHE A 1 353 ? -5.776 -8.567 -1.733 1.00 95.69 353 PHE A O 1
ATOM 2611 N N . GLU A 1 354 ? -5.402 -9.125 0.422 1.00 91.50 354 GLU A N 1
ATOM 2612 C CA . GLU A 1 354 ? -6.175 -10.374 0.417 1.00 91.50 354 GLU A CA 1
ATOM 2613 C C . GLU A 1 354 ? -5.704 -11.338 -0.696 1.00 91.50 354 GLU A C 1
ATOM 2615 O O . GLU A 1 354 ? -4.516 -11.663 -0.760 1.00 91.50 354 GLU A O 1
ATOM 2620 N N . ASP A 1 355 ? -6.606 -11.820 -1.548 1.00 88.94 355 ASP A N 1
ATOM 2621 C CA . ASP A 1 355 ? -6.338 -12.731 -2.666 1.00 88.94 355 ASP A CA 1
ATOM 2622 C C . ASP A 1 355 ? -5.990 -12.013 -3.984 1.00 88.94 355 ASP A C 1
ATOM 2624 O O . ASP A 1 355 ? -5.786 -12.668 -5.007 1.00 88.94 355 ASP A O 1
ATOM 2628 N N . HIS A 1 356 ? -5.864 -10.683 -3.957 1.00 94.50 356 HIS A N 1
ATOM 2629 C CA . HIS A 1 356 ? -5.554 -9.866 -5.125 1.00 94.50 356 HIS A CA 1
ATOM 2630 C C . HIS A 1 356 ? -4.103 -9.380 -5.113 1.00 94.50 356 HIS A C 1
ATOM 2632 O O . HIS A 1 356 ? -3.525 -9.052 -4.069 1.00 94.50 356 HIS A O 1
ATOM 2638 N N . ALA A 1 357 ? -3.515 -9.313 -6.306 1.00 95.19 357 ALA A N 1
ATOM 2639 C CA . ALA A 1 357 ? -2.174 -8.803 -6.529 1.00 95.19 357 ALA A CA 1
ATOM 2640 C C . ALA A 1 357 ? -2.150 -7.914 -7.773 1.00 95.19 357 ALA A C 1
ATOM 2642 O O . ALA A 1 357 ? -2.677 -8.297 -8.811 1.00 95.19 357 ALA A O 1
ATOM 2643 N N . GLU A 1 358 ? -1.493 -6.768 -7.660 1.00 98.12 358 GLU A N 1
ATOM 2644 C CA . GLU A 1 358 ? -1.244 -5.831 -8.752 1.00 98.12 358 GLU A CA 1
ATOM 2645 C C . GLU A 1 358 ? 0.241 -5.466 -8.785 1.00 98.12 358 GLU A C 1
ATOM 2647 O O . GLU A 1 358 ? 0.979 -5.670 -7.813 1.00 98.12 358 GLU A O 1
ATOM 2652 N N . ILE A 1 359 ? 0.697 -4.939 -9.917 1.00 97.38 359 ILE A N 1
ATOM 2653 C CA . ILE A 1 359 ? 2.095 -4.555 -10.117 1.00 97.38 359 ILE A CA 1
ATOM 2654 C C . ILE A 1 359 ? 2.173 -3.064 -10.429 1.00 97.38 359 ILE A C 1
ATOM 2656 O O . ILE A 1 359 ? 1.514 -2.582 -11.345 1.00 97.38 359 ILE A O 1
ATOM 2660 N N . CYS A 1 360 ? 3.045 -2.359 -9.709 1.00 97.94 360 CYS A N 1
ATOM 2661 C CA . CYS A 1 360 ? 3.547 -1.060 -10.138 1.00 97.94 360 CYS A CA 1
ATOM 2662 C C . CYS A 1 360 ? 4.886 -1.262 -10.856 1.00 97.94 360 CYS A C 1
ATOM 2664 O O . CYS A 1 360 ? 5.837 -1.779 -10.263 1.00 97.94 360 CYS A O 1
ATOM 2666 N N . THR A 1 361 ? 4.970 -0.886 -12.131 1.00 97.44 361 THR A N 1
ATOM 2667 C CA . THR A 1 361 ? 6.197 -1.065 -12.924 1.00 97.44 361 THR A CA 1
ATOM 2668 C C . THR A 1 361 ? 7.071 0.180 -12.863 1.00 97.44 361 THR A C 1
ATOM 2670 O O . THR A 1 361 ? 6.634 1.253 -13.267 1.00 97.44 361 THR A O 1
ATOM 2673 N N . PHE A 1 362 ? 8.326 0.037 -12.432 1.00 97.12 362 PHE A N 1
ATOM 2674 C CA . PHE A 1 362 ? 9.313 1.111 -12.509 1.00 97.12 362 PHE A CA 1
ATOM 2675 C C . PHE A 1 362 ? 10.267 0.871 -13.678 1.00 97.12 362 PHE A C 1
ATOM 2677 O O . PHE A 1 362 ? 10.980 -0.134 -13.711 1.00 97.12 362 PHE A O 1
ATOM 2684 N N . ALA A 1 363 ? 10.303 1.811 -14.615 1.00 94.88 363 ALA A N 1
ATOM 2685 C CA . ALA A 1 363 ? 11.332 1.917 -15.638 1.00 94.88 363 ALA A CA 1
ATOM 2686 C C . ALA A 1 363 ? 12.384 2.929 -15.176 1.00 94.88 363 ALA A C 1
ATOM 2688 O O . ALA A 1 363 ? 12.065 4.060 -14.816 1.00 94.88 363 ALA A O 1
ATOM 2689 N N . LEU A 1 364 ? 13.643 2.512 -15.147 1.00 93.31 364 LEU A N 1
ATOM 2690 C CA . LEU A 1 364 ? 14.754 3.257 -14.564 1.00 93.31 364 LEU A CA 1
ATOM 2691 C C . LEU A 1 364 ? 15.817 3.448 -15.656 1.00 93.31 364 LEU A C 1
ATOM 2693 O O . LEU A 1 364 ? 16.747 2.644 -15.747 1.00 93.31 364 LEU A O 1
ATOM 2697 N N . PRO A 1 365 ? 15.667 4.449 -16.542 1.00 90.81 365 PRO A N 1
ATOM 2698 C CA . PRO A 1 365 ? 16.429 4.506 -17.787 1.00 90.81 365 PRO A CA 1
ATOM 2699 C C . PRO A 1 365 ? 17.944 4.589 -17.555 1.00 90.81 365 PRO A C 1
ATOM 2701 O O . PRO A 1 365 ? 18.397 5.175 -16.569 1.00 90.81 365 PRO A O 1
ATOM 2704 N N . TYR A 1 366 ? 18.754 4.045 -18.467 1.00 90.00 366 TYR A N 1
ATOM 2705 C CA . TYR A 1 366 ? 20.219 4.159 -18.457 1.00 90.00 366 TYR A CA 1
ATOM 2706 C C . TYR A 1 366 ? 20.729 5.475 -19.052 1.00 90.00 366 TYR A C 1
ATOM 2708 O O . TYR A 1 366 ? 21.789 5.961 -18.655 1.00 90.00 366 TYR A O 1
ATOM 2716 N N . SER A 1 367 ? 19.933 6.102 -19.911 1.00 86.56 367 SER A N 1
ATOM 2717 C CA . SER A 1 367 ? 20.146 7.448 -20.436 1.00 86.56 367 SER A CA 1
ATOM 2718 C C . SER A 1 367 ? 18.804 8.155 -20.651 1.00 86.56 367 SER A C 1
ATOM 2720 O O . SER A 1 367 ? 17.757 7.511 -20.726 1.00 86.56 367 SER A O 1
ATOM 2722 N N . ASP A 1 368 ? 18.832 9.485 -20.748 1.00 78.25 368 ASP A N 1
ATOM 2723 C CA . ASP A 1 368 ? 17.624 10.288 -20.999 1.00 78.25 368 ASP A CA 1
ATOM 2724 C C . ASP A 1 368 ? 17.151 10.187 -22.454 1.00 78.25 368 ASP A C 1
ATOM 2726 O O . ASP A 1 368 ? 15.968 10.355 -22.755 1.00 78.25 368 ASP A O 1
ATOM 2730 N N . SER A 1 369 ? 18.080 9.907 -23.365 1.00 78.38 369 SER A N 1
ATOM 2731 C CA . SER A 1 369 ? 17.799 9.680 -24.772 1.00 78.38 369 SER A CA 1
ATOM 2732 C C . SER A 1 369 ? 18.794 8.692 -25.367 1.00 78.38 369 SER A C 1
ATOM 2734 O O . SER A 1 369 ? 19.948 8.590 -24.938 1.00 78.38 369 SER A O 1
ATOM 2736 N N . ILE A 1 370 ? 18.324 7.958 -26.371 1.00 81.50 370 ILE A N 1
ATOM 2737 C CA . ILE A 1 370 ? 19.162 7.141 -27.240 1.00 81.50 370 ILE A CA 1
ATOM 2738 C C . ILE A 1 370 ? 18.845 7.493 -28.694 1.00 81.50 370 ILE A C 1
ATOM 2740 O O . ILE A 1 370 ? 17.673 7.465 -29.095 1.00 81.50 370 ILE A O 1
ATOM 2744 N N . PRO A 1 371 ? 19.850 7.843 -29.505 1.00 74.75 371 PRO A N 1
ATOM 2745 C CA . PRO A 1 371 ? 19.669 7.848 -30.941 1.00 74.75 371 PRO A CA 1
ATOM 2746 C C . PRO A 1 371 ? 19.573 6.383 -31.390 1.00 74.75 371 PRO A C 1
ATOM 2748 O O . PRO A 1 371 ? 20.530 5.627 -31.281 1.00 74.75 371 PRO A O 1
ATOM 2751 N N . LEU A 1 372 ? 18.399 5.951 -31.863 1.00 80.44 372 LEU A N 1
ATOM 2752 C CA . LEU A 1 372 ? 18.239 4.640 -32.510 1.00 80.44 372 LEU A CA 1
ATOM 2753 C C . LEU A 1 372 ? 18.789 4.694 -33.944 1.00 80.44 372 LEU A C 1
ATOM 2755 O O . LEU A 1 372 ? 18.061 4.486 -34.916 1.00 80.44 372 LEU A O 1
ATOM 2759 N N . GLU A 1 373 ? 20.057 5.066 -34.083 1.00 78.44 373 GLU A N 1
ATOM 2760 C CA . GLU A 1 373 ? 20.709 5.194 -35.381 1.00 78.44 373 GLU A CA 1
ATOM 2761 C C . GLU A 1 373 ? 20.734 3.842 -36.102 1.00 78.44 373 GLU A C 1
ATOM 2763 O O . GLU A 1 373 ? 21.145 2.823 -35.557 1.00 78.44 373 GLU A O 1
ATOM 2768 N N . GLY A 1 374 ? 20.232 3.823 -37.339 1.00 78.94 374 GLY A N 1
ATOM 2769 C CA . GLY A 1 374 ? 20.177 2.614 -38.163 1.00 78.94 374 GLY A CA 1
ATOM 2770 C C . GLY A 1 374 ? 19.072 1.611 -37.807 1.00 78.94 374 GLY A C 1
ATOM 2771 O O . GLY A 1 374 ? 18.893 0.652 -38.556 1.00 78.94 374 GLY A O 1
ATOM 2772 N N . TRP A 1 375 ? 18.291 1.823 -36.739 1.00 86.25 375 TRP A N 1
ATOM 2773 C CA . TRP A 1 375 ? 17.153 0.954 -36.426 1.00 86.25 375 TRP A CA 1
ATOM 2774 C C . TRP A 1 375 ? 16.035 1.115 -37.463 1.00 86.25 375 TRP A C 1
ATOM 2776 O O . TRP A 1 375 ? 15.584 2.228 -37.747 1.00 86.25 375 TRP A O 1
ATOM 2786 N N . GLN A 1 376 ? 15.541 -0.003 -37.990 1.00 86.81 376 GLN A N 1
ATOM 2787 C CA . GLN A 1 376 ? 14.401 -0.042 -38.903 1.00 86.81 376 GLN A CA 1
ATOM 2788 C C . GLN A 1 376 ? 13.350 -0.998 -38.352 1.00 86.81 376 GLN A C 1
ATOM 2790 O O . GLN A 1 376 ? 13.658 -2.156 -38.081 1.00 86.81 376 GLN A O 1
ATOM 2795 N N . ASN A 1 377 ? 12.110 -0.525 -38.216 1.00 90.19 377 ASN A N 1
ATOM 2796 C CA . ASN A 1 377 ? 10.997 -1.392 -37.846 1.00 90.19 377 ASN A CA 1
ATOM 2797 C C . ASN A 1 377 ? 10.605 -2.235 -39.065 1.00 90.19 377 ASN A C 1
ATOM 2799 O O . ASN A 1 377 ? 9.973 -1.717 -39.984 1.00 90.19 377 ASN 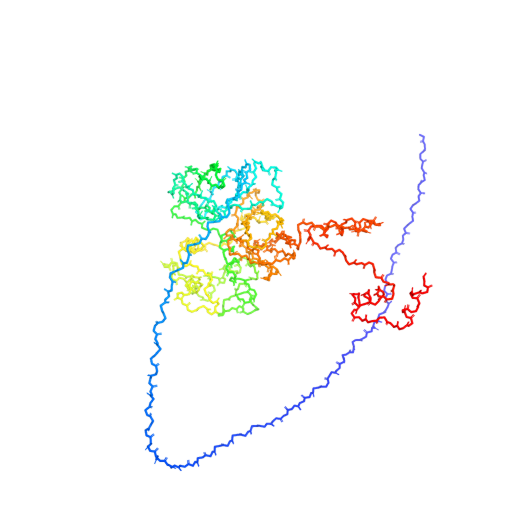A O 1
ATOM 2803 N N . GLN A 1 378 ? 11.001 -3.508 -39.093 1.00 91.69 378 GLN A N 1
ATOM 2804 C CA . GLN A 1 378 ? 10.634 -4.442 -40.163 1.00 91.69 378 GLN A CA 1
ATOM 2805 C C . GLN A 1 378 ? 9.264 -5.071 -39.901 1.00 91.69 378 GLN A C 1
ATOM 2807 O O . GLN A 1 378 ? 8.568 -5.490 -40.824 1.00 91.69 378 GLN A O 1
ATOM 2812 N N . ASN A 1 379 ? 8.871 -5.152 -38.631 1.00 92.56 379 ASN A N 1
ATOM 2813 C CA . ASN A 1 379 ? 7.593 -5.694 -38.205 1.00 92.56 379 ASN A CA 1
ATOM 2814 C C . ASN A 1 379 ? 7.075 -4.992 -36.934 1.00 92.56 379 ASN A C 1
ATOM 2816 O O . ASN A 1 379 ? 7.751 -4.159 -36.331 1.00 92.56 379 ASN A O 1
ATOM 2820 N N . PHE A 1 380 ? 5.865 -5.360 -36.509 1.00 94.19 380 PHE A N 1
ATOM 2821 C CA . PHE A 1 380 ? 5.208 -4.763 -35.342 1.00 94.19 380 PHE A CA 1
ATOM 2822 C C . PHE A 1 380 ? 5.950 -5.012 -34.012 1.00 94.19 380 PHE A C 1
ATOM 2824 O O . PHE A 1 380 ? 5.805 -4.232 -33.075 1.00 94.19 380 PHE A O 1
ATOM 2831 N N . VAL A 1 381 ? 6.744 -6.084 -33.898 1.00 93.44 381 VAL A N 1
ATOM 2832 C CA . VAL A 1 381 ? 7.569 -6.359 -32.709 1.00 93.44 381 VAL A CA 1
ATOM 2833 C C . VAL A 1 381 ? 8.718 -5.363 -32.626 1.00 93.44 381 VAL A C 1
ATOM 2835 O O . VAL A 1 381 ? 9.020 -4.885 -31.536 1.00 93.44 381 VAL A O 1
ATOM 2838 N N . ASP A 1 382 ? 9.313 -4.988 -33.759 1.00 91.44 382 ASP A N 1
ATOM 2839 C CA . ASP A 1 382 ? 10.394 -4.000 -33.787 1.00 91.44 382 ASP A CA 1
ATOM 2840 C C . ASP A 1 382 ? 9.907 -2.621 -33.333 1.00 91.44 382 ASP A C 1
ATOM 2842 O O . ASP A 1 382 ? 10.637 -1.895 -32.659 1.00 91.44 382 ASP A O 1
ATOM 2846 N N . GLU A 1 383 ? 8.649 -2.274 -33.627 1.00 91.94 383 GLU A N 1
ATOM 2847 C CA . GLU A 1 383 ? 8.026 -1.053 -33.112 1.00 91.94 383 GLU A CA 1
ATOM 2848 C C . GLU A 1 383 ? 8.009 -1.059 -31.578 1.00 91.94 383 GLU A C 1
ATOM 2850 O O . GLU A 1 383 ? 8.491 -0.106 -30.954 1.00 91.94 383 GLU A O 1
ATOM 2855 N N . LEU A 1 384 ? 7.545 -2.161 -30.978 1.00 93.44 384 LEU A N 1
ATOM 2856 C CA . LEU A 1 384 ? 7.518 -2.357 -29.525 1.00 93.44 384 LEU A CA 1
ATOM 2857 C C . LEU A 1 384 ? 8.929 -2.381 -28.921 1.00 93.44 384 LEU A C 1
ATOM 2859 O O . LEU A 1 384 ? 9.165 -1.752 -27.889 1.00 93.44 384 LEU A O 1
ATOM 2863 N N . ALA A 1 385 ? 9.881 -3.051 -29.571 1.00 91.44 385 ALA A N 1
ATOM 2864 C CA . ALA A 1 385 ? 11.270 -3.109 -29.128 1.00 91.44 385 ALA A CA 1
ATOM 2865 C C . ALA A 1 385 ? 11.918 -1.719 -29.158 1.00 91.44 385 ALA A C 1
ATOM 2867 O O . ALA A 1 385 ? 12.505 -1.292 -28.167 1.00 91.44 385 ALA A O 1
ATOM 2868 N N . SER A 1 386 ? 11.740 -0.963 -30.245 1.00 90.44 386 SER A N 1
ATOM 2869 C CA . SER A 1 386 ? 12.246 0.407 -30.370 1.00 90.44 386 SER A CA 1
ATOM 2870 C C . SER A 1 386 ? 11.654 1.335 -29.306 1.00 90.44 386 SER A C 1
ATOM 2872 O O . SER A 1 386 ? 12.352 2.200 -28.773 1.00 90.44 386 SER A O 1
ATOM 2874 N N . ALA A 1 387 ? 10.370 1.172 -28.972 1.00 89.62 387 ALA A N 1
ATOM 2875 C CA . ALA A 1 387 ? 9.734 1.913 -27.892 1.00 89.62 387 ALA A CA 1
ATOM 2876 C C . ALA A 1 387 ? 10.364 1.542 -26.544 1.00 89.62 387 ALA A C 1
ATOM 2878 O O . ALA A 1 387 ? 10.730 2.437 -25.781 1.00 89.62 387 ALA A O 1
ATOM 2879 N N . LYS A 1 388 ? 10.590 0.246 -26.294 1.00 90.44 388 LYS A N 1
ATOM 2880 C CA . LYS A 1 388 ? 11.185 -0.235 -25.045 1.00 90.44 388 LYS A CA 1
ATOM 2881 C C . LYS A 1 388 ? 12.641 0.188 -24.865 1.00 90.44 388 LYS A C 1
ATOM 2883 O O . LYS A 1 388 ? 13.027 0.593 -23.771 1.00 90.44 388 LYS A O 1
ATOM 2888 N N . PHE A 1 389 ? 13.441 0.157 -25.929 1.00 91.19 389 PHE A N 1
ATOM 2889 C CA . PHE A 1 389 ? 14.809 0.673 -25.911 1.00 91.19 389 PHE A CA 1
ATOM 2890 C C . PHE A 1 389 ? 14.829 2.151 -25.529 1.00 91.19 389 PHE A C 1
ATOM 2892 O O . PHE A 1 389 ? 15.579 2.534 -24.633 1.00 91.19 389 PHE A O 1
ATOM 2899 N N . ARG A 1 390 ? 13.962 2.976 -26.139 1.00 89.12 390 ARG A N 1
ATOM 2900 C CA . ARG A 1 390 ? 13.851 4.403 -25.791 1.00 89.12 390 ARG A CA 1
ATOM 2901 C C . ARG A 1 390 ? 13.394 4.610 -24.351 1.00 89.12 390 ARG A C 1
ATOM 2903 O O . ARG A 1 390 ? 13.924 5.481 -23.673 1.00 89.12 390 ARG A O 1
ATOM 2910 N N . GLU A 1 391 ? 12.431 3.817 -23.888 1.00 87.56 391 GLU A N 1
ATOM 2911 C CA . GLU A 1 391 ? 11.931 3.865 -22.513 1.00 87.56 391 GLU A CA 1
ATOM 2912 C C . GLU A 1 391 ? 13.046 3.580 -21.500 1.00 87.56 391 GLU A C 1
ATOM 2914 O O . GLU A 1 391 ? 13.180 4.312 -20.525 1.00 87.56 391 GLU A O 1
ATOM 2919 N N . LEU A 1 392 ? 13.871 2.557 -21.748 1.00 90.62 392 LEU A N 1
ATOM 2920 C CA . LEU A 1 392 ? 14.974 2.171 -20.867 1.00 90.62 392 LEU A CA 1
ATOM 2921 C C . LEU A 1 392 ? 16.279 2.930 -21.135 1.00 90.62 392 LEU A C 1
ATOM 2923 O O . LEU A 1 392 ? 17.235 2.749 -20.386 1.00 90.62 392 LEU A O 1
ATOM 2927 N N . GLY A 1 393 ? 16.356 3.757 -22.178 1.00 88.94 393 GLY A N 1
ATOM 2928 C CA . GLY A 1 393 ? 17.593 4.429 -22.580 1.00 88.94 393 GLY A CA 1
ATOM 29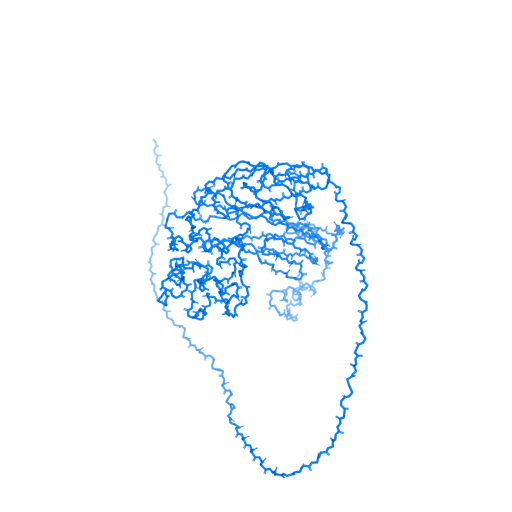29 C C . GLY A 1 393 ? 18.728 3.447 -22.898 1.00 88.94 393 GLY A C 1
ATOM 2930 O O . GLY A 1 393 ? 19.859 3.657 -22.468 1.00 88.94 393 GLY A O 1
ATOM 2931 N N . ILE A 1 394 ? 18.419 2.341 -23.583 1.00 88.44 394 ILE A N 1
ATOM 2932 C CA . ILE A 1 394 ? 19.385 1.292 -23.948 1.00 88.44 394 ILE A CA 1
ATOM 2933 C C . ILE A 1 394 ? 19.555 1.256 -25.462 1.00 88.44 394 ILE A C 1
ATOM 2935 O O . ILE A 1 394 ? 18.591 1.021 -26.186 1.00 88.44 394 ILE A O 1
ATOM 2939 N N . GLU A 1 395 ? 20.783 1.433 -25.937 1.00 88.12 395 GLU A N 1
ATOM 2940 C CA . GLU A 1 395 ? 21.097 1.274 -27.355 1.00 88.12 395 GLU A CA 1
ATOM 2941 C C . GLU A 1 395 ? 20.988 -0.208 -27.769 1.00 88.12 395 GLU A C 1
ATOM 2943 O O . GLU A 1 395 ? 21.537 -1.081 -27.084 1.00 88.12 395 GLU A O 1
ATOM 2948 N N . PRO A 1 396 ? 20.269 -0.527 -28.861 1.00 87.56 396 PRO A N 1
ATOM 2949 C CA . PRO A 1 396 ? 20.190 -1.891 -29.358 1.00 87.56 396 PRO A CA 1
ATOM 2950 C C . PRO A 1 396 ? 21.568 -2.381 -29.807 1.00 87.56 396 PRO A C 1
ATOM 2952 O O . PRO A 1 396 ? 22.375 -1.636 -30.357 1.00 87.56 396 PRO A O 1
ATOM 2955 N N . SER A 1 397 ? 21.830 -3.673 -29.610 1.00 85.38 397 SER A N 1
ATOM 2956 C CA . SER A 1 397 ? 23.036 -4.287 -30.166 1.00 85.38 397 SER A CA 1
ATOM 2957 C C . SER A 1 397 ? 23.009 -4.249 -31.700 1.00 85.38 397 SER A C 1
ATOM 2959 O O . SER A 1 397 ? 21.932 -4.392 -32.287 1.00 85.38 397 SER A O 1
ATOM 2961 N N . PRO A 1 398 ? 24.172 -4.120 -32.364 1.00 84.25 398 PRO A N 1
ATOM 2962 C CA . PRO A 1 398 ? 24.239 -4.205 -33.816 1.00 84.25 398 PRO A CA 1
ATOM 2963 C C . PRO A 1 398 ? 23.777 -5.583 -34.307 1.00 84.25 398 PRO A C 1
ATOM 2965 O O . PRO A 1 398 ? 23.891 -6.585 -33.592 1.00 84.25 398 PRO A O 1
ATOM 2968 N N . VAL A 1 399 ? 23.294 -5.631 -35.552 1.00 86.31 399 VAL A N 1
ATOM 2969 C CA . VAL A 1 399 ? 22.930 -6.885 -36.228 1.00 86.31 399 VAL A CA 1
ATOM 2970 C C . VAL A 1 399 ? 24.148 -7.810 -36.256 1.00 86.31 399 VAL A C 1
ATOM 2972 O O . VAL A 1 399 ? 25.237 -7.402 -36.664 1.00 86.31 399 VAL A O 1
ATOM 2975 N N . CYS A 1 400 ? 23.976 -9.045 -35.785 1.00 90.31 400 CYS A N 1
ATOM 2976 C CA . CYS A 1 400 ? 25.025 -10.057 -35.820 1.00 90.31 400 CYS A CA 1
ATOM 2977 C C . CYS A 1 400 ? 24.992 -10.853 -37.130 1.00 90.31 400 CYS A C 1
ATOM 2979 O O . CYS A 1 400 ? 23.961 -10.916 -37.790 1.00 90.31 400 CYS A O 1
ATOM 2981 N N . ASP A 1 401 ? 26.107 -11.499 -37.474 1.00 94.31 401 ASP A N 1
ATOM 2982 C CA . ASP A 1 401 ? 26.151 -12.457 -38.584 1.00 94.31 401 ASP A CA 1
ATOM 2983 C C . ASP A 1 401 ? 25.336 -13.735 -38.298 1.00 94.31 401 ASP A C 1
ATOM 2985 O O . ASP A 1 401 ? 25.062 -14.077 -37.142 1.00 94.31 401 ASP A O 1
ATOM 2989 N N . ASP A 1 402 ? 24.990 -14.464 -39.361 1.00 95.44 402 ASP A N 1
ATOM 2990 C CA . ASP A 1 402 ? 24.152 -15.669 -39.307 1.00 95.44 402 ASP A CA 1
ATOM 2991 C C . ASP A 1 402 ? 24.764 -16.781 -38.445 1.00 95.44 402 ASP A C 1
ATOM 2993 O O . ASP A 1 402 ? 24.062 -17.462 -37.693 1.00 95.44 402 ASP A O 1
ATOM 2997 N N . ALA A 1 403 ? 26.093 -16.922 -38.469 1.00 94.62 403 ALA A N 1
ATOM 2998 C CA . ALA A 1 403 ? 26.799 -17.915 -37.662 1.00 94.62 403 ALA A CA 1
ATOM 2999 C C . ALA A 1 403 ? 26.692 -17.599 -36.162 1.00 94.62 403 ALA A C 1
ATOM 3001 O O . ALA A 1 403 ? 26.627 -18.492 -35.315 1.00 94.62 403 ALA A O 1
ATOM 3002 N N . THR A 1 404 ? 26.697 -16.321 -35.796 1.00 95.06 404 THR A N 1
ATOM 3003 C CA . THR A 1 404 ? 26.470 -15.837 -34.433 1.00 95.06 404 THR A CA 1
ATOM 3004 C C . THR A 1 404 ? 25.004 -15.954 -34.047 1.00 95.06 404 THR A C 1
ATOM 3006 O O . THR A 1 404 ? 24.722 -16.389 -32.927 1.00 95.06 404 THR A O 1
ATOM 3009 N N . PHE A 1 405 ? 24.090 -15.637 -34.963 1.00 95.38 405 PHE A N 1
ATOM 3010 C CA . PHE A 1 405 ? 22.654 -15.752 -34.748 1.00 95.38 405 PHE A CA 1
ATOM 3011 C C . PHE A 1 405 ? 22.250 -17.184 -34.387 1.00 95.38 405 PHE A C 1
ATOM 3013 O O . PHE A 1 405 ? 21.700 -17.390 -33.305 1.00 95.38 405 PHE A O 1
ATOM 3020 N N . ILE A 1 406 ? 22.594 -18.185 -35.210 1.00 96.00 406 ILE A N 1
ATOM 3021 C CA . ILE A 1 406 ? 22.188 -19.577 -34.952 1.00 96.00 406 ILE A CA 1
ATOM 3022 C C . ILE A 1 406 ? 22.727 -20.103 -33.618 1.00 96.00 406 ILE A C 1
ATOM 3024 O O . ILE A 1 406 ? 22.009 -20.770 -32.874 1.00 96.00 406 ILE A O 1
ATOM 3028 N N . ARG A 1 407 ? 23.966 -19.748 -33.253 1.00 95.38 407 ARG A N 1
ATOM 3029 C CA . ARG A 1 407 ? 24.550 -20.136 -31.959 1.00 95.38 407 ARG A CA 1
ATOM 3030 C C . ARG A 1 407 ? 23.783 -19.538 -30.781 1.00 95.38 407 ARG A C 1
ATOM 3032 O O . ARG A 1 407 ? 23.527 -20.250 -29.814 1.00 95.38 407 ARG A O 1
ATOM 3039 N N . ARG A 1 408 ? 23.423 -18.251 -30.851 1.00 95.50 408 ARG A N 1
ATOM 3040 C CA . ARG A 1 408 ? 22.646 -17.573 -29.797 1.00 95.50 408 ARG A CA 1
ATOM 3041 C C . ARG A 1 408 ? 21.227 -18.125 -29.711 1.00 95.50 408 ARG A C 1
ATOM 3043 O O . ARG A 1 408 ? 20.792 -18.466 -28.621 1.00 95.50 408 ARG A O 1
ATOM 3050 N N . ALA A 1 409 ? 20.563 -18.313 -30.850 1.00 95.06 409 ALA A N 1
ATOM 3051 C CA . ALA A 1 409 ? 19.216 -18.869 -30.907 1.00 95.06 409 ALA A CA 1
ATOM 3052 C C . ALA A 1 409 ? 19.136 -20.269 -30.270 1.00 95.06 409 ALA A C 1
ATOM 3054 O O . ALA A 1 409 ? 18.223 -20.537 -29.494 1.00 95.06 409 ALA A O 1
ATOM 3055 N N . PHE A 1 410 ? 20.110 -21.147 -30.535 1.00 96.75 410 PHE A N 1
ATOM 3056 C CA . PHE A 1 410 ? 20.172 -22.476 -29.915 1.00 96.75 410 PHE A CA 1
ATOM 3057 C C . PHE A 1 410 ? 20.431 -22.418 -28.407 1.00 96.75 410 PHE A C 1
ATOM 3059 O O . PHE A 1 410 ? 19.767 -23.133 -27.651 1.00 96.75 410 PHE A O 1
ATOM 3066 N N . LEU A 1 411 ? 21.349 -21.555 -27.958 1.00 95.88 411 LEU A N 1
ATOM 3067 C CA . LEU A 1 411 ? 21.613 -21.370 -26.531 1.00 95.88 411 LEU A CA 1
ATOM 3068 C C . LEU A 1 411 ? 20.377 -20.846 -25.798 1.00 95.88 411 LEU A C 1
ATOM 3070 O O . LEU A 1 411 ? 20.024 -21.394 -24.757 1.00 95.88 411 LEU A O 1
ATOM 3074 N N . ASP A 1 412 ? 19.689 -19.855 -26.358 1.00 94.31 412 ASP A N 1
ATOM 3075 C CA . ASP A 1 412 ? 18.508 -19.258 -25.734 1.00 94.31 412 ASP A CA 1
ATOM 3076 C C . ASP A 1 412 ? 17.304 -20.213 -25.751 1.00 94.31 412 ASP A C 1
ATOM 3078 O O . ASP A 1 412 ? 16.574 -20.311 -24.766 1.00 94.31 412 ASP A O 1
ATOM 3082 N N . ALA A 1 413 ? 17.101 -20.958 -26.844 1.00 95.50 413 ALA A N 1
ATOM 3083 C CA . ALA A 1 413 ? 15.948 -21.846 -26.988 1.00 95.50 413 ALA A CA 1
ATOM 3084 C C . ALA A 1 413 ? 16.127 -23.213 -26.305 1.00 95.50 413 ALA A C 1
ATOM 3086 O O . ALA A 1 413 ? 15.154 -23.790 -25.821 1.00 95.50 413 ALA A O 1
ATOM 3087 N N . THR A 1 414 ? 17.348 -23.760 -26.290 1.00 95.19 414 THR A N 1
ATOM 3088 C CA . THR A 1 414 ? 17.612 -25.148 -25.852 1.00 95.19 414 THR A CA 1
ATOM 3089 C C . THR A 1 414 ? 18.679 -25.274 -24.767 1.00 95.19 414 THR A C 1
ATOM 3091 O O . THR A 1 414 ? 18.838 -26.350 -24.192 1.00 95.19 414 THR A O 1
ATOM 3094 N N . GLY A 1 415 ? 19.429 -24.207 -24.476 1.00 95.81 415 GLY A N 1
ATOM 3095 C CA . GLY A 1 415 ? 20.551 -24.243 -23.534 1.00 95.81 415 GLY A CA 1
ATOM 3096 C C . GLY A 1 415 ? 21.791 -24.977 -24.055 1.00 95.81 415 GLY A C 1
ATOM 3097 O O . GLY A 1 415 ? 22.699 -25.263 -23.275 1.00 95.81 415 GLY A O 1
ATOM 3098 N N . THR A 1 416 ? 21.846 -25.309 -25.348 1.00 96.19 416 THR A N 1
ATOM 3099 C CA . THR A 1 416 ? 22.957 -26.050 -25.970 1.00 96.19 416 THR A CA 1
ATOM 3100 C C . THR A 1 416 ? 23.431 -25.371 -27.252 1.00 96.19 416 THR A C 1
ATOM 3102 O O . THR A 1 416 ? 22.754 -24.490 -27.769 1.00 96.19 416 THR A O 1
ATOM 3105 N N . LEU A 1 417 ? 24.621 -25.728 -27.740 1.00 96.44 417 LEU A N 1
ATOM 3106 C CA . LEU A 1 417 ? 25.130 -25.244 -29.027 1.00 96.44 417 LEU A CA 1
ATOM 3107 C C . LEU A 1 417 ? 24.590 -26.110 -30.178 1.00 96.44 417 LEU A C 1
ATOM 3109 O O . LEU A 1 417 ? 24.413 -27.312 -29.974 1.00 96.44 417 LEU A O 1
ATOM 3113 N N . PRO A 1 418 ? 24.394 -25.535 -31.380 1.00 96.62 418 PRO A N 1
ATOM 3114 C CA . PRO A 1 418 ? 24.040 -26.312 -32.562 1.00 96.62 418 PRO A CA 1
ATOM 3115 C C . PRO A 1 418 ? 25.185 -27.252 -32.952 1.00 96.62 418 PRO A C 1
ATOM 3117 O O . PRO A 1 418 ? 26.365 -26.955 -32.727 1.00 96.62 418 PRO A O 1
ATOM 3120 N N . THR A 1 419 ? 24.839 -28.378 -33.565 1.00 96.00 419 THR A N 1
ATOM 3121 C CA . THR A 1 419 ? 25.816 -29.269 -34.198 1.00 96.00 419 THR A CA 1
ATOM 3122 C C . THR A 1 419 ? 26.462 -28.591 -35.413 1.00 96.00 419 THR A C 1
ATOM 3124 O O . THR A 1 419 ? 25.865 -27.689 -36.010 1.00 96.00 419 THR A O 1
ATOM 3127 N N . PRO A 1 420 ? 27.681 -28.996 -35.815 1.00 95.75 420 PRO A N 1
ATOM 3128 C CA . PRO A 1 420 ? 28.315 -28.468 -37.022 1.00 95.75 420 PRO A CA 1
ATOM 3129 C C . PRO A 1 420 ? 27.428 -28.591 -38.267 1.00 95.75 420 PRO A C 1
ATOM 3131 O O . PRO A 1 420 ? 27.357 -27.654 -39.057 1.00 95.75 420 PRO A O 1
ATOM 3134 N N . GLU A 1 421 ? 26.716 -29.710 -38.410 1.00 96.06 421 GLU A N 1
ATOM 3135 C CA . GLU A 1 421 ? 25.815 -29.968 -39.532 1.00 96.06 421 GLU A CA 1
ATOM 3136 C C . GLU A 1 421 ? 24.633 -28.986 -39.564 1.00 96.06 421 GLU A C 1
ATOM 3138 O O . GLU A 1 421 ? 24.293 -28.475 -40.630 1.00 96.06 421 GLU A O 1
ATOM 3143 N N . GLU A 1 422 ? 24.037 -28.674 -38.408 1.00 94.81 422 GLU A N 1
ATOM 3144 C CA . GLU A 1 422 ? 22.957 -27.681 -38.292 1.00 94.81 422 GLU A CA 1
ATOM 3145 C C . GLU A 1 422 ? 23.438 -26.265 -38.622 1.00 94.81 422 GLU A C 1
ATOM 3147 O O . GLU A 1 422 ? 22.719 -25.507 -39.273 1.00 94.81 422 GLU A O 1
ATOM 3152 N N . VAL A 1 423 ? 24.662 -25.910 -38.212 1.00 95.56 423 VAL A N 1
ATOM 3153 C CA . VAL A 1 423 ? 25.260 -24.612 -38.560 1.00 95.56 423 VAL A CA 1
ATOM 3154 C C . VAL A 1 423 ? 25.463 -24.505 -40.065 1.00 95.56 423 VAL A C 1
ATOM 3156 O O . VAL A 1 423 ? 25.047 -23.513 -40.655 1.00 95.56 423 VAL A O 1
ATOM 3159 N N . THR A 1 424 ? 26.070 -25.511 -40.697 1.00 95.00 424 THR A N 1
ATOM 3160 C CA . THR A 1 424 ? 26.292 -25.497 -42.149 1.00 95.00 424 THR A CA 1
ATOM 3161 C C . THR A 1 424 ? 24.974 -25.409 -42.911 1.00 95.00 424 THR A C 1
ATOM 3163 O O . THR A 1 424 ? 24.847 -24.554 -43.780 1.00 95.00 424 THR A O 1
ATOM 3166 N N . ALA A 1 425 ? 23.975 -26.216 -42.542 1.00 95.44 425 ALA A N 1
ATOM 3167 C CA . ALA A 1 425 ? 22.677 -26.208 -43.210 1.00 95.44 425 ALA A CA 1
ATOM 3168 C C . ALA A 1 425 ? 21.965 -24.844 -43.130 1.00 95.44 425 ALA A C 1
ATOM 3170 O O . ALA A 1 425 ? 21.324 -24.439 -44.094 1.00 95.44 425 ALA A O 1
ATOM 3171 N N . PHE A 1 426 ? 22.081 -24.133 -42.004 1.00 95.75 426 PHE A N 1
ATOM 3172 C CA . PHE A 1 426 ? 21.497 -22.799 -41.836 1.00 95.75 426 PHE A CA 1
ATOM 3173 C C . PHE A 1 426 ? 22.247 -21.712 -42.606 1.00 95.75 426 PHE A C 1
ATOM 3175 O O . PHE A 1 426 ? 21.630 -20.814 -43.159 1.00 95.75 426 PHE A O 1
ATOM 3182 N N . LEU A 1 427 ? 23.579 -21.782 -42.658 1.00 94.69 427 LEU A N 1
ATOM 3183 C CA . LEU A 1 427 ? 24.377 -20.802 -43.402 1.00 94.69 427 LEU A CA 1
ATOM 3184 C C . LEU A 1 427 ? 24.224 -20.931 -44.926 1.00 94.69 427 LEU A C 1
ATOM 3186 O O . LEU A 1 427 ? 24.594 -20.012 -45.653 1.00 94.69 427 LEU A O 1
ATOM 3190 N N . GLU A 1 428 ? 23.731 -22.072 -45.409 1.00 94.19 428 GLU A N 1
ATOM 3191 C CA . GLU A 1 428 ? 23.485 -22.342 -46.830 1.00 94.19 428 GLU A CA 1
ATOM 3192 C C . GLU A 1 428 ? 22.042 -22.048 -47.281 1.00 94.19 428 GLU A C 1
ATOM 3194 O O . GLU A 1 428 ? 21.782 -22.064 -48.488 1.00 94.19 428 GLU A O 1
ATOM 3199 N N . SER A 1 429 ? 21.111 -21.811 -46.346 1.00 88.38 429 SER A N 1
ATOM 3200 C CA . SER A 1 429 ? 19.700 -21.493 -46.633 1.00 88.38 429 SER A CA 1
ATOM 3201 C C . SER A 1 429 ? 19.491 -20.015 -46.921 1.00 88.38 429 SER A C 1
ATOM 3203 O O . SER A 1 429 ? 18.686 -19.709 -47.832 1.00 88.38 429 SER A O 1
#

Sequence (429 aa):
MNMPVSSSVGISRLHSLWHAVTCLPLARPAVRLAAGAQRLSIVTAAGVLLSGLSAAVVAAEPQTVEPASPAAAAPVVQTAGIVVRPASVELDGNFSRAQLLVTAEADPAAITARSIDLTGTAVWASSDEKIVTVSSTGELLAIADGEATITVTAAGHTRTVPVVVQNVVAEPTVSYDQTVQPILSRHGCNMGACHSSQYGKGGFKLSVFSFQPSQDHEAIVRDRQQRRINFLEPENSLLLRKPTMEVPHGGSRRLRKGSVDYNALVSWITAGAPGPSSKSPKVVGIEVTPSERVAVPGETQQLQVIARYSDDTRRDVTALARYDSMDEALLSVSELGLVKVLGRGQAPVMVRFEDHAEICTFALPYSDSIPLEGWQNQNFVDELASAKFRELGIEPSPVCDDATFIRRAFLDATGTLPTPEEVTAFLES

Radius of gyration: 32.13 Å; chains: 1; bounding box: 99×78×91 Å

Foldseek 3Di:
DDDDDDDDDDDDDDDDDDDDDDDDDDDDDDDDDDDDDDDDDDDDDDDDDDDDDDDDDDDDDDDDDDDDDPPDPDDLDAAPAKDKPPQAEEAEEALAKFAIWIWRYPDPVPDDLATATCQLVKDKDKPDVCQWDADSNGMIGGRDFDKIWMWIDGSNYIDIYIYGYDHYDPQDQQACVPAVLLLCVLLCCQDCVAQCPPCHPPNQHANRSNPPQQVNLCSQQPPPNRQQADLVQRCPGVVNCPLCVVDPNVVHRSDHPPDSSSVSSSSCSPNVVDGHDPPDWAFPAKDKPPLEHEDEAFGKDAIWIWTATPVRDIGTCLLSKHKDKPDPCAWDADSSGIIGGNDADKTWIWIDGRPYIGIYIYHHAPDQADDQPPQDPPDPVSVVVVVVCGSRVHHDDDDDDQLVVQQVCCCVVPVDGDDPVVSVVRVVD

pLDDT: mean 83.68, std 24.38, range [24.05, 98.81]

Secondary structure (DSSP, 8-state):
--------------------------PPPP----------------------------PPPPP--PPPPPPPPPP----S--EEESSSEEEESTT-EEE-EEES-SSGGG--TTPPB-GGG-EEEES-TTTEEE-TTSEEEE-SSEEEEEEEEETTEEEEEEEEEE---SS----IIIIIHHHHHHTTTTSTTTTTSTT-BTTB---GGGS-HHHHHHHHHTTTTTTT--SSSGGG-HHHHTTTTSS--SS---S-TTSHHHHHHHHHHHTT-----TTSPPEEEEEEESSEEE--TT-EEE-EEEEEETTS-EEE-TTTSEEEES-TTTEEE-TTSEEEE-SSEEEEEEEEETTEEEEEEEEE-SSS----TT----SHHHHHHHHHHHHHT-PPPPPPPHHHHHHHHHHHHHSSPPPHHHHHHHHT-